Protein AF-A0A6C0I162-F1 (afdb_monomer)

Sequence (415 aa):
MPKVKINYAEMIFYKISCLSPNITKVFIGHTTNVNQRKHILKKQTQSETYYSDMIDFIKNSGGWENWILQILEKYECKTHIDIVLREIHHSDMFNKKTSVVVDNNEDCNTSDGGNVNGNNGSSVKNKNKSKSINNNNAADKIFICNHCNYRCFKSKHFKQHLITRKHLDEVQNSTASLSSSSLKISEDKKELEFYINECDDESSENKNELILQLLKDNESMKIFMKEQNDMLKEMIANHNNTTTTTNIRHKNIKQKFNINIFLNEQCKDAINLCDFIKSLKVTFHDLEITRDKSLEESVSTIMLRGLKELDVYKRPIHCTDQKRDVMYIKDEQKWEKDDGNVKLKESIDTLSKKQMYTLKELRDSDPEIKTNDDKRDKFLVTMNHVSTPITEINGKKMIKTIGKEIFIDKELDAF

Structure (mmCIF, N/CA/C/O backbone):
data_AF-A0A6C0I162-F1
#
_entry.id   AF-A0A6C0I162-F1
#
loop_
_atom_site.group_PDB
_atom_site.id
_atom_site.type_symbol
_atom_site.label_atom_id
_atom_site.label_alt_id
_atom_site.label_comp_id
_atom_site.label_asym_id
_atom_site.label_entity_id
_atom_site.label_seq_id
_atom_site.pdbx_PDB_ins_code
_atom_site.Cartn_x
_atom_site.Cartn_y
_atom_site.Cartn_z
_atom_site.occupancy
_atom_site.B_iso_or_equiv
_atom_site.auth_seq_id
_atom_site.auth_comp_id
_atom_site.auth_asym_id
_atom_site.auth_atom_id
_atom_site.pdbx_PDB_model_num
ATOM 1 N N . MET A 1 1 ? 15.591 22.616 -26.034 1.00 32.44 1 MET A N 1
ATOM 2 C CA . MET A 1 1 ? 16.892 22.023 -25.647 1.00 32.44 1 MET A CA 1
ATOM 3 C C . MET A 1 1 ? 16.852 20.535 -25.958 1.00 32.44 1 MET A C 1
ATOM 5 O O . MET A 1 1 ? 15.866 19.910 -25.577 1.00 32.44 1 MET A O 1
ATOM 9 N N . PRO A 1 2 ? 17.843 19.962 -26.658 1.00 29.47 2 PRO A N 1
ATOM 10 C CA . PRO A 1 2 ? 17.892 18.519 -26.868 1.00 29.47 2 PRO A CA 1
ATOM 11 C C . PRO A 1 2 ? 18.017 17.840 -25.502 1.00 29.47 2 PRO A C 1
ATOM 13 O O . PRO A 1 2 ? 18.889 18.209 -24.715 1.00 29.47 2 PRO A O 1
ATOM 16 N N . LYS A 1 3 ? 17.133 16.885 -25.190 1.00 39.69 3 LYS A N 1
ATOM 17 C CA . LYS A 1 3 ? 17.273 16.059 -23.986 1.00 39.69 3 LYS A CA 1
ATOM 18 C C . LYS A 1 3 ? 18.570 15.268 -24.145 1.00 39.69 3 LYS A C 1
ATOM 20 O O . LYS A 1 3 ? 18.643 14.388 -24.999 1.00 39.69 3 LYS A O 1
ATOM 25 N N . VAL A 1 4 ? 19.602 15.626 -23.379 1.00 50.41 4 VAL A N 1
ATOM 26 C CA . VAL A 1 4 ? 20.849 14.857 -23.307 1.00 50.41 4 VAL A CA 1
ATOM 27 C C . VAL A 1 4 ? 20.455 13.414 -23.008 1.00 50.41 4 VAL A C 1
ATOM 29 O O . VAL A 1 4 ? 19.752 13.161 -22.029 1.00 50.41 4 VAL A O 1
ATOM 32 N N . LYS A 1 5 ? 20.829 12.480 -23.888 1.00 51.66 5 LYS A N 1
ATOM 33 C CA . LYS A 1 5 ? 20.559 11.053 -23.698 1.00 51.66 5 LYS A CA 1
ATOM 34 C C . LYS A 1 5 ? 21.272 10.644 -22.409 1.00 51.66 5 LYS A C 1
ATOM 36 O O . LYS A 1 5 ? 22.500 10.638 -22.368 1.00 51.66 5 LYS A O 1
ATOM 41 N N . ILE A 1 6 ? 20.511 10.421 -21.338 1.00 58.09 6 ILE A N 1
ATOM 42 C CA . ILE A 1 6 ? 21.075 10.100 -20.025 1.00 58.09 6 ILE A CA 1
ATOM 43 C C . ILE A 1 6 ? 21.789 8.756 -20.161 1.00 58.09 6 ILE A C 1
ATOM 45 O O . ILE A 1 6 ? 21.182 7.765 -20.563 1.00 58.09 6 ILE A O 1
ATOM 49 N N . ASN A 1 7 ? 23.090 8.737 -19.874 1.00 66.75 7 ASN A N 1
ATOM 50 C CA . ASN A 1 7 ? 23.854 7.501 -19.836 1.00 66.75 7 ASN A CA 1
ATOM 51 C C . ASN A 1 7 ? 23.561 6.781 -18.513 1.00 66.75 7 ASN A C 1
ATOM 53 O O . ASN A 1 7 ? 24.032 7.200 -17.458 1.00 66.75 7 ASN A O 1
ATOM 57 N N . TYR A 1 8 ? 22.767 5.715 -18.584 1.00 71.50 8 TYR A N 1
ATOM 58 C CA . TYR A 1 8 ? 22.399 4.890 -17.434 1.00 71.50 8 TYR A CA 1
ATOM 59 C C . TYR A 1 8 ? 23.459 3.827 -17.077 1.00 71.50 8 TYR A C 1
ATOM 61 O O . TYR A 1 8 ? 23.302 3.111 -16.089 1.00 71.50 8 TYR A O 1
ATOM 69 N N . ALA A 1 9 ? 24.561 3.731 -17.831 1.00 70.38 9 ALA A N 1
ATOM 70 C CA . ALA A 1 9 ? 25.591 2.721 -17.591 1.00 70.38 9 ALA A CA 1
ATOM 71 C C . ALA A 1 9 ? 26.385 2.954 -16.290 1.00 70.38 9 ALA A C 1
ATOM 73 O O . ALA A 1 9 ? 26.936 2.016 -15.724 1.00 70.38 9 ALA A O 1
ATOM 74 N N . GLU A 1 10 ? 26.411 4.187 -15.776 1.00 78.75 10 GLU A N 1
ATOM 75 C CA . GLU A 1 10 ? 27.167 4.558 -14.572 1.00 78.75 10 GLU A CA 1
ATOM 76 C C . GLU A 1 10 ? 26.259 5.115 -13.465 1.00 78.75 10 GLU A C 1
ATOM 78 O O . GLU A 1 10 ? 26.532 6.160 -12.868 1.00 78.75 10 GLU A O 1
ATOM 83 N N . MET A 1 11 ? 25.142 4.437 -13.183 1.00 88.50 11 MET A N 1
ATOM 84 C CA . MET A 1 11 ? 24.242 4.869 -12.112 1.00 88.50 11 MET A CA 1
ATOM 85 C C . MET A 1 11 ? 24.837 4.578 -10.736 1.00 88.50 11 MET A C 1
ATOM 87 O O . MET A 1 11 ? 25.274 3.467 -10.436 1.00 88.50 11 MET A O 1
ATOM 91 N N . ILE A 1 12 ? 24.823 5.594 -9.876 1.00 90.50 12 ILE A N 1
ATOM 92 C CA . ILE A 1 12 ? 25.300 5.522 -8.498 1.00 90.50 12 ILE A CA 1
ATOM 93 C C . ILE A 1 12 ? 24.091 5.556 -7.572 1.00 90.50 12 ILE A C 1
ATOM 95 O O . ILE A 1 12 ? 23.363 6.548 -7.536 1.00 90.50 12 ILE A O 1
ATOM 99 N N . PHE A 1 13 ? 23.922 4.501 -6.785 1.00 91.69 13 PHE A N 1
ATOM 100 C CA . PHE A 1 13 ? 22.912 4.407 -5.739 1.00 91.69 13 PHE A CA 1
ATOM 101 C C . PHE A 1 13 ? 23.525 4.840 -4.420 1.00 91.69 13 PHE A C 1
ATOM 103 O O . PHE A 1 13 ? 24.663 4.495 -4.090 1.00 91.69 13 PHE A O 1
ATOM 110 N N . TYR A 1 14 ? 22.778 5.619 -3.656 1.00 91.19 14 TYR A N 1
ATOM 111 C CA . TYR A 1 14 ? 23.218 6.158 -2.385 1.00 91.19 14 TYR A CA 1
ATOM 112 C C . TYR A 1 14 ? 22.092 6.091 -1.361 1.00 91.19 14 TYR A C 1
ATOM 114 O O . TYR A 1 14 ? 20.911 6.020 -1.701 1.00 91.19 14 TYR A O 1
ATOM 122 N N . LYS A 1 15 ? 22.471 6.157 -0.088 1.00 92.00 15 LYS A N 1
ATOM 123 C CA . LYS A 1 15 ? 21.546 6.422 1.006 1.00 92.00 15 LYS A CA 1
ATOM 124 C C . LYS A 1 15 ? 21.853 7.751 1.670 1.00 92.00 15 LYS A C 1
ATOM 126 O O . LYS A 1 15 ? 23.009 8.174 1.715 1.00 92.00 15 LYS A O 1
ATOM 131 N N . ILE A 1 16 ? 20.820 8.363 2.224 1.00 90.00 16 ILE A N 1
ATOM 132 C CA . ILE A 1 16 ? 20.911 9.481 3.149 1.00 90.00 16 ILE A CA 1
ATOM 133 C C . ILE A 1 16 ? 20.379 8.999 4.492 1.00 90.00 16 ILE A C 1
ATOM 135 O O . ILE A 1 16 ? 19.258 8.499 4.577 1.00 90.00 16 ILE A O 1
ATOM 139 N N . SER A 1 17 ? 21.204 9.108 5.525 1.00 90.56 17 SER A N 1
ATOM 140 C CA . SER A 1 17 ? 20.867 8.686 6.884 1.00 90.56 17 SER A CA 1
ATOM 141 C C . SER A 1 17 ? 21.354 9.710 7.898 1.00 90.56 17 SER A C 1
ATOM 143 O O . SER A 1 17 ? 22.374 10.372 7.675 1.00 90.56 17 SER A O 1
ATOM 145 N N . CYS A 1 18 ? 20.635 9.818 9.011 1.00 89.81 18 CYS A N 1
ATOM 146 C CA . CYS A 1 18 ? 21.053 10.642 10.132 1.00 89.81 18 CYS A CA 1
ATOM 147 C C . CYS A 1 18 ? 22.223 9.980 10.879 1.00 89.81 18 CYS A C 1
ATOM 149 O O . CYS A 1 18 ? 22.316 8.756 10.949 1.00 89.81 18 CYS A O 1
ATOM 151 N N . LEU A 1 19 ? 23.121 10.794 11.428 1.00 86.56 19 LEU A N 1
ATOM 152 C CA . LEU A 1 19 ? 24.184 10.361 12.336 1.00 86.56 19 LEU A CA 1
ATOM 153 C C . LEU A 1 19 ? 23.652 10.073 13.748 1.00 86.56 19 LEU A C 1
ATOM 155 O O . LEU A 1 19 ? 24.293 9.347 14.503 1.00 86.56 19 LEU A O 1
ATOM 159 N N . SER A 1 20 ? 22.493 10.635 14.105 1.00 84.81 20 SER A N 1
ATOM 160 C CA . SER A 1 20 ? 21.845 10.375 15.389 1.00 84.81 20 SER A CA 1
ATOM 161 C C . SER A 1 20 ? 21.276 8.952 15.423 1.00 84.81 20 SER A C 1
ATOM 163 O O . SER A 1 20 ? 20.467 8.614 14.554 1.00 84.81 20 SER A O 1
ATOM 165 N N . PRO A 1 21 ? 21.614 8.132 16.436 1.00 78.62 21 PRO A N 1
ATOM 166 C CA . PRO A 1 21 ? 21.121 6.757 16.540 1.00 78.62 21 PRO A CA 1
ATOM 167 C C . PRO A 1 21 ? 19.603 6.678 16.774 1.00 78.62 21 PRO A C 1
ATOM 169 O O . PRO A 1 21 ? 19.003 5.638 16.519 1.00 78.62 21 PRO A O 1
ATOM 172 N N . ASN A 1 22 ? 18.970 7.774 17.206 1.00 81.69 22 ASN A N 1
ATOM 173 C CA . ASN A 1 22 ? 17.527 7.839 17.457 1.00 81.69 22 ASN A CA 1
ATOM 174 C C . ASN A 1 22 ? 16.695 8.022 16.174 1.00 81.69 22 ASN A C 1
ATOM 176 O O . ASN A 1 22 ? 15.477 7.865 16.209 1.00 81.69 22 ASN A O 1
ATOM 180 N N . ILE A 1 23 ? 17.323 8.365 15.042 1.00 83.38 23 ILE A N 1
ATOM 181 C CA . ILE A 1 23 ? 16.638 8.553 13.758 1.00 83.38 23 ILE A CA 1
ATOM 182 C C . ILE A 1 23 ? 17.016 7.396 12.835 1.00 83.38 23 ILE A C 1
ATOM 184 O O . ILE A 1 23 ? 18.075 7.381 12.213 1.00 83.38 23 ILE A O 1
ATOM 188 N N . THR A 1 24 ? 16.111 6.429 12.718 1.00 83.12 24 THR A N 1
ATOM 189 C CA . THR A 1 24 ? 16.306 5.218 11.904 1.00 83.12 24 THR A CA 1
ATOM 190 C C . THR A 1 24 ? 15.879 5.388 10.447 1.00 83.12 24 THR A C 1
ATOM 192 O O . THR A 1 24 ? 16.113 4.500 9.626 1.00 83.12 24 THR A O 1
ATOM 195 N N . LYS A 1 25 ? 15.258 6.523 10.095 1.00 83.56 25 LYS A N 1
ATOM 196 C CA . LYS A 1 25 ? 14.788 6.791 8.733 1.00 83.56 25 LYS A CA 1
ATOM 197 C C . LYS A 1 25 ? 15.975 6.886 7.771 1.00 83.56 25 LYS A C 1
ATOM 199 O O . LYS A 1 25 ? 16.899 7.676 7.967 1.00 83.56 25 LYS A O 1
ATOM 204 N N . VAL A 1 26 ? 15.910 6.102 6.699 1.00 88.31 26 VAL A N 1
ATOM 205 C CA . VAL A 1 26 ? 16.884 6.105 5.605 1.00 88.31 26 VAL A CA 1
ATOM 206 C C . VAL A 1 26 ? 16.169 6.480 4.316 1.00 88.31 26 VAL A C 1
ATOM 208 O O . VAL A 1 26 ? 15.096 5.956 4.022 1.00 88.31 26 VAL A O 1
ATOM 211 N N . PHE A 1 27 ? 16.782 7.360 3.532 1.00 87.12 27 PHE A N 1
ATOM 212 C CA . PHE A 1 27 ? 16.311 7.697 2.195 1.00 87.12 27 PHE A CA 1
ATOM 213 C C . PHE A 1 27 ? 17.247 7.120 1.147 1.00 87.12 27 PHE A C 1
ATOM 215 O O . PHE A 1 27 ? 18.460 7.303 1.238 1.00 87.12 27 PHE A O 1
ATOM 222 N N . ILE A 1 28 ? 16.692 6.445 0.149 1.00 88.12 28 ILE A N 1
ATOM 223 C CA . ILE A 1 28 ? 17.449 5.875 -0.964 1.00 88.12 28 ILE A CA 1
ATOM 224 C C . ILE A 1 28 ? 17.284 6.777 -2.179 1.00 88.12 28 ILE A C 1
ATOM 226 O O . ILE A 1 28 ? 16.206 7.316 -2.416 1.00 88.12 28 ILE A O 1
ATOM 230 N N . GLY A 1 29 ? 18.373 6.975 -2.913 1.00 84.75 29 GLY A N 1
ATOM 231 C CA . GLY A 1 29 ? 18.367 7.753 -4.138 1.00 84.75 29 GLY A CA 1
ATOM 232 C C . GLY A 1 29 ? 19.402 7.255 -5.137 1.00 84.75 29 GLY A C 1
ATOM 233 O O . GLY A 1 29 ? 20.321 6.507 -4.793 1.00 84.75 29 GLY A O 1
ATOM 234 N N . HIS A 1 30 ? 19.290 7.742 -6.365 1.00 89.12 30 HIS A N 1
ATOM 235 C CA . HIS A 1 30 ? 20.250 7.505 -7.433 1.00 89.12 30 HIS A CA 1
ATOM 236 C C . HIS A 1 30 ? 20.776 8.815 -8.037 1.00 89.12 30 HIS A C 1
ATOM 238 O O . HIS A 1 30 ? 20.139 9.869 -7.974 1.00 89.12 30 HIS A O 1
ATOM 244 N N . THR A 1 31 ? 21.963 8.773 -8.636 1.00 86.69 31 THR A N 1
ATOM 245 C CA . THR A 1 31 ? 22.549 9.891 -9.387 1.00 86.69 31 THR A CA 1
ATOM 246 C C . THR A 1 31 ? 23.614 9.387 -10.358 1.00 86.69 31 THR A C 1
ATOM 248 O O . THR A 1 31 ? 24.223 8.349 -10.128 1.00 86.69 31 THR A O 1
ATOM 251 N N . THR A 1 32 ? 23.893 10.140 -11.416 1.00 85.25 32 THR A N 1
ATOM 252 C CA . THR A 1 32 ? 25.096 9.958 -12.249 1.00 85.25 32 THR A CA 1
ATOM 253 C C . THR A 1 32 ? 26.275 10.794 -11.741 1.00 85.25 32 THR A C 1
ATOM 255 O O . THR A 1 32 ? 27.417 10.576 -12.127 1.00 85.25 32 THR A O 1
ATOM 258 N N . ASN A 1 33 ? 26.024 11.757 -10.843 1.00 84.75 33 ASN A N 1
ATOM 259 C CA . ASN A 1 33 ? 27.046 12.635 -10.280 1.00 84.75 33 ASN A CA 1
ATOM 260 C C . ASN A 1 33 ? 26.771 12.917 -8.794 1.00 84.75 33 ASN A C 1
ATOM 262 O O . ASN A 1 33 ? 25.851 13.655 -8.430 1.00 84.75 33 ASN A O 1
ATOM 266 N N . VAL A 1 34 ? 27.584 12.325 -7.915 1.00 84.75 34 VAL A N 1
ATOM 267 C CA . VAL A 1 34 ? 27.425 12.450 -6.455 1.00 84.75 34 VAL A CA 1
ATOM 268 C C . VAL A 1 34 ? 27.745 13.858 -5.962 1.00 84.75 34 VAL A C 1
ATOM 270 O O . VAL A 1 34 ? 27.057 14.363 -5.078 1.00 84.75 34 VAL A O 1
ATOM 273 N N . ASN A 1 35 ? 28.755 14.515 -6.532 1.00 82.62 35 ASN A N 1
ATOM 274 C CA . ASN A 1 35 ? 29.166 15.851 -6.098 1.00 82.62 35 ASN A CA 1
ATOM 275 C C . ASN A 1 35 ? 28.092 16.886 -6.437 1.00 82.62 35 ASN A C 1
ATOM 277 O O . ASN A 1 35 ? 27.689 17.667 -5.573 1.00 82.62 35 ASN A O 1
ATOM 281 N N . GLN A 1 36 ? 27.557 16.828 -7.659 1.00 80.62 36 GLN A N 1
ATOM 282 C CA . GLN A 1 36 ? 26.433 17.662 -8.071 1.00 80.62 36 GLN A CA 1
ATOM 283 C C . GLN A 1 36 ? 25.187 17.365 -7.228 1.00 80.62 36 GLN A C 1
ATOM 285 O O . GLN A 1 36 ? 24.545 18.294 -6.746 1.00 80.62 36 GLN A O 1
ATOM 290 N N . ARG A 1 37 ? 24.879 16.086 -6.967 1.00 85.00 37 ARG A N 1
ATOM 291 C CA . ARG A 1 37 ? 23.742 15.703 -6.117 1.00 85.00 37 ARG A CA 1
ATOM 292 C C . ARG A 1 37 ? 23.868 16.246 -4.693 1.00 85.00 37 ARG A C 1
ATOM 294 O O . ARG A 1 37 ? 22.910 16.821 -4.188 1.00 85.00 37 ARG A O 1
ATOM 301 N N . LYS A 1 38 ? 25.043 16.124 -4.063 1.00 82.38 38 LYS A N 1
ATOM 302 C CA . LYS A 1 38 ? 25.317 16.705 -2.735 1.00 82.38 38 LYS A CA 1
ATOM 303 C C . LYS A 1 38 ? 25.118 18.219 -2.736 1.00 82.38 38 LYS A C 1
ATOM 305 O O . LYS A 1 38 ? 24.573 18.759 -1.780 1.00 82.38 38 LYS A O 1
ATOM 310 N N . HIS A 1 39 ? 25.556 18.894 -3.796 1.00 80.19 39 HIS A N 1
ATOM 311 C CA . HIS A 1 39 ? 25.395 20.336 -3.934 1.00 80.19 39 HIS A CA 1
ATOM 312 C C . HIS A 1 39 ? 23.922 20.747 -4.055 1.00 80.19 39 HIS A C 1
ATOM 314 O O . HIS A 1 39 ? 23.497 21.670 -3.366 1.00 80.19 39 HIS A O 1
ATOM 320 N N . ILE A 1 40 ? 23.146 20.039 -4.882 1.00 77.25 40 ILE A N 1
ATOM 321 C CA . ILE A 1 40 ? 21.710 20.283 -5.084 1.00 77.25 40 ILE A CA 1
ATOM 322 C C . ILE A 1 40 ? 20.938 20.074 -3.776 1.00 77.25 40 ILE A C 1
ATOM 324 O O . ILE A 1 40 ? 20.262 20.992 -3.322 1.00 77.25 40 ILE A O 1
ATOM 328 N N . LEU A 1 41 ? 21.119 18.924 -3.119 1.00 77.94 41 LEU A N 1
ATOM 329 C CA . LEU A 1 41 ? 20.417 18.594 -1.872 1.00 77.94 41 LEU A CA 1
ATOM 330 C C . LEU A 1 41 ? 20.690 19.607 -0.748 1.00 77.94 41 LEU A C 1
ATOM 332 O O . LEU A 1 41 ? 19.787 19.940 0.013 1.00 77.94 41 LEU A O 1
ATOM 336 N N . LYS A 1 42 ? 21.919 20.136 -0.664 1.00 72.75 42 LYS A N 1
ATOM 337 C CA . LYS A 1 42 ? 22.297 21.149 0.338 1.00 72.75 42 LYS A CA 1
ATOM 338 C C . LYS A 1 42 ? 21.811 22.562 0.009 1.00 72.75 42 LYS A C 1
ATOM 340 O O . LYS A 1 42 ? 21.691 23.374 0.919 1.00 72.75 42 LYS A O 1
ATOM 345 N N . LYS A 1 43 ? 21.573 22.880 -1.268 1.00 72.69 43 LYS A N 1
ATOM 346 C CA . LYS A 1 43 ? 21.129 24.213 -1.712 1.00 72.69 43 LYS A CA 1
ATOM 347 C C . LYS A 1 43 ? 19.612 24.373 -1.789 1.00 72.69 43 LYS A C 1
ATOM 349 O O . LYS A 1 43 ? 19.147 25.506 -1.851 1.00 72.69 43 LYS A O 1
ATOM 354 N N . GLN A 1 44 ? 18.845 23.285 -1.846 1.00 63.56 44 GLN A N 1
ATOM 355 C CA . GLN A 1 44 ? 17.429 23.354 -2.201 1.00 63.56 44 GLN A CA 1
ATOM 356 C C . GLN A 1 44 ? 16.544 24.006 -1.125 1.00 63.56 44 GLN A C 1
ATOM 358 O O . GLN A 1 44 ? 16.158 23.417 -0.114 1.00 63.56 44 GLN A O 1
ATOM 363 N N . THR A 1 45 ? 16.141 25.234 -1.442 1.00 50.78 45 THR A N 1
ATOM 364 C CA . THR A 1 45 ? 14.906 25.892 -1.031 1.00 50.78 45 THR A CA 1
ATOM 365 C C . THR A 1 45 ? 13.753 25.417 -1.937 1.00 50.78 45 THR A C 1
ATOM 367 O O . THR A 1 45 ? 13.631 25.829 -3.082 1.00 50.78 45 THR A O 1
ATOM 370 N N . GLN A 1 46 ? 12.904 24.518 -1.426 1.00 47.78 46 GLN A N 1
ATOM 371 C CA . GLN A 1 46 ? 11.488 24.315 -1.809 1.00 47.78 46 GLN A CA 1
ATOM 372 C C . GLN A 1 46 ? 11.063 23.961 -3.259 1.00 47.78 46 GLN A C 1
ATOM 374 O O . GLN A 1 46 ? 9.872 23.731 -3.444 1.00 47.78 46 GLN A O 1
ATOM 379 N N . SER A 1 47 ? 11.928 23.862 -4.277 1.00 42.28 47 SER A N 1
ATOM 380 C CA . SER A 1 47 ? 11.439 23.815 -5.678 1.00 42.28 47 SER A CA 1
ATOM 381 C C . SER A 1 47 ? 11.406 22.463 -6.411 1.00 42.28 47 SER A C 1
ATOM 383 O O . SER A 1 47 ? 10.975 22.437 -7.562 1.00 42.28 47 SER A O 1
ATOM 385 N N . GLU A 1 48 ? 11.770 21.332 -5.798 1.00 49.62 48 GLU A N 1
ATOM 386 C CA . GLU A 1 48 ? 11.561 20.008 -6.414 1.00 49.62 48 GLU A CA 1
ATOM 387 C C . GLU A 1 48 ? 10.548 19.191 -5.607 1.00 49.62 48 GLU A C 1
ATOM 389 O O . GLU A 1 48 ? 10.859 18.639 -4.553 1.00 49.62 48 GLU A O 1
ATOM 394 N N . THR A 1 49 ? 9.324 19.093 -6.134 1.00 49.31 49 THR A N 1
ATOM 395 C CA . THR A 1 49 ? 8.196 18.334 -5.562 1.00 49.31 49 THR A CA 1
ATOM 396 C C . THR A 1 49 ? 8.503 16.854 -5.318 1.00 49.31 49 THR A C 1
ATOM 398 O O . THR A 1 49 ? 7.808 16.213 -4.543 1.00 49.31 49 THR A O 1
ATOM 401 N N . TYR A 1 50 ? 9.541 16.304 -5.955 1.00 53.38 50 TYR A N 1
ATOM 402 C CA . TYR A 1 50 ? 9.944 14.903 -5.812 1.00 53.38 50 TYR A CA 1
ATOM 403 C C . TYR A 1 50 ? 10.681 14.603 -4.492 1.00 53.38 50 TYR A C 1
ATOM 405 O O . TYR A 1 50 ? 10.662 13.469 -4.024 1.00 53.38 50 TYR A O 1
ATOM 413 N N . TYR A 1 51 ? 11.326 15.600 -3.872 1.00 64.88 51 TYR A N 1
ATOM 414 C CA . TYR A 1 51 ? 12.111 15.418 -2.640 1.00 64.88 51 TYR A CA 1
ATOM 415 C C . TYR A 1 51 ? 11.508 16.127 -1.419 1.00 64.88 51 TYR A C 1
ATOM 417 O O . TYR A 1 51 ? 12.164 16.169 -0.377 1.00 64.88 51 TYR A O 1
ATOM 425 N N . SER A 1 52 ? 10.289 16.675 -1.522 1.00 67.62 52 SER A N 1
ATOM 426 C CA . SER A 1 52 ? 9.659 17.471 -0.455 1.00 67.62 52 SER A CA 1
ATOM 427 C C . SER A 1 52 ? 9.653 16.735 0.879 1.00 67.62 52 SER A C 1
ATOM 429 O O . SER A 1 52 ? 10.173 17.254 1.859 1.00 67.62 52 SER A O 1
ATOM 431 N N . ASP A 1 53 ? 9.200 15.483 0.887 1.00 71.00 53 ASP A N 1
ATOM 432 C CA . ASP A 1 53 ? 9.023 14.710 2.117 1.00 71.00 53 ASP A CA 1
ATOM 433 C C . ASP A 1 53 ? 10.360 14.420 2.805 1.00 71.00 53 ASP A C 1
ATOM 435 O O . ASP A 1 53 ? 10.480 14.510 4.026 1.00 71.00 53 ASP A O 1
ATOM 439 N N . MET A 1 54 ? 11.397 14.110 2.018 1.00 82.50 54 MET A N 1
ATOM 440 C CA . MET A 1 54 ? 12.755 13.924 2.530 1.00 82.50 54 MET A CA 1
ATOM 441 C C . MET A 1 54 ? 13.293 15.226 3.119 1.00 82.50 54 MET A C 1
ATOM 443 O O . MET A 1 54 ? 13.826 15.233 4.227 1.00 82.50 54 MET A O 1
ATOM 447 N N . ILE A 1 55 ? 13.181 16.323 2.369 1.00 79.12 55 ILE A N 1
ATOM 448 C CA . ILE A 1 55 ? 13.711 17.627 2.767 1.00 79.12 55 ILE A CA 1
ATOM 449 C C . ILE A 1 55 ? 13.012 18.114 4.038 1.00 79.12 55 ILE A C 1
ATOM 451 O O . ILE A 1 55 ? 13.686 18.569 4.962 1.00 79.12 55 ILE A O 1
ATOM 455 N N . ASP A 1 56 ? 11.690 17.988 4.106 1.00 81.69 56 ASP A N 1
ATOM 456 C CA . ASP A 1 56 ? 10.889 18.393 5.256 1.00 81.69 56 ASP A CA 1
ATOM 457 C C . ASP A 1 56 ? 11.201 17.524 6.473 1.00 81.69 56 ASP A C 1
ATOM 459 O O . ASP A 1 56 ? 11.417 18.053 7.565 1.00 81.69 56 ASP A O 1
ATOM 463 N N . PHE A 1 57 ? 11.347 16.208 6.290 1.00 85.06 57 PHE A N 1
ATOM 464 C CA . PHE A 1 57 ? 11.777 15.315 7.363 1.00 85.06 57 PHE A CA 1
ATOM 465 C C . PHE A 1 57 ? 13.152 15.709 7.913 1.00 85.06 57 PHE A C 1
ATOM 467 O O . PHE A 1 57 ? 13.322 15.823 9.127 1.00 85.06 57 PHE A O 1
ATOM 474 N N . ILE A 1 58 ? 14.133 15.949 7.037 1.00 84.69 58 ILE A N 1
ATOM 475 C CA . ILE A 1 58 ? 15.495 16.333 7.432 1.00 84.69 58 ILE A CA 1
ATOM 476 C C . ILE A 1 58 ? 15.484 17.672 8.175 1.00 84.69 58 ILE A C 1
ATOM 478 O O . ILE A 1 58 ? 16.106 17.785 9.230 1.00 84.69 58 ILE A O 1
ATOM 482 N N . LYS A 1 59 ? 14.749 18.673 7.673 1.00 83.38 59 LYS A N 1
ATOM 483 C CA . LYS A 1 59 ? 14.596 19.980 8.334 1.00 83.38 59 LYS A CA 1
ATOM 484 C C . LYS A 1 59 ? 13.981 19.847 9.724 1.00 83.38 59 LYS A C 1
ATOM 486 O O . LYS A 1 59 ? 14.541 20.376 10.679 1.00 83.38 59 LYS A O 1
ATOM 491 N N . ASN A 1 60 ? 12.893 19.090 9.846 1.00 83.75 60 ASN A N 1
ATOM 492 C CA . ASN A 1 60 ? 12.215 18.853 11.122 1.00 83.75 60 ASN A CA 1
ATOM 493 C C . ASN A 1 60 ? 13.050 17.995 12.089 1.00 83.75 60 ASN A C 1
ATOM 495 O O . ASN A 1 60 ? 12.809 18.012 13.291 1.00 83.75 60 ASN A O 1
ATOM 499 N N . SER A 1 61 ? 14.062 17.289 11.578 1.00 83.88 61 SER A N 1
ATOM 500 C CA . SER A 1 61 ? 14.980 16.440 12.347 1.00 83.88 61 SER A CA 1
ATOM 501 C C . SER A 1 61 ? 16.329 17.112 12.650 1.00 83.88 61 SER A C 1
ATOM 503 O O . SER A 1 61 ? 17.337 16.425 12.816 1.00 83.88 61 SER A O 1
ATOM 505 N N . GLY A 1 62 ? 16.378 18.448 12.692 1.00 81.19 62 GLY A N 1
ATOM 506 C CA . GLY A 1 62 ? 17.587 19.207 13.046 1.00 81.19 62 GLY A CA 1
ATOM 507 C C . GLY A 1 62 ? 18.475 19.621 11.866 1.00 81.19 62 GLY A C 1
ATOM 508 O O . GLY A 1 62 ? 19.600 20.062 12.078 1.00 81.19 62 GLY A O 1
ATOM 509 N N . GLY A 1 63 ? 17.986 19.509 10.627 1.00 82.94 63 GLY A N 1
ATOM 510 C CA . GLY A 1 63 ? 18.663 20.017 9.433 1.00 82.94 63 GLY A CA 1
ATOM 511 C C . GLY A 1 63 ? 19.803 19.134 8.912 1.00 82.94 63 GLY A C 1
ATOM 512 O O . GLY A 1 63 ? 20.140 18.097 9.474 1.00 82.94 63 GLY A O 1
ATOM 513 N N . TRP A 1 64 ? 20.407 19.541 7.791 1.00 85.00 64 TRP A N 1
ATOM 514 C CA . TRP A 1 64 ? 21.380 18.735 7.034 1.00 85.00 64 TRP A CA 1
ATOM 515 C C . TRP A 1 64 ? 22.721 18.479 7.740 1.00 85.00 64 TRP A C 1
ATOM 517 O O . TRP A 1 64 ? 23.491 17.646 7.266 1.00 85.00 64 TRP A O 1
ATOM 527 N N . GLU A 1 65 ? 23.021 19.174 8.839 1.00 85.38 65 GLU A N 1
ATOM 528 C CA . GLU A 1 65 ? 24.302 19.057 9.554 1.00 85.38 65 GLU A CA 1
ATOM 529 C C . GLU A 1 65 ? 24.531 17.646 10.104 1.00 85.38 65 GLU A C 1
ATOM 531 O O . GLU A 1 65 ? 25.644 17.126 10.043 1.00 85.38 65 GLU A O 1
ATOM 536 N N . ASN A 1 66 ? 23.454 16.987 10.539 1.00 85.75 66 ASN A N 1
ATOM 537 C CA . ASN A 1 66 ? 23.489 15.637 11.098 1.00 85.75 66 ASN A CA 1
ATOM 538 C C . ASN A 1 66 ? 23.157 14.543 10.076 1.00 85.75 66 ASN A C 1
ATOM 540 O O . ASN A 1 66 ? 22.892 13.407 10.465 1.00 85.75 66 ASN A O 1
ATOM 544 N N . TRP A 1 67 ? 23.142 14.853 8.778 1.00 88.44 67 TRP A N 1
ATOM 545 C CA . TRP A 1 67 ? 22.762 13.907 7.730 1.00 88.44 67 TRP A CA 1
ATOM 546 C C . TRP A 1 67 ? 23.894 13.686 6.739 1.00 88.44 67 TRP A C 1
ATOM 548 O O . TRP A 1 67 ? 24.520 14.620 6.238 1.00 88.44 67 TRP A O 1
ATOM 558 N N . IL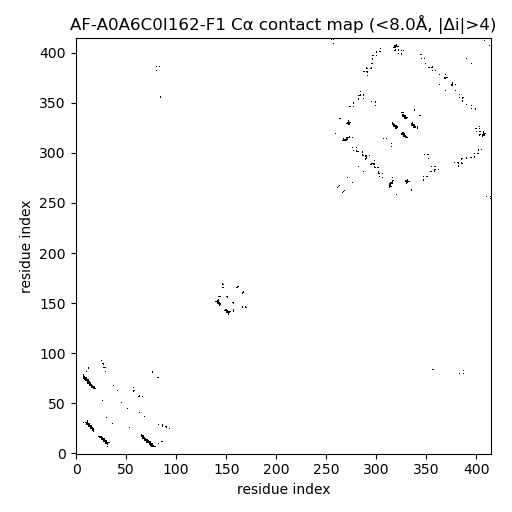E A 1 68 ? 24.134 12.418 6.413 1.00 89.88 68 ILE A N 1
ATOM 559 C CA . ILE A 1 68 ? 25.216 12.022 5.516 1.00 89.88 68 ILE A CA 1
ATOM 560 C C . ILE A 1 68 ? 24.684 11.286 4.295 1.00 89.88 68 ILE A C 1
ATOM 562 O O . ILE A 1 68 ? 23.783 10.459 4.398 1.00 89.88 68 ILE A O 1
ATOM 566 N N . LEU A 1 69 ? 25.292 11.561 3.139 1.00 91.31 69 LEU A N 1
ATOM 567 C CA . LEU A 1 69 ? 25.092 10.798 1.909 1.00 91.31 69 LEU A CA 1
ATOM 568 C C . LEU A 1 69 ? 26.215 9.768 1.775 1.00 91.31 69 LEU A C 1
ATOM 570 O O . LEU A 1 69 ? 27.381 10.141 1.608 1.00 91.31 69 LEU A O 1
ATOM 574 N N . GLN A 1 70 ? 25.855 8.488 1.810 1.00 91.06 70 GLN A N 1
ATOM 575 C CA . GLN A 1 70 ? 26.763 7.354 1.641 1.00 91.06 70 GLN A CA 1
ATOM 576 C C . GLN A 1 70 ? 26.450 6.622 0.335 1.00 91.06 70 GLN A C 1
ATOM 578 O O . GLN A 1 70 ? 25.300 6.269 0.082 1.00 91.06 70 GLN A O 1
ATOM 583 N N . ILE A 1 71 ? 27.470 6.384 -0.492 1.00 92.81 71 ILE A N 1
ATOM 584 C CA . ILE A 1 71 ? 27.327 5.577 -1.710 1.00 92.81 71 ILE A CA 1
ATOM 585 C C . ILE A 1 71 ? 27.089 4.124 -1.294 1.00 92.81 71 ILE A C 1
ATOM 587 O O . ILE A 1 71 ? 27.811 3.595 -0.452 1.00 92.81 71 ILE A O 1
ATOM 591 N N . LEU A 1 72 ? 26.073 3.505 -1.882 1.00 92.19 72 LEU A N 1
ATOM 592 C CA . LEU A 1 72 ? 25.746 2.097 -1.687 1.00 92.19 72 LEU A CA 1
ATOM 593 C C . LEU A 1 72 ? 26.402 1.239 -2.757 1.00 92.19 72 LEU A C 1
ATOM 595 O O . LEU A 1 72 ? 27.013 0.223 -2.446 1.00 92.19 72 LEU A O 1
ATOM 599 N N . GLU A 1 73 ? 26.256 1.647 -4.016 1.00 92.38 73 GLU A N 1
ATOM 600 C CA . GLU A 1 73 ? 26.628 0.826 -5.158 1.00 92.38 73 GLU A CA 1
ATOM 601 C C . GLU A 1 73 ? 26.771 1.673 -6.426 1.00 92.38 73 GLU A C 1
ATOM 603 O O . GLU A 1 73 ? 26.117 2.707 -6.579 1.00 92.38 73 GLU A O 1
ATOM 608 N N . LYS A 1 74 ? 27.610 1.207 -7.353 1.00 91.06 74 LYS A N 1
ATOM 609 C CA . LYS A 1 74 ? 27.557 1.599 -8.763 1.00 91.06 74 LYS A CA 1
ATOM 610 C C . LYS A 1 74 ? 26.976 0.433 -9.552 1.00 91.06 74 LYS A C 1
ATOM 612 O O . LYS A 1 74 ? 27.508 -0.669 -9.452 1.00 91.06 74 LYS A O 1
ATOM 617 N N . TYR A 1 75 ? 25.901 0.664 -10.294 1.00 86.44 75 TYR A N 1
ATOM 618 C CA . TYR A 1 75 ? 25.171 -0.393 -10.985 1.00 86.44 75 TYR A CA 1
ATOM 619 C C . TYR A 1 75 ? 24.833 0.032 -12.412 1.00 86.44 75 TYR A C 1
ATOM 621 O O . TYR A 1 75 ? 24.295 1.118 -12.639 1.00 86.44 75 TYR A O 1
ATOM 629 N N . GLU A 1 76 ? 25.144 -0.834 -13.373 1.00 87.25 76 GLU A N 1
ATOM 630 C CA . GLU A 1 76 ? 24.867 -0.586 -14.784 1.00 87.25 76 GLU A CA 1
ATOM 631 C C . GLU A 1 76 ? 23.372 -0.787 -15.060 1.00 87.25 76 GLU A C 1
ATOM 633 O O . GLU A 1 76 ? 22.858 -1.907 -15.056 1.00 87.25 76 GLU A O 1
ATOM 638 N N . CYS A 1 77 ? 22.658 0.315 -15.284 1.00 80.56 77 CYS A N 1
ATOM 639 C CA . CYS A 1 77 ? 21.238 0.297 -15.611 1.00 80.56 77 CYS A CA 1
ATOM 640 C C . CYS A 1 77 ? 21.066 0.428 -17.125 1.00 80.56 77 CYS A C 1
ATOM 642 O O . CYS A 1 77 ? 21.696 1.267 -17.765 1.00 80.56 77 CYS A O 1
ATOM 644 N N . LYS A 1 78 ? 20.176 -0.369 -17.721 1.00 77.88 78 LYS A N 1
ATOM 645 C CA . LYS A 1 78 ? 19.868 -0.263 -19.158 1.00 77.88 78 LYS A CA 1
ATOM 646 C C . LYS A 1 78 ? 18.684 0.664 -19.397 1.00 77.88 78 LYS A C 1
ATOM 648 O O . LYS A 1 78 ? 18.572 1.290 -20.448 1.00 77.88 78 LYS A O 1
ATOM 653 N N . THR A 1 79 ? 17.798 0.745 -18.413 1.00 70.81 79 THR A N 1
ATOM 654 C CA . THR A 1 79 ? 16.540 1.480 -18.470 1.00 70.81 79 THR A CA 1
ATOM 655 C C . THR A 1 79 ? 16.276 2.207 -17.154 1.00 70.81 79 THR A C 1
ATOM 657 O O . THR A 1 79 ? 16.837 1.866 -16.114 1.00 70.81 79 THR A O 1
ATOM 660 N N . HIS A 1 80 ? 15.359 3.177 -17.177 1.00 66.69 80 HIS A N 1
ATOM 661 C CA . HIS A 1 80 ? 14.874 3.829 -15.957 1.00 66.69 80 HIS A CA 1
ATOM 662 C C . HIS A 1 80 ? 14.246 2.827 -14.964 1.00 66.69 80 HIS A C 1
ATOM 664 O O . HIS A 1 80 ? 14.342 3.010 -13.757 1.00 66.69 80 HIS A O 1
ATOM 670 N N . ILE A 1 81 ? 13.675 1.722 -15.461 1.00 64.75 81 ILE A N 1
ATOM 671 C CA . ILE A 1 81 ? 13.143 0.615 -14.647 1.00 64.75 81 ILE A CA 1
ATOM 672 C C . ILE A 1 81 ? 14.226 0.030 -13.756 1.00 64.75 81 ILE A C 1
ATOM 674 O O . ILE A 1 81 ? 14.009 -0.167 -12.566 1.00 64.75 81 ILE A O 1
ATOM 678 N N . ASP A 1 82 ? 15.388 -0.255 -14.343 1.00 72.44 82 ASP A N 1
ATOM 679 C CA . ASP A 1 82 ? 16.485 -0.894 -13.625 1.00 72.44 82 ASP A CA 1
ATOM 680 C C . ASP A 1 82 ? 16.960 0.013 -12.485 1.00 72.44 82 ASP A C 1
ATOM 682 O O . ASP A 1 82 ? 17.305 -0.483 -11.417 1.00 72.44 82 ASP A O 1
ATOM 686 N N . ILE A 1 83 ? 16.866 1.335 -12.677 1.00 78.19 83 ILE A N 1
ATOM 687 C CA . ILE A 1 83 ? 17.146 2.322 -11.637 1.00 78.19 83 ILE A CA 1
ATOM 688 C C . ILE A 1 83 ? 16.140 2.211 -10.500 1.00 78.19 83 ILE A C 1
ATOM 690 O O . ILE A 1 83 ? 16.535 1.963 -9.363 1.00 78.19 83 ILE A O 1
ATOM 694 N N . VAL A 1 84 ? 14.847 2.350 -10.797 1.0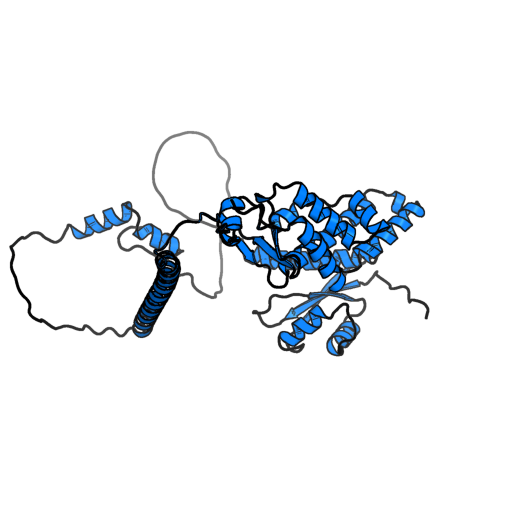0 74.00 84 VAL A N 1
ATOM 695 C CA . VAL A 1 84 ? 13.817 2.339 -9.750 1.00 74.00 84 VAL A CA 1
ATOM 696 C C . VAL A 1 84 ? 13.781 0.987 -9.029 1.00 74.00 84 VAL A C 1
ATOM 698 O O . VAL A 1 84 ? 13.741 0.940 -7.804 1.00 74.00 84 VAL A O 1
ATOM 701 N N . LEU A 1 85 ? 13.898 -0.133 -9.751 1.00 74.06 85 LEU A N 1
ATOM 702 C CA . LEU A 1 85 ? 13.986 -1.466 -9.146 1.00 74.06 85 LEU A CA 1
ATOM 703 C C . LEU A 1 85 ? 15.209 -1.610 -8.237 1.00 74.06 85 LEU A C 1
ATOM 705 O O . LEU A 1 85 ? 15.123 -2.277 -7.204 1.00 74.06 85 LEU A O 1
ATOM 709 N N . ARG A 1 86 ? 16.346 -0.998 -8.590 1.00 84.69 86 ARG A N 1
ATOM 710 C CA . ARG A 1 86 ? 17.539 -1.022 -7.739 1.00 84.69 86 ARG A CA 1
ATOM 711 C C . ARG A 1 86 ? 17.377 -0.133 -6.502 1.00 84.69 86 ARG A C 1
ATOM 713 O O . ARG A 1 86 ? 17.818 -0.534 -5.425 1.00 84.69 86 ARG A O 1
ATOM 720 N N . GLU A 1 87 ? 16.679 1.001 -6.602 1.00 81.06 87 GLU A N 1
ATOM 721 C CA . GLU A 1 87 ? 16.293 1.807 -5.431 1.00 81.06 87 GLU A CA 1
ATOM 722 C C . GLU A 1 87 ? 15.372 1.045 -4.478 1.00 81.06 87 GLU A C 1
ATOM 724 O O . GLU A 1 87 ? 15.592 1.072 -3.262 1.00 81.06 87 GLU A O 1
ATOM 729 N N . ILE A 1 88 ? 14.377 0.330 -5.013 1.00 73.94 88 ILE A N 1
ATOM 730 C CA . ILE A 1 88 ? 13.482 -0.495 -4.196 1.00 73.94 88 ILE A CA 1
ATOM 731 C C . ILE A 1 88 ? 14.273 -1.643 -3.558 1.00 73.94 88 ILE A C 1
ATOM 733 O O . ILE A 1 88 ? 14.187 -1.831 -2.350 1.00 73.94 88 ILE A O 1
ATOM 737 N N . HIS A 1 89 ? 15.139 -2.332 -4.310 1.00 82.12 89 HIS A N 1
ATOM 738 C CA . HIS A 1 89 ? 16.018 -3.375 -3.766 1.00 82.12 89 HIS A CA 1
ATOM 739 C C . HIS A 1 89 ? 16.857 -2.879 -2.576 1.00 82.12 89 HIS A C 1
ATOM 741 O O . HIS A 1 89 ? 16.958 -3.560 -1.554 1.00 82.12 89 HIS A O 1
ATOM 747 N N . HIS A 1 90 ? 17.458 -1.689 -2.676 1.00 84.44 90 HIS A N 1
ATOM 748 C CA . HIS A 1 90 ? 18.195 -1.111 -1.552 1.00 84.44 90 HIS A CA 1
ATOM 749 C C . HIS A 1 90 ? 17.273 -0.731 -0.390 1.00 84.44 90 HIS A C 1
ATOM 751 O O . HIS A 1 90 ? 17.621 -1.016 0.756 1.00 84.44 90 HIS A O 1
ATOM 757 N N . SER A 1 91 ? 16.106 -0.144 -0.666 1.00 79.50 91 SER A N 1
ATOM 758 C CA . SER A 1 91 ? 15.098 0.174 0.357 1.00 79.50 91 SER A CA 1
ATOM 759 C C . SER A 1 91 ? 14.692 -1.073 1.147 1.00 79.50 91 SER A C 1
ATOM 761 O O . SER A 1 91 ? 14.755 -1.074 2.376 1.00 79.50 91 SER A O 1
ATOM 763 N N . ASP A 1 92 ? 14.390 -2.169 0.451 1.00 75.19 92 ASP A N 1
ATOM 764 C CA . ASP A 1 92 ? 14.017 -3.450 1.051 1.00 75.19 92 ASP A CA 1
ATOM 765 C C . ASP A 1 92 ? 15.157 -4.056 1.870 1.00 75.19 92 ASP A C 1
ATOM 767 O O . ASP A 1 92 ? 14.930 -4.572 2.961 1.00 75.19 92 ASP A O 1
ATOM 771 N N . MET A 1 93 ? 16.401 -3.977 1.386 1.00 79.25 93 MET A N 1
ATOM 772 C CA . MET A 1 93 ? 17.572 -4.449 2.132 1.00 79.25 93 MET A CA 1
ATOM 773 C C . MET A 1 93 ? 17.752 -3.714 3.464 1.00 79.25 93 MET A C 1
ATOM 775 O O . MET A 1 93 ? 18.126 -4.342 4.457 1.00 79.25 93 MET A O 1
ATOM 779 N N . PHE A 1 94 ? 17.489 -2.405 3.512 1.00 74.00 94 PHE A N 1
ATOM 780 C CA . PHE A 1 94 ? 17.554 -1.644 4.761 1.00 74.00 94 PHE A CA 1
ATOM 781 C C . PHE A 1 94 ? 16.371 -1.937 5.678 1.00 74.00 94 PHE A C 1
ATOM 783 O O . PHE A 1 94 ? 16.606 -2.160 6.862 1.00 74.00 94 PHE A O 1
ATOM 790 N N . ASN A 1 95 ? 15.157 -2.051 5.134 1.00 66.88 95 ASN A N 1
ATOM 791 C CA . ASN A 1 95 ? 13.973 -2.454 5.897 1.00 66.88 95 ASN A CA 1
ATOM 792 C C . ASN A 1 95 ? 14.123 -3.870 6.478 1.00 66.88 95 ASN A C 1
ATOM 794 O O . ASN A 1 95 ? 13.752 -4.134 7.615 1.00 66.88 95 ASN A O 1
ATOM 798 N N . LYS A 1 96 ? 14.743 -4.787 5.729 1.00 61.12 96 LYS A N 1
ATOM 799 C CA . LYS A 1 96 ? 15.044 -6.137 6.207 1.00 61.12 96 LYS A CA 1
ATOM 800 C C . LYS A 1 96 ? 16.143 -6.128 7.265 1.00 61.12 96 LYS A C 1
ATOM 802 O O . LYS A 1 96 ? 16.051 -6.893 8.211 1.00 61.12 96 LYS A O 1
ATOM 807 N N . LYS A 1 97 ? 17.167 -5.273 7.154 1.00 56.81 97 LYS A N 1
ATOM 808 C CA . LYS A 1 97 ? 18.189 -5.123 8.207 1.00 56.81 97 LYS A CA 1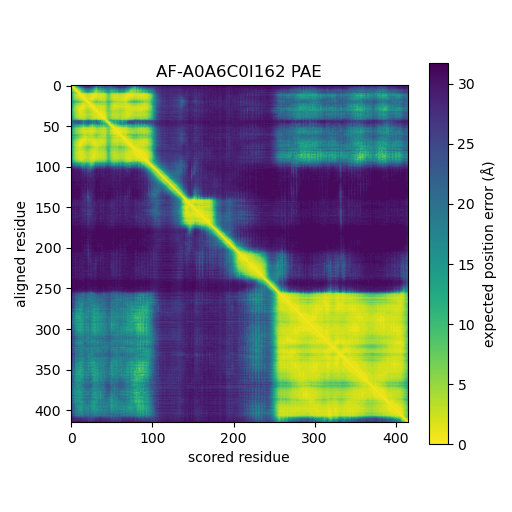
ATOM 809 C C . LYS A 1 97 ? 17.609 -4.544 9.495 1.00 56.81 97 LYS A C 1
ATOM 811 O O . LYS A 1 97 ? 17.990 -5.016 10.556 1.00 56.81 97 LYS A O 1
ATOM 816 N N . THR A 1 98 ? 16.676 -3.596 9.428 1.00 50.44 98 THR A N 1
ATOM 817 C CA . THR A 1 98 ? 15.954 -3.131 10.622 1.00 50.44 98 THR A CA 1
ATOM 818 C C . THR A 1 98 ? 15.054 -4.219 11.213 1.00 50.44 98 THR A C 1
ATOM 820 O O . THR A 1 98 ? 14.960 -4.297 12.432 1.00 50.44 98 THR A O 1
ATOM 823 N N . SER A 1 99 ? 14.475 -5.113 10.399 1.00 39.38 99 SER A N 1
ATOM 824 C CA . SER A 1 99 ? 13.717 -6.278 10.893 1.00 39.38 99 SER A CA 1
ATOM 825 C C . SER A 1 99 ? 14.591 -7.425 11.430 1.00 39.38 99 SER A C 1
ATOM 827 O O . SER A 1 99 ? 14.202 -8.085 12.382 1.00 39.38 99 SER A O 1
ATOM 829 N N . VAL A 1 100 ? 15.776 -7.677 10.860 1.00 38.06 100 VAL A N 1
ATOM 830 C CA . VAL A 1 100 ? 16.689 -8.768 11.274 1.00 38.06 100 VAL A CA 1
ATOM 831 C C . VAL A 1 100 ? 17.451 -8.429 12.560 1.00 38.06 100 VAL A C 1
ATOM 833 O O . VAL A 1 100 ? 17.870 -9.331 13.270 1.00 38.06 100 VAL A O 1
ATOM 836 N N . VAL A 1 101 ? 17.564 -7.150 12.934 1.00 37.50 101 VAL A N 1
ATOM 837 C CA . VAL A 1 101 ? 18.069 -6.753 14.267 1.00 37.50 101 VAL A CA 1
ATOM 838 C C . VAL A 1 101 ? 17.134 -7.223 15.403 1.00 37.50 101 VAL A C 1
ATOM 840 O O . VAL A 1 101 ? 17.542 -7.219 16.560 1.00 37.50 101 VAL A O 1
ATOM 843 N N . VAL A 1 102 ? 15.914 -7.683 15.089 1.00 35.56 102 VAL A N 1
ATOM 844 C CA . VAL A 1 102 ? 14.942 -8.196 16.071 1.00 35.56 102 VAL A CA 1
ATOM 845 C C . VAL A 1 102 ? 15.044 -9.712 16.283 1.00 35.56 102 VAL A C 1
ATOM 847 O O . VAL A 1 102 ? 14.671 -10.181 17.352 1.00 35.56 102 VAL A O 1
ATOM 850 N N . ASP A 1 103 ? 15.619 -10.476 15.348 1.00 32.62 103 ASP A N 1
ATOM 851 C CA . ASP A 1 103 ? 15.668 -11.936 15.453 1.00 32.62 103 ASP A CA 1
ATOM 852 C C . ASP A 1 103 ? 17.049 -12.503 15.106 1.00 32.62 103 ASP A C 1
ATOM 854 O O . ASP A 1 103 ? 17.540 -12.378 13.981 1.00 32.62 103 ASP A O 1
ATOM 858 N N . ASN A 1 104 ? 17.577 -13.250 16.081 1.00 27.66 104 ASN A N 1
ATOM 859 C CA . ASN A 1 104 ? 18.747 -14.135 16.078 1.00 27.66 104 ASN A CA 1
ATOM 860 C C . ASN A 1 104 ? 20.037 -13.540 16.659 1.00 27.66 104 ASN A C 1
ATOM 862 O O . ASN A 1 104 ? 20.814 -12.884 15.970 1.00 27.66 104 ASN A O 1
ATOM 866 N N . ASN A 1 105 ? 20.302 -13.895 17.922 1.00 25.94 105 ASN A N 1
ATOM 867 C CA . ASN A 1 105 ? 21.486 -14.687 18.270 1.00 25.94 105 ASN A CA 1
ATOM 868 C C . ASN A 1 105 ? 21.331 -15.322 19.666 1.00 25.94 105 ASN A C 1
ATOM 870 O O . ASN A 1 105 ? 21.629 -14.691 20.673 1.00 25.94 105 ASN A O 1
ATOM 874 N N . GLU A 1 106 ? 20.931 -16.594 19.714 1.00 28.22 106 GLU A N 1
ATOM 875 C CA . GLU A 1 106 ? 21.430 -17.544 20.716 1.00 28.22 106 GLU A CA 1
ATOM 876 C C . GLU A 1 106 ? 21.767 -18.867 20.010 1.00 28.22 106 GLU A C 1
ATOM 878 O O . GLU A 1 106 ? 20.905 -19.504 19.413 1.00 28.22 106 GLU A O 1
ATOM 883 N N . ASP A 1 107 ? 23.035 -19.256 20.111 1.00 28.05 107 ASP A N 1
ATOM 884 C CA . ASP A 1 107 ? 23.582 -20.615 20.033 1.00 28.05 107 ASP A CA 1
ATOM 885 C C . ASP A 1 107 ? 24.761 -20.599 21.035 1.00 28.05 107 ASP A C 1
ATOM 887 O O . ASP A 1 107 ? 25.506 -19.624 21.074 1.00 28.05 107 ASP A O 1
ATOM 891 N N . CYS A 1 108 ? 25.073 -21.584 21.877 1.00 27.25 108 CYS A N 1
ATOM 892 C CA . CYS A 1 108 ? 24.453 -22.851 22.242 1.00 27.25 108 CYS A CA 1
ATOM 893 C C . CYS A 1 108 ? 25.108 -23.344 23.563 1.00 27.25 108 CYS A C 1
ATOM 895 O O . CYS A 1 108 ? 26.269 -23.015 23.802 1.00 27.25 108 CYS A O 1
ATOM 897 N N . ASN A 1 109 ? 24.411 -24.231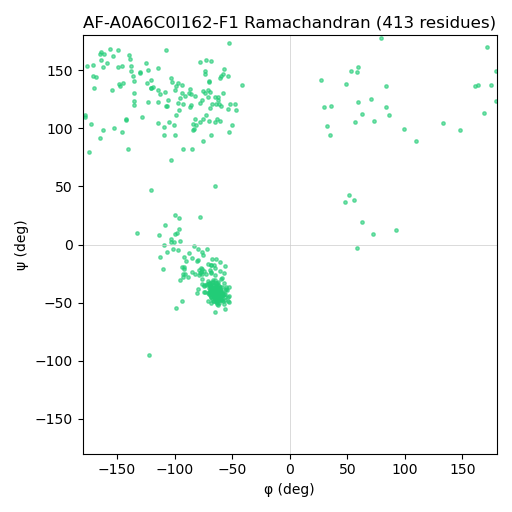 24.297 1.00 31.28 109 ASN A N 1
ATOM 898 C CA . ASN A 1 109 ? 24.892 -25.339 25.166 1.00 31.28 109 ASN A CA 1
ATOM 899 C C . ASN A 1 109 ? 25.845 -25.025 26.358 1.00 31.28 109 ASN A C 1
ATOM 901 O O . ASN A 1 109 ? 26.665 -24.126 26.312 1.00 31.28 109 ASN A O 1
ATOM 905 N N . THR A 1 110 ? 25.829 -25.745 27.490 1.00 27.73 110 THR A N 1
ATOM 906 C CA . THR A 1 110 ? 26.063 -27.199 27.652 1.00 27.73 110 THR A CA 1
ATOM 907 C C . THR A 1 110 ? 25.737 -27.718 29.073 1.00 27.73 110 THR A C 1
ATOM 909 O O . THR A 1 110 ? 25.930 -26.961 30.020 1.00 27.73 110 THR A O 1
ATOM 912 N N . SER A 1 111 ? 25.402 -29.027 29.162 1.00 32.09 111 SER A N 1
ATOM 913 C CA . SER A 1 111 ? 25.762 -30.077 30.176 1.00 32.09 111 SER A CA 1
ATOM 914 C C . SER A 1 111 ? 25.515 -29.821 31.679 1.00 32.09 111 SER A C 1
ATOM 916 O O . SER A 1 111 ? 25.580 -28.695 32.143 1.00 32.09 111 SER A O 1
ATOM 918 N N . ASP A 1 112 ? 25.225 -30.787 32.557 1.00 29.28 112 ASP A N 1
ATOM 919 C CA . ASP A 1 112 ? 25.572 -32.218 32.754 1.00 29.28 112 ASP A CA 1
ATOM 920 C C . ASP A 1 112 ? 24.525 -32.799 33.759 1.00 29.28 112 ASP A C 1
ATOM 922 O O . ASP A 1 112 ? 23.860 -32.002 34.420 1.00 29.28 112 ASP A O 1
ATOM 926 N N . GLY A 1 113 ? 24.281 -34.091 34.032 1.00 27.31 113 GLY A N 1
ATOM 927 C CA . GLY A 1 113 ? 24.837 -35.395 33.642 1.00 27.31 113 GLY A CA 1
ATOM 928 C C . GLY A 1 113 ? 24.216 -36.540 34.510 1.00 27.31 113 GLY A C 1
ATOM 929 O O . GLY A 1 113 ? 23.548 -36.249 35.502 1.00 27.31 113 GLY A O 1
ATOM 930 N N . GLY A 1 114 ? 24.471 -37.815 34.133 1.00 24.11 114 GLY A N 1
ATOM 931 C CA . GLY A 1 114 ? 24.277 -39.103 34.871 1.00 24.11 114 GLY A CA 1
ATOM 932 C C . GLY A 1 114 ? 22.874 -39.773 34.855 1.00 24.11 114 GLY A C 1
ATOM 933 O O . GLY A 1 114 ? 21.891 -39.085 35.074 1.00 24.11 114 GLY A O 1
ATOM 934 N N . ASN A 1 115 ? 22.644 -41.094 34.677 1.00 25.55 115 ASN A N 1
ATOM 935 C CA . ASN A 1 115 ? 23.486 -42.301 34.521 1.00 25.55 115 ASN A CA 1
ATOM 936 C C . ASN A 1 115 ? 22.633 -43.547 34.056 1.00 25.55 115 ASN A C 1
ATOM 938 O O . ASN A 1 115 ? 21.518 -43.709 34.539 1.00 25.55 115 ASN A O 1
ATOM 942 N N . VAL A 1 116 ? 23.211 -44.422 33.196 1.00 26.84 116 VAL A N 1
ATOM 943 C CA . VAL A 1 116 ? 23.121 -45.923 33.042 1.00 26.84 116 VAL A CA 1
ATOM 944 C C . VAL A 1 116 ? 21.802 -46.679 32.678 1.00 26.84 116 VAL A C 1
ATOM 946 O O . VAL A 1 116 ? 20.925 -46.820 33.521 1.00 26.84 116 VAL A O 1
ATOM 949 N N . ASN A 1 117 ? 21.692 -47.299 31.471 1.00 27.38 117 ASN A N 1
ATOM 950 C CA . ASN A 1 117 ? 22.051 -48.710 31.101 1.00 27.38 117 ASN A CA 1
ATOM 951 C C . ASN A 1 117 ? 21.433 -49.207 29.743 1.00 27.38 117 ASN A C 1
ATOM 953 O O . ASN A 1 117 ? 20.236 -49.046 29.537 1.00 27.38 117 ASN A O 1
ATOM 957 N N . GLY A 1 118 ? 22.205 -49.927 28.894 1.00 24.58 118 GLY A N 1
ATOM 958 C CA . GLY A 1 118 ? 21.713 -51.090 28.098 1.00 24.58 118 GLY A CA 1
ATOM 959 C C . GLY A 1 118 ? 21.520 -51.055 26.552 1.00 24.58 118 GLY A C 1
ATOM 960 O O . GLY A 1 118 ? 20.398 -50.924 26.090 1.00 24.58 118 GLY A O 1
ATOM 961 N N . ASN A 1 119 ? 22.586 -51.392 25.801 1.00 25.84 119 ASN A N 1
ATOM 962 C CA . ASN A 1 119 ? 22.694 -52.161 24.525 1.00 25.84 119 ASN A CA 1
ATOM 963 C C . ASN A 1 119 ? 22.237 -51.689 23.103 1.00 25.84 119 ASN A C 1
ATOM 965 O O . ASN A 1 119 ? 21.061 -51.542 22.797 1.00 25.84 119 ASN A O 1
ATOM 969 N N . ASN A 1 120 ? 23.249 -51.769 22.207 1.00 26.17 120 ASN A N 1
ATOM 970 C CA . ASN A 1 120 ? 23.326 -52.143 20.771 1.00 26.17 120 ASN A CA 1
ATOM 971 C C . ASN A 1 120 ? 23.081 -51.127 19.622 1.00 26.17 120 ASN A C 1
ATOM 973 O O . ASN A 1 120 ? 21.950 -50.778 19.307 1.00 26.17 120 ASN A O 1
ATOM 977 N N . GLY A 1 121 ? 24.168 -50.816 18.877 1.00 24.56 121 GLY A N 1
ATOM 978 C CA . GLY A 1 121 ? 24.160 -50.325 17.480 1.00 24.56 121 GLY A CA 1
ATOM 979 C C . GLY A 1 121 ? 25.299 -49.347 17.095 1.00 24.56 121 GLY A C 1
ATOM 980 O O . GLY A 1 121 ? 25.196 -48.156 17.362 1.00 24.56 121 GLY A O 1
ATOM 981 N N . SER A 1 122 ? 26.369 -49.834 16.449 1.00 26.48 122 SER A N 1
ATOM 982 C CA . SER A 1 122 ? 27.566 -49.114 15.930 1.00 26.48 122 SER A CA 1
ATOM 983 C C . SER A 1 122 ? 27.236 -47.927 14.987 1.00 26.48 122 SER A C 1
ATOM 985 O O . SER A 1 122 ? 26.508 -48.121 14.021 1.00 26.48 122 SER A O 1
ATOM 987 N N . SER A 1 123 ? 27.562 -46.656 15.304 1.00 24.41 123 SER A N 1
ATOM 988 C CA . SER A 1 123 ? 28.810 -45.853 15.108 1.00 24.41 123 SER A CA 1
ATOM 989 C C . SER A 1 123 ? 29.253 -45.703 13.633 1.00 24.41 123 SER A C 1
ATOM 991 O O . SER A 1 123 ? 29.433 -46.707 12.960 1.00 24.41 123 SER A O 1
ATOM 993 N N . VAL A 1 124 ? 29.426 -44.510 13.029 1.00 26.08 124 VAL A N 1
ATOM 994 C CA . VAL A 1 124 ? 30.342 -43.415 13.424 1.00 26.08 124 VAL A CA 1
ATOM 995 C C . VAL A 1 124 ? 29.855 -42.023 12.944 1.00 26.08 124 VAL A C 1
ATOM 997 O O . VAL A 1 124 ? 29.578 -41.813 11.765 1.00 26.08 124 VAL A O 1
ATOM 1000 N N . LYS A 1 125 ? 29.877 -41.030 13.845 1.00 27.97 125 LYS A N 1
ATOM 1001 C CA . LYS A 1 125 ? 30.124 -39.597 13.570 1.00 27.97 125 LYS A CA 1
ATOM 1002 C C . LYS A 1 125 ? 31.200 -39.131 14.549 1.00 27.97 125 LYS A C 1
ATOM 1004 O O . LYS A 1 125 ? 31.204 -39.590 15.687 1.00 27.97 125 LYS A O 1
ATOM 1009 N N . ASN A 1 126 ? 32.038 -38.169 14.161 1.00 25.62 126 ASN A N 1
ATOM 1010 C CA . ASN A 1 126 ? 32.752 -37.347 15.138 1.00 25.62 126 ASN A CA 1
ATOM 1011 C C . ASN A 1 126 ? 32.989 -35.916 14.624 1.00 25.62 126 ASN A C 1
ATOM 1013 O O . ASN A 1 126 ? 33.381 -35.711 13.478 1.00 25.62 126 ASN A O 1
ATOM 1017 N N . LYS A 1 127 ? 32.753 -34.940 15.508 1.00 32.88 127 LYS A N 1
ATOM 1018 C CA . LYS A 1 127 ? 33.204 -33.536 15.459 1.00 32.88 127 LYS A CA 1
ATOM 1019 C C . LYS A 1 127 ? 33.995 -33.288 16.748 1.00 32.88 127 LYS A C 1
ATOM 1021 O O . LYS A 1 127 ? 33.628 -33.849 17.774 1.00 32.88 127 LYS A O 1
ATOM 1026 N N . ASN A 1 128 ? 34.986 -32.391 16.732 1.00 26.02 128 ASN A N 1
ATOM 1027 C CA . ASN A 1 128 ? 35.526 -31.783 17.955 1.00 26.02 128 ASN A CA 1
ATOM 1028 C C . ASN A 1 128 ? 35.966 -30.310 17.775 1.00 26.02 128 ASN A C 1
ATOM 1030 O O . ASN A 1 128 ? 36.275 -29.878 16.668 1.00 26.02 128 ASN A O 1
ATOM 1034 N N . LYS A 1 129 ? 35.924 -29.605 18.923 1.00 29.22 129 LYS A N 1
ATOM 1035 C CA . LYS A 1 129 ? 36.229 -28.202 19.341 1.00 29.22 129 LYS A CA 1
ATOM 1036 C C . LYS A 1 129 ? 37.646 -27.677 18.942 1.00 29.22 129 LYS A C 1
ATOM 1038 O O . LYS A 1 129 ? 38.460 -28.484 18.520 1.00 29.22 129 LYS A O 1
ATOM 1043 N N . SER A 1 130 ? 38.085 -26.402 19.105 1.00 27.25 130 SER A N 1
ATOM 1044 C CA . SER A 1 130 ? 37.973 -25.462 20.265 1.00 27.25 130 SER A CA 1
ATOM 1045 C C . SER A 1 130 ? 38.535 -24.017 20.038 1.00 27.25 130 SER A C 1
ATOM 1047 O O . SER A 1 130 ? 39.532 -23.910 19.337 1.00 27.25 130 SER A O 1
ATOM 1049 N N . LYS A 1 131 ? 37.990 -23.017 20.797 1.00 31.17 131 LYS A N 1
ATOM 1050 C CA . LYS A 1 131 ? 38.561 -21.800 21.512 1.00 31.17 131 LYS A CA 1
ATOM 1051 C C . LYS A 1 131 ? 39.335 -20.687 20.739 1.00 31.17 131 LYS A C 1
ATOM 1053 O O . LYS A 1 131 ? 40.047 -21.027 19.816 1.00 31.17 131 LYS A O 1
ATOM 1058 N N . SER A 1 132 ? 39.432 -19.381 21.098 1.00 28.80 132 SER A N 1
ATOM 1059 C CA . SER A 1 132 ? 38.872 -18.332 22.025 1.00 28.80 132 SER A CA 1
ATOM 1060 C C . SER A 1 132 ? 39.663 -17.003 21.716 1.00 28.80 132 SER A C 1
ATOM 1062 O O . SER A 1 132 ? 40.793 -17.142 21.255 1.00 28.80 132 SER A O 1
ATOM 1064 N N . ILE A 1 133 ? 39.171 -15.740 21.828 1.00 28.62 133 ILE A N 1
ATOM 1065 C CA . ILE A 1 133 ? 39.343 -14.757 22.958 1.00 28.62 133 ILE A CA 1
ATOM 1066 C C . ILE A 1 133 ? 38.700 -13.351 22.624 1.00 28.62 133 ILE A C 1
ATOM 1068 O O . ILE A 1 133 ? 38.909 -12.862 21.519 1.00 28.62 133 ILE A O 1
ATOM 1072 N N . ASN A 1 134 ? 37.987 -12.746 23.615 1.00 28.92 134 ASN A N 1
ATOM 1073 C CA . ASN A 1 134 ? 37.612 -11.342 24.042 1.00 28.92 134 ASN A CA 1
ATOM 1074 C C . ASN A 1 134 ? 37.497 -10.120 23.071 1.00 28.92 134 ASN A C 1
ATOM 1076 O O . ASN A 1 134 ? 38.350 -9.942 22.213 1.00 28.92 134 ASN A O 1
ATOM 1080 N N . ASN A 1 135 ? 36.530 -9.169 23.199 1.00 29.42 135 ASN A N 1
ATOM 1081 C CA . ASN A 1 135 ? 36.304 -8.204 24.319 1.00 29.42 135 ASN A CA 1
ATOM 1082 C C . ASN A 1 135 ? 34.895 -7.494 24.341 1.00 29.42 135 ASN A C 1
ATOM 1084 O O . ASN A 1 135 ? 34.200 -7.464 23.331 1.00 29.42 135 ASN A O 1
ATOM 1088 N N . ASN A 1 136 ? 34.534 -6.896 25.497 1.00 33.31 136 ASN A N 1
ATOM 1089 C CA . ASN A 1 136 ? 33.205 -6.538 26.083 1.00 33.31 136 ASN A CA 1
ATOM 1090 C C . ASN A 1 136 ? 32.401 -5.293 25.592 1.00 33.31 136 ASN A C 1
ATOM 1092 O O . ASN A 1 136 ? 33.010 -4.292 25.220 1.00 33.31 136 ASN A O 1
ATOM 1096 N N . ASN A 1 137 ? 31.055 -5.295 25.798 1.00 29.98 137 ASN A N 1
ATOM 1097 C CA . ASN A 1 137 ? 30.326 -4.329 26.673 1.00 29.98 137 ASN A CA 1
ATOM 1098 C C . ASN A 1 137 ? 28.821 -4.646 26.966 1.00 29.98 137 ASN A C 1
ATOM 1100 O O . ASN A 1 137 ? 28.043 -4.863 26.043 1.00 29.98 137 ASN A O 1
ATOM 1104 N N . ALA A 1 138 ? 28.462 -4.514 28.263 1.00 31.47 138 ALA A N 1
ATOM 1105 C CA . ALA A 1 138 ? 27.167 -4.589 28.993 1.00 31.47 138 ALA A CA 1
ATOM 1106 C C . ALA A 1 138 ? 26.627 -5.988 29.410 1.00 31.47 138 ALA A C 1
ATOM 1108 O O . ALA A 1 138 ? 26.378 -6.851 28.582 1.00 31.47 138 ALA A O 1
ATOM 1109 N N . ALA A 1 139 ? 26.471 -6.203 30.728 1.00 39.41 139 ALA A N 1
ATOM 1110 C CA . ALA A 1 139 ? 26.309 -7.505 31.392 1.00 39.41 139 ALA A CA 1
ATOM 1111 C C . ALA A 1 139 ? 24.846 -7.953 31.611 1.00 39.41 139 ALA A C 1
ATOM 1113 O O . ALA A 1 139 ? 24.054 -7.227 32.215 1.00 39.41 139 ALA A O 1
ATOM 1114 N N . ASP A 1 140 ? 24.530 -9.192 31.222 1.00 47.03 140 ASP A N 1
ATOM 1115 C CA . ASP A 1 140 ? 23.248 -9.855 31.491 1.00 47.03 140 ASP A CA 1
ATOM 1116 C C . ASP A 1 140 ? 23.138 -10.334 32.954 1.00 47.03 140 ASP A C 1
ATOM 1118 O O . ASP A 1 140 ? 23.970 -11.099 33.448 1.00 47.03 140 ASP A O 1
ATOM 1122 N N . LYS A 1 141 ? 22.085 -9.907 33.668 1.00 66.56 141 LYS A N 1
ATOM 1123 C CA . LYS A 1 141 ? 21.782 -10.350 35.045 1.00 66.56 141 LYS A CA 1
ATOM 1124 C C . LYS A 1 141 ? 21.146 -11.751 35.045 1.00 66.56 141 LYS A C 1
ATOM 1126 O O . LYS A 1 141 ? 20.065 -11.943 34.492 1.00 66.56 141 LYS A O 1
ATOM 1131 N N . ILE A 1 142 ? 21.773 -12.712 35.729 1.00 75.25 142 ILE A N 1
ATOM 1132 C CA . ILE A 1 142 ? 21.241 -14.070 35.960 1.00 75.25 142 ILE A CA 1
ATOM 1133 C C . ILE A 1 142 ? 20.335 -14.063 37.202 1.00 75.25 142 ILE A C 1
ATOM 1135 O O . ILE A 1 142 ? 20.746 -13.600 38.263 1.00 75.25 142 ILE A O 1
ATOM 1139 N N . PHE A 1 143 ? 19.120 -14.608 37.096 1.00 72.50 143 PHE A N 1
ATOM 1140 C CA . PHE A 1 143 ? 18.191 -14.782 38.217 1.00 72.50 143 PHE A CA 1
ATOM 1141 C C . PHE A 1 143 ? 18.301 -16.203 38.776 1.00 72.50 143 PHE A C 1
ATOM 1143 O O . PHE A 1 143 ? 18.076 -17.173 38.047 1.00 72.50 143 PHE A O 1
ATOM 1150 N N . ILE A 1 144 ? 18.629 -16.329 40.063 1.00 74.00 144 ILE A N 1
ATOM 1151 C CA . ILE A 1 144 ? 18.813 -17.605 40.768 1.00 74.00 144 ILE A CA 1
ATOM 1152 C C . ILE A 1 144 ? 17.822 -17.660 41.930 1.00 74.00 144 ILE A C 1
ATOM 1154 O O . ILE A 1 144 ? 17.645 -16.676 42.645 1.00 74.00 144 ILE A O 1
ATOM 1158 N N . CYS A 1 145 ? 17.143 -18.793 42.092 1.00 80.38 145 CYS A N 1
ATOM 1159 C CA . CYS A 1 145 ? 16.246 -19.024 43.215 1.00 80.38 145 CYS A CA 1
ATOM 1160 C C . CYS A 1 145 ? 17.041 -19.565 44.406 1.00 80.38 145 CYS A C 1
ATOM 1162 O O . CYS A 1 145 ? 17.832 -20.486 44.247 1.00 80.38 145 CYS A O 1
ATOM 1164 N N . ASN A 1 146 ? 16.811 -19.029 45.604 1.00 78.62 146 ASN A N 1
ATOM 1165 C CA . ASN A 1 146 ? 17.541 -19.451 46.805 1.00 78.62 146 ASN A CA 1
ATOM 1166 C C . ASN A 1 146 ? 16.934 -20.691 47.484 1.00 78.62 146 ASN A C 1
ATOM 1168 O O . ASN A 1 146 ? 17.559 -21.271 48.364 1.00 78.62 146 ASN A O 1
ATOM 1172 N N . HIS A 1 147 ? 15.722 -21.094 47.087 1.00 77.62 147 HIS A N 1
ATOM 1173 C CA . HIS A 1 147 ? 14.983 -22.206 47.701 1.00 77.62 147 HIS A CA 1
ATOM 1174 C C . HIS A 1 147 ? 14.941 -23.466 46.829 1.00 77.62 147 HIS A C 1
ATOM 1176 O O . HIS A 1 147 ? 14.452 -24.501 47.265 1.00 77.62 147 HIS A O 1
ATOM 1182 N N . CYS A 1 148 ? 15.444 -23.390 45.595 1.00 82.81 148 CYS A N 1
ATOM 1183 C CA . CYS A 1 148 ? 15.548 -24.531 44.691 1.00 82.81 148 CYS A CA 1
ATOM 1184 C C . CYS A 1 148 ? 16.650 -24.278 43.653 1.00 82.81 148 CYS A C 1
ATOM 1186 O O . CYS A 1 148 ? 17.079 -23.146 43.455 1.00 82.81 148 CYS A O 1
ATOM 1188 N N . ASN A 1 149 ? 17.056 -25.300 42.901 1.00 76.88 149 ASN A N 1
ATOM 1189 C CA . ASN A 1 149 ? 18.144 -25.184 41.917 1.00 76.88 149 ASN A CA 1
ATOM 1190 C C . ASN A 1 149 ? 17.735 -24.502 40.590 1.00 76.88 149 ASN A C 1
ATOM 1192 O O . ASN A 1 149 ? 18.348 -24.738 39.546 1.00 76.88 149 ASN A O 1
ATOM 1196 N N . TYR A 1 150 ? 16.685 -23.675 40.600 1.00 72.44 150 TYR A N 1
ATOM 1197 C CA . TYR A 1 150 ? 16.191 -22.983 39.414 1.00 72.44 150 TYR A CA 1
ATOM 1198 C C . TYR A 1 150 ? 16.991 -21.705 39.130 1.00 72.44 150 TYR A C 1
ATOM 1200 O O . TYR A 1 150 ? 17.123 -20.826 39.983 1.00 72.44 150 TYR A O 1
ATOM 1208 N N . ARG A 1 151 ? 17.485 -2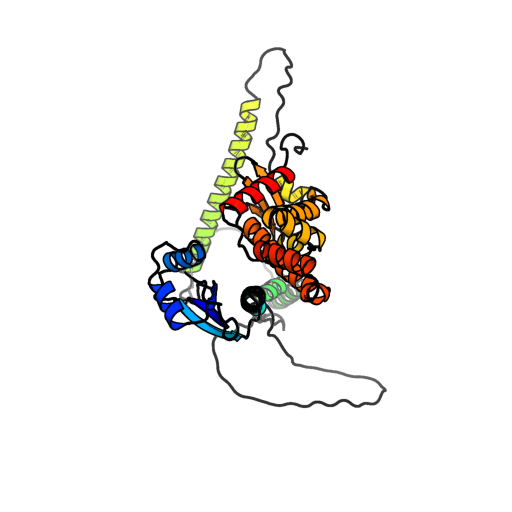1.577 37.893 1.00 81.56 151 ARG A N 1
ATOM 1209 C CA . ARG A 1 151 ? 18.198 -20.398 37.381 1.00 81.56 151 ARG A CA 1
ATOM 1210 C C . ARG A 1 151 ? 17.692 -20.038 35.990 1.00 81.56 151 ARG A C 1
ATOM 1212 O O . ARG A 1 151 ? 17.431 -20.927 35.182 1.00 81.56 151 ARG A O 1
ATOM 1219 N N . CYS A 1 152 ? 17.558 -18.752 35.695 1.00 75.25 152 CYS A N 1
ATOM 1220 C CA . CYS A 1 152 ? 17.154 -18.288 34.370 1.00 75.25 152 CYS A CA 1
ATOM 1221 C C . CYS A 1 152 ? 17.683 -16.882 34.077 1.00 75.25 152 CYS A C 1
ATOM 1223 O O . CYS A 1 152 ? 18.030 -16.130 34.982 1.00 75.25 152 CYS A O 1
ATOM 1225 N N . PHE A 1 153 ? 17.705 -16.507 32.803 1.00 76.69 153 PHE A N 1
ATOM 1226 C CA . PHE A 1 153 ? 18.247 -15.220 32.353 1.00 76.69 153 PHE A CA 1
ATOM 1227 C C . PHE A 1 153 ? 17.164 -14.145 32.159 1.00 76.69 153 PHE A C 1
ATOM 1229 O O . PHE A 1 153 ? 17.466 -12.989 31.893 1.00 76.69 153 PHE A O 1
ATOM 1236 N N . LYS A 1 154 ? 15.877 -14.501 32.307 1.00 74.56 154 LYS A N 1
ATOM 1237 C CA . LYS A 1 154 ? 14.745 -13.592 32.059 1.00 74.56 154 LYS A CA 1
ATOM 1238 C C . LYS A 1 154 ? 13.861 -13.458 33.294 1.00 74.56 154 LYS A C 1
ATOM 1240 O O . LYS A 1 154 ? 13.250 -14.429 33.741 1.00 74.56 154 LYS A O 1
ATOM 1245 N N . SER A 1 155 ? 13.688 -12.222 33.761 1.00 69.62 155 SER A N 1
ATOM 1246 C CA . SER A 1 155 ? 12.876 -11.894 34.943 1.00 69.62 155 SER A CA 1
ATOM 1247 C C . SER A 1 155 ? 11.447 -12.459 34.877 1.00 69.62 155 SER A C 1
ATOM 1249 O O . SER A 1 155 ? 10.930 -12.939 35.882 1.00 69.62 155 SER A O 1
ATOM 1251 N N . LYS A 1 156 ? 10.813 -12.484 33.693 1.00 77.25 156 LYS A N 1
ATOM 1252 C CA . LYS A 1 156 ? 9.464 -13.053 33.498 1.00 77.25 156 LYS A CA 1
ATOM 1253 C C . LYS A 1 156 ? 9.395 -14.538 33.872 1.00 77.25 156 LYS A C 1
ATOM 1255 O O . LYS A 1 156 ? 8.473 -14.942 34.574 1.00 77.25 156 LYS A O 1
ATOM 1260 N N . HIS A 1 157 ? 10.379 -15.333 33.448 1.00 73.44 157 HIS A N 1
ATOM 1261 C CA . HIS A 1 157 ? 10.444 -16.757 33.782 1.00 73.44 157 HIS A CA 1
ATOM 1262 C C . HIS A 1 157 ? 10.797 -16.980 35.250 1.00 73.44 157 HIS A C 1
ATOM 1264 O O . HIS A 1 157 ? 10.311 -17.937 35.845 1.00 73.44 157 HIS A O 1
ATOM 1270 N N . PHE A 1 158 ? 11.586 -16.086 35.851 1.00 81.81 158 PHE A N 1
ATOM 1271 C CA . PHE A 1 158 ? 11.857 -16.131 37.285 1.00 81.81 158 PHE A CA 1
ATOM 1272 C C . PHE A 1 158 ? 10.593 -15.862 38.108 1.00 81.81 158 PHE A C 1
ATOM 1274 O O . PHE A 1 158 ? 10.240 -16.654 38.972 1.00 81.81 158 PHE A O 1
ATOM 1281 N N . LYS A 1 159 ? 9.841 -14.805 37.781 1.00 73.94 159 LYS A N 1
ATOM 1282 C CA . LYS A 1 159 ? 8.562 -14.491 38.438 1.00 73.94 159 LYS A CA 1
ATOM 1283 C C . LYS A 1 159 ? 7.539 -15.613 38.271 1.00 73.94 159 LYS A C 1
ATOM 1285 O O . LYS A 1 159 ? 6.843 -15.948 39.220 1.00 73.94 159 LYS A O 1
ATOM 1290 N N . GLN A 1 160 ? 7.476 -16.219 37.085 1.00 76.69 160 GLN A N 1
ATOM 1291 C CA . GLN A 1 160 ? 6.599 -17.360 36.832 1.00 76.69 160 GLN A CA 1
ATOM 1292 C C . GLN A 1 160 ? 7.020 -18.593 37.640 1.00 76.69 160 GLN A C 1
ATOM 1294 O O . GLN A 1 160 ? 6.162 -19.303 38.147 1.00 76.69 160 GLN A O 1
ATOM 1299 N N . HIS A 1 161 ? 8.325 -18.816 37.807 1.00 84.56 161 HIS A N 1
ATOM 1300 C CA . HIS A 1 161 ? 8.858 -19.857 38.679 1.00 84.56 161 HIS A CA 1
ATOM 1301 C C . HIS A 1 161 ? 8.439 -19.665 40.150 1.00 84.56 161 HIS A C 1
ATOM 1303 O O . HIS A 1 161 ? 7.964 -20.627 40.755 1.00 84.56 161 HIS A O 1
ATOM 1309 N N . LEU A 1 162 ? 8.524 -18.440 40.688 1.00 74.75 162 LEU A N 1
ATOM 1310 C CA . LEU A 1 162 ? 8.161 -18.125 42.082 1.00 74.75 162 LEU A CA 1
ATOM 1311 C C . LEU A 1 162 ? 6.690 -18.424 42.425 1.00 74.75 162 LEU A C 1
ATOM 1313 O O . LEU A 1 162 ? 6.355 -18.618 43.587 1.00 74.75 162 LEU A O 1
ATOM 1317 N N . ILE A 1 163 ? 5.808 -18.479 41.425 1.00 80.44 163 ILE A N 1
ATOM 1318 C CA . ILE A 1 163 ? 4.383 -18.802 41.609 1.00 80.44 163 ILE A CA 1
ATOM 1319 C C . ILE A 1 163 ? 4.045 -20.254 41.246 1.00 80.44 163 ILE A C 1
ATOM 1321 O O . ILE A 1 163 ? 2.879 -20.646 41.288 1.00 80.44 163 ILE A O 1
ATOM 1325 N N . THR A 1 164 ? 5.034 -21.067 40.853 1.00 81.81 164 THR A N 1
ATOM 1326 C CA . THR A 1 164 ? 4.783 -22.486 40.580 1.00 81.81 164 THR A CA 1
ATOM 1327 C C . THR A 1 164 ? 4.494 -23.234 41.871 1.00 81.81 164 THR A C 1
ATOM 1329 O O . THR A 1 164 ? 5.163 -23.046 42.884 1.00 81.81 164 THR A O 1
ATOM 1332 N N . ARG A 1 165 ? 3.535 -24.161 41.806 1.00 79.62 165 ARG A N 1
ATOM 1333 C CA . ARG A 1 165 ? 3.162 -25.023 42.933 1.00 79.62 165 ARG A CA 1
ATOM 1334 C C . ARG A 1 165 ? 4.365 -25.785 43.504 1.00 79.62 165 ARG A C 1
ATOM 1336 O O . ARG A 1 165 ? 4.542 -25.811 44.708 1.00 79.62 165 ARG A O 1
ATOM 1343 N N . LYS A 1 166 ? 5.268 -26.256 42.636 1.00 77.19 166 LYS A N 1
ATOM 1344 C CA . LYS A 1 166 ? 6.520 -26.918 43.034 1.00 77.19 166 LYS A CA 1
ATOM 1345 C C . LYS A 1 166 ? 7.427 -26.029 43.903 1.00 77.19 166 LYS A C 1
ATOM 1347 O O . LYS A 1 166 ? 7.951 -26.509 44.898 1.00 77.19 166 LYS A O 1
ATOM 1352 N N . HIS A 1 167 ? 7.591 -24.752 43.544 1.00 84.25 167 HIS A N 1
ATOM 1353 C CA . HIS A 1 167 ? 8.389 -23.810 44.334 1.00 84.25 167 HIS A CA 1
ATOM 1354 C C . HIS A 1 167 ? 7.711 -23.472 45.668 1.00 84.25 167 HIS A C 1
ATOM 1356 O O . HIS A 1 167 ? 8.366 -23.459 46.705 1.00 84.25 167 HIS A O 1
ATOM 1362 N N . LEU A 1 168 ? 6.396 -23.238 45.650 1.00 80.94 168 LEU A N 1
ATOM 1363 C CA . LEU A 1 168 ? 5.622 -22.951 46.860 1.00 80.94 168 LEU A CA 1
ATOM 1364 C C . LEU A 1 168 ? 5.683 -24.117 47.862 1.00 80.94 168 LEU A C 1
ATOM 1366 O O . LEU A 1 168 ? 5.869 -23.878 49.054 1.00 80.94 168 LEU A O 1
ATOM 1370 N N . ASP A 1 169 ? 5.621 -25.359 47.375 1.00 80.44 169 ASP A N 1
ATOM 1371 C CA . ASP A 1 169 ? 5.743 -26.566 48.197 1.00 80.44 169 ASP A CA 1
ATOM 1372 C C . ASP A 1 169 ? 7.172 -26.724 48.782 1.00 80.44 169 ASP A C 1
ATOM 1374 O O . ASP A 1 169 ? 7.333 -27.108 49.940 1.00 80.44 169 ASP A O 1
ATOM 1378 N N . GLU A 1 170 ? 8.234 -26.383 48.036 1.00 74.38 170 GLU A N 1
ATOM 1379 C CA . GLU A 1 170 ? 9.632 -26.390 48.528 1.00 74.38 170 GLU A CA 1
ATOM 1380 C C . GLU A 1 170 ? 9.901 -25.301 49.588 1.00 74.38 170 GLU A C 1
ATOM 1382 O O . GLU A 1 170 ? 10.606 -25.544 50.574 1.00 74.38 170 GLU A O 1
ATOM 1387 N N . VAL A 1 171 ? 9.300 -24.115 49.440 1.00 74.94 171 VAL A N 1
ATOM 1388 C CA . VAL A 1 171 ? 9.411 -23.017 50.419 1.00 74.94 171 VAL A CA 1
ATOM 1389 C C . VAL A 1 171 ? 8.673 -23.353 51.719 1.00 74.94 171 VAL A C 1
ATOM 1391 O O . VAL A 1 171 ? 9.208 -23.108 52.800 1.00 74.94 171 VAL A O 1
ATOM 1394 N N . GLN A 1 172 ? 7.487 -23.964 51.638 1.00 69.75 172 GLN A N 1
ATOM 1395 C CA . GLN A 1 172 ? 6.700 -24.358 52.816 1.00 69.75 172 GLN A CA 1
ATOM 1396 C C . GLN A 1 172 ? 7.337 -25.508 53.610 1.00 69.75 172 GLN A C 1
ATOM 1398 O O . GLN A 1 172 ? 7.259 -25.531 54.836 1.00 69.75 172 GLN A O 1
ATOM 1403 N N . ASN A 1 173 ? 8.030 -26.432 52.942 1.00 60.91 173 ASN A N 1
ATOM 1404 C CA . ASN A 1 173 ? 8.765 -27.497 53.629 1.00 60.91 173 ASN A CA 1
ATOM 1405 C C . ASN A 1 173 ? 10.062 -26.998 54.292 1.00 60.91 173 ASN A C 1
ATOM 1407 O O . ASN A 1 173 ? 10.528 -27.598 55.258 1.00 60.91 173 ASN A O 1
ATOM 1411 N N . SER A 1 174 ? 10.619 -25.876 53.825 1.00 55.81 174 SER A N 1
ATOM 1412 C CA . SER A 1 174 ? 11.820 -25.260 54.409 1.00 55.81 174 SER A CA 1
ATOM 1413 C C . SER A 1 174 ? 11.532 -24.495 55.712 1.00 55.81 174 SER A C 1
ATOM 1415 O O . SER A 1 174 ? 12.427 -24.337 56.540 1.00 55.81 174 SER A O 1
ATOM 1417 N N . THR A 1 175 ? 10.292 -24.042 55.933 1.00 49.25 175 THR A N 1
ATOM 1418 C CA . THR A 1 175 ? 9.879 -23.302 57.143 1.00 49.25 175 THR A CA 1
ATOM 1419 C C . THR A 1 175 ? 9.323 -24.193 58.260 1.00 49.25 175 THR A C 1
ATOM 1421 O O . THR A 1 175 ? 9.196 -23.741 59.396 1.00 49.25 175 THR A O 1
ATOM 1424 N N . ALA A 1 176 ? 9.063 -25.476 57.990 1.00 41.22 176 ALA A N 1
ATOM 1425 C CA . ALA A 1 176 ? 8.527 -26.425 58.970 1.00 41.22 176 ALA A CA 1
ATOM 1426 C C . ALA A 1 176 ? 9.576 -27.009 59.947 1.00 41.22 176 ALA A C 1
ATOM 1428 O O . ALA A 1 176 ? 9.210 -27.741 60.864 1.00 41.22 176 ALA A O 1
ATOM 1429 N N . SER A 1 177 ? 10.870 -26.683 59.798 1.00 37.91 177 SER A N 1
ATOM 1430 C CA . SER A 1 177 ? 11.942 -27.232 60.652 1.00 37.91 177 SER A CA 1
ATOM 1431 C C . SER A 1 177 ? 12.342 -26.358 61.855 1.00 37.91 177 SER A C 1
ATOM 1433 O O . SER A 1 177 ? 13.244 -26.745 62.597 1.00 37.91 177 SER A O 1
ATOM 1435 N N . LEU A 1 178 ? 11.685 -25.219 62.106 1.00 37.78 178 LEU A N 1
ATOM 1436 C CA . LEU A 1 178 ? 11.847 -24.455 63.354 1.00 37.78 178 LEU A CA 1
ATOM 1437 C C . LEU A 1 178 ? 10.503 -23.901 63.845 1.00 37.78 178 LEU A C 1
ATOM 1439 O O . LEU A 1 178 ? 10.171 -22.745 63.616 1.00 37.78 178 LEU A O 1
ATOM 1443 N N . SER A 1 179 ? 9.725 -24.728 64.542 1.00 33.19 179 SER A N 1
ATOM 1444 C CA . SER A 1 179 ? 8.860 -24.278 65.649 1.00 33.19 179 SER A CA 1
ATOM 1445 C C . SER A 1 179 ? 8.204 -25.473 66.345 1.00 33.19 179 SER A C 1
ATOM 1447 O O . SER A 1 179 ? 7.034 -25.787 66.154 1.00 33.19 179 SER A O 1
ATOM 1449 N N . SER A 1 180 ? 8.960 -26.138 67.217 1.00 32.12 180 SER A N 1
ATOM 1450 C CA . SER A 1 180 ? 8.382 -26.948 68.289 1.00 32.12 180 SER A CA 1
ATOM 1451 C C . SER A 1 180 ? 8.417 -26.150 69.590 1.00 32.12 180 SER A C 1
ATOM 1453 O O . SER A 1 180 ? 9.433 -26.166 70.274 1.00 32.12 180 SER A O 1
ATOM 1455 N N . SER A 1 181 ? 7.323 -25.459 69.915 1.00 32.19 181 SER A N 1
ATOM 1456 C CA . SER A 1 181 ? 6.725 -25.438 71.263 1.00 32.19 181 SER A CA 1
ATOM 1457 C C . SER A 1 181 ? 5.657 -24.348 71.364 1.00 32.19 181 SER A C 1
ATOM 1459 O O . SER A 1 181 ? 5.938 -23.154 71.310 1.00 32.19 181 SER A O 1
ATOM 1461 N N . SER A 1 182 ? 4.425 -24.811 71.523 1.00 34.59 182 SER A N 1
ATOM 1462 C CA . SER A 1 182 ? 3.189 -24.084 71.805 1.00 34.59 182 SER A CA 1
ATOM 1463 C C . SER A 1 182 ? 3.257 -23.232 73.082 1.00 34.59 182 SER A C 1
ATOM 1465 O O . SER A 1 182 ? 3.891 -23.673 74.033 1.00 34.59 182 SER A O 1
ATOM 1467 N N . LEU A 1 183 ? 2.502 -22.116 73.148 1.00 26.77 183 LEU A N 1
ATOM 1468 C CA . LEU A 1 183 ? 1.597 -21.736 74.264 1.00 26.77 183 LEU A CA 1
ATOM 1469 C C . LEU A 1 183 ? 0.825 -20.406 74.002 1.00 26.77 183 LEU A C 1
ATOM 1471 O O . LEU A 1 183 ? 1.399 -19.330 73.957 1.00 26.77 183 LEU A O 1
ATOM 1475 N N . LYS A 1 184 ? -0.500 -20.558 73.828 1.00 29.95 184 LYS A N 1
ATOM 1476 C CA . LYS A 1 184 ? -1.693 -19.776 74.262 1.00 29.95 184 LYS A CA 1
ATOM 1477 C C . LYS A 1 184 ? -1.726 -18.219 74.360 1.00 29.95 184 LYS A C 1
ATOM 1479 O O . LYS A 1 184 ? -1.102 -17.634 75.228 1.00 29.95 184 LYS A O 1
ATOM 1484 N N . ILE A 1 185 ? -2.642 -17.644 73.553 1.00 30.14 185 ILE A N 1
ATOM 1485 C CA . ILE A 1 185 ? -3.734 -16.644 73.784 1.00 30.14 185 ILE A CA 1
ATOM 1486 C C . ILE A 1 185 ? -3.586 -15.577 74.906 1.00 30.14 185 ILE A C 1
ATOM 1488 O O . ILE A 1 185 ? -3.657 -15.953 76.068 1.00 30.14 185 ILE A O 1
ATOM 1492 N N . SER A 1 186 ? -3.582 -14.269 74.559 1.00 27.48 186 SER A N 1
ATOM 1493 C CA . SER A 1 186 ? -4.675 -13.265 74.780 1.00 27.48 186 SER A CA 1
ATOM 1494 C C . SER A 1 186 ? -4.206 -11.789 74.698 1.00 27.48 186 SER A C 1
ATOM 1496 O O . SER A 1 186 ? -3.195 -11.452 75.295 1.00 27.48 186 SER A O 1
ATOM 1498 N N . GLU A 1 187 ? -5.012 -10.962 74.013 1.00 31.91 187 GLU A N 1
ATOM 1499 C CA . GLU A 1 187 ? -5.354 -9.526 74.204 1.00 31.91 187 GLU A CA 1
ATOM 1500 C C . GLU A 1 187 ? -4.304 -8.399 74.419 1.00 31.91 187 GLU A C 1
ATOM 1502 O O . GLU A 1 187 ? -3.390 -8.468 75.229 1.00 31.91 187 GLU A O 1
ATOM 1507 N N . ASP A 1 188 ? -4.600 -7.292 73.719 1.00 28.95 188 ASP A N 1
ATOM 1508 C CA . ASP A 1 188 ? -4.263 -5.879 73.952 1.00 28.95 188 ASP A CA 1
ATOM 1509 C C . ASP A 1 188 ? -2.841 -5.311 73.732 1.00 28.95 188 ASP A C 1
ATOM 1511 O O . ASP A 1 188 ? -1.925 -5.404 74.541 1.00 28.95 188 ASP A O 1
ATOM 1515 N N . LYS A 1 189 ? -2.749 -4.547 72.631 1.00 42.91 189 LYS A N 1
ATOM 1516 C CA . LYS A 1 189 ? -2.298 -3.142 72.541 1.00 42.91 189 LYS A CA 1
ATOM 1517 C C . LYS A 1 189 ? -1.220 -2.691 73.551 1.00 42.91 189 LYS A C 1
ATOM 1519 O O . LYS A 1 189 ? -1.555 -2.249 74.647 1.00 42.91 189 LYS A O 1
ATOM 1524 N N . LYS A 1 190 ? 0.040 -2.603 73.101 1.00 31.48 190 LYS A N 1
ATOM 1525 C CA . LYS A 1 190 ? 0.970 -1.492 73.408 1.00 31.48 190 LYS A CA 1
ATOM 1526 C C . LYS A 1 190 ? 2.252 -1.562 72.575 1.00 31.48 190 LYS A C 1
ATOM 1528 O O . LYS A 1 190 ? 2.725 -2.640 72.239 1.00 31.48 190 LYS A O 1
ATOM 1533 N N . GLU A 1 191 ? 2.741 -0.371 72.239 1.00 40.84 191 GLU A N 1
ATOM 1534 C CA . GLU A 1 191 ? 4.017 -0.059 71.593 1.00 40.84 191 GLU A CA 1
ATOM 1535 C C . GLU A 1 191 ? 5.189 -0.890 72.120 1.00 40.84 191 GLU A C 1
ATOM 1537 O O . GLU A 1 191 ? 5.382 -1.004 73.331 1.00 40.84 191 GLU A O 1
ATOM 1542 N N . LEU A 1 192 ? 6.028 -1.367 71.199 1.00 26.89 192 LEU A N 1
ATOM 1543 C CA . LEU A 1 192 ? 7.437 -1.592 71.485 1.00 26.89 192 LEU A CA 1
ATOM 1544 C C . LEU A 1 192 ? 8.256 -1.293 70.226 1.00 26.89 192 LEU A C 1
ATOM 1546 O O . LEU A 1 192 ? 8.365 -2.103 69.306 1.00 26.89 192 LEU A O 1
ATOM 1550 N N . GLU A 1 193 ? 8.778 -0.071 70.186 1.00 33.34 193 GLU A N 1
ATOM 1551 C CA . GLU A 1 193 ? 9.917 0.292 69.357 1.00 33.34 193 GLU A CA 1
ATOM 1552 C C . GLU A 1 193 ? 11.127 -0.585 69.703 1.00 33.34 193 GLU A C 1
ATOM 1554 O O . GLU A 1 193 ? 11.355 -0.916 70.868 1.00 33.34 193 GLU A O 1
ATOM 1559 N N . PHE A 1 194 ? 11.922 -0.868 68.665 1.00 27.44 194 PHE A N 1
ATOM 1560 C CA . PHE A 1 194 ? 13.385 -0.720 68.607 1.00 27.44 194 PHE A CA 1
ATOM 1561 C C . PHE A 1 194 ? 14.097 -1.951 68.017 1.00 27.44 194 PHE A C 1
ATOM 1563 O O . PHE A 1 194 ? 14.241 -2.985 68.658 1.00 27.44 194 PHE A O 1
ATOM 1570 N N . TYR A 1 195 ? 14.546 -1.839 66.763 1.00 27.33 195 TYR A N 1
ATOM 1571 C CA . TYR A 1 195 ? 15.962 -1.619 66.438 1.00 27.33 195 TYR A CA 1
ATOM 1572 C C . TYR A 1 195 ? 16.108 -1.488 64.917 1.00 27.33 195 TYR A C 1
ATOM 1574 O O . TYR A 1 195 ? 15.945 -2.446 64.161 1.00 27.33 195 TYR A O 1
ATOM 1582 N N . ILE A 1 196 ? 16.415 -0.266 64.483 1.00 27.69 196 ILE A N 1
ATOM 1583 C CA . ILE A 1 196 ? 16.973 0.018 63.164 1.00 27.69 196 ILE A CA 1
ATOM 1584 C C . ILE A 1 196 ? 18.377 -0.590 63.164 1.00 27.69 196 ILE A C 1
ATOM 1586 O O . ILE A 1 196 ? 19.202 -0.222 63.997 1.00 27.69 196 ILE A O 1
ATOM 1590 N N . ASN A 1 197 ? 18.635 -1.521 62.249 1.00 30.64 197 ASN A N 1
ATOM 1591 C CA . ASN A 1 197 ? 19.994 -1.796 61.808 1.00 30.64 197 ASN A CA 1
ATOM 1592 C C . ASN A 1 197 ? 20.150 -1.067 60.476 1.00 30.64 197 ASN A C 1
ATOM 1594 O O . ASN A 1 197 ? 19.580 -1.477 59.462 1.00 30.64 197 ASN A O 1
ATOM 1598 N N . GLU A 1 198 ? 20.837 0.070 60.532 1.00 34.72 198 GLU A N 1
ATOM 1599 C CA . GLU A 1 198 ? 21.218 0.864 59.374 1.00 34.72 198 GLU A CA 1
ATOM 1600 C C . GLU A 1 198 ? 22.089 0.004 58.452 1.00 34.72 198 GLU A C 1
ATOM 1602 O O . GLU A 1 198 ? 23.160 -0.478 58.822 1.00 34.72 198 GLU A O 1
ATOM 1607 N N . CYS A 1 199 ? 21.607 -0.201 57.234 1.00 29.28 199 CYS A N 1
ATOM 1608 C CA . CYS A 1 199 ? 22.458 -0.399 56.077 1.00 29.28 199 CYS A CA 1
ATOM 1609 C C . CYS A 1 199 ? 21.960 0.587 55.031 1.00 29.28 199 CYS A C 1
ATOM 1611 O O . CYS A 1 199 ? 20.843 0.454 54.530 1.00 29.28 199 CYS A O 1
ATOM 1613 N N . ASP A 1 200 ? 22.789 1.596 54.787 1.00 41.59 200 ASP A N 1
ATOM 1614 C CA . ASP A 1 200 ? 22.668 2.544 53.692 1.00 41.59 200 ASP A CA 1
ATOM 1615 C C . ASP A 1 200 ? 22.395 1.801 52.381 1.00 41.59 200 ASP A C 1
ATOM 1617 O O . ASP A 1 200 ? 23.230 1.035 51.897 1.00 41.59 200 ASP A O 1
ATOM 1621 N N . ASP A 1 201 ? 21.219 2.034 51.804 1.00 36.12 201 ASP A N 1
ATOM 1622 C CA . ASP A 1 201 ? 20.948 1.705 50.410 1.00 36.12 201 ASP A CA 1
ATOM 1623 C C . ASP A 1 201 ? 20.068 2.817 49.821 1.00 36.12 201 ASP A C 1
ATOM 1625 O O . ASP A 1 201 ? 18.886 2.959 50.158 1.00 36.12 201 ASP A O 1
ATOM 1629 N N . GLU A 1 202 ? 20.676 3.644 48.965 1.00 38.84 202 GLU A N 1
ATOM 1630 C CA . GLU A 1 202 ? 20.115 4.800 48.246 1.00 38.84 202 GLU A CA 1
ATOM 1631 C C . GLU A 1 202 ? 19.013 4.401 47.229 1.00 38.84 202 GLU A C 1
ATOM 1633 O O . GLU A 1 202 ? 19.044 4.772 46.057 1.00 38.84 202 GLU A O 1
ATOM 1638 N N . SER A 1 203 ? 18.005 3.618 47.633 1.00 45.94 203 SER A N 1
ATOM 1639 C CA . SER A 1 203 ? 16.868 3.259 46.763 1.00 45.94 203 SER A CA 1
ATOM 1640 C C . SER A 1 203 ? 15.482 3.416 47.399 1.00 45.94 203 SER A C 1
ATOM 1642 O O . SER A 1 203 ? 14.477 3.006 46.807 1.00 45.94 203 SER A O 1
ATOM 1644 N N . SER A 1 204 ? 15.389 4.033 48.583 1.00 47.09 204 SER A N 1
ATOM 1645 C CA . SER A 1 204 ? 14.108 4.193 49.292 1.00 47.09 204 SER A CA 1
ATOM 1646 C C . SER A 1 204 ? 13.205 5.291 48.696 1.00 47.09 204 SER A C 1
ATOM 1648 O O . SER A 1 204 ? 11.982 5.129 48.693 1.00 47.09 204 SER A O 1
ATOM 1650 N N . GLU A 1 205 ? 13.772 6.339 48.083 1.00 49.72 205 GLU A N 1
ATOM 1651 C CA . GLU A 1 205 ? 12.995 7.439 47.479 1.00 49.72 205 GLU A CA 1
ATOM 1652 C C . GLU A 1 205 ? 12.166 6.977 46.268 1.00 49.72 205 GLU A C 1
ATOM 1654 O O . GLU A 1 205 ? 10.972 7.265 46.186 1.00 49.72 205 GLU A O 1
ATOM 1659 N N . ASN A 1 206 ? 12.733 6.130 45.401 1.00 52.75 206 ASN A N 1
ATOM 1660 C CA . ASN A 1 206 ? 12.045 5.616 44.208 1.00 52.75 206 ASN A CA 1
ATOM 1661 C C . ASN A 1 206 ? 10.852 4.695 44.526 1.00 52.75 206 ASN A C 1
ATOM 1663 O O . ASN A 1 206 ? 9.888 4.634 43.760 1.00 52.75 206 ASN A O 1
ATOM 1667 N N . LYS A 1 207 ? 10.888 3.954 45.644 1.00 52.72 207 LYS A N 1
ATOM 1668 C CA . LYS A 1 207 ? 9.759 3.097 46.055 1.00 52.72 207 LYS A CA 1
ATOM 1669 C C . LYS A 1 207 ? 8.601 3.930 46.587 1.00 52.72 207 LYS A C 1
ATOM 1671 O O . LYS A 1 207 ? 7.455 3.641 46.256 1.00 52.72 207 LYS A O 1
ATOM 1676 N N . ASN A 1 208 ? 8.899 4.964 47.369 1.00 69.56 208 ASN A N 1
ATOM 1677 C CA . ASN A 1 208 ? 7.881 5.862 47.901 1.00 69.56 208 ASN A CA 1
ATOM 1678 C C . ASN A 1 208 ? 7.236 6.695 46.787 1.00 69.56 208 ASN A C 1
ATOM 1680 O O . ASN A 1 208 ? 6.020 6.871 46.796 1.00 69.56 208 ASN A O 1
ATOM 1684 N N . GLU A 1 209 ? 8.007 7.115 45.782 1.00 68.88 209 GLU A N 1
ATOM 1685 C CA . GLU A 1 209 ? 7.483 7.812 44.604 1.00 68.88 209 GLU A CA 1
ATOM 1686 C C . GLU A 1 209 ? 6.602 6.909 43.729 1.00 68.88 209 GLU A C 1
ATOM 1688 O O . GLU A 1 209 ? 5.499 7.306 43.356 1.00 68.88 209 GLU A O 1
ATOM 1693 N N . LEU A 1 210 ? 7.006 5.655 43.494 1.00 66.81 210 LEU A N 1
ATOM 1694 C CA . LEU A 1 210 ? 6.180 4.680 42.776 1.00 66.81 210 LEU A CA 1
ATOM 1695 C C . LEU A 1 210 ? 4.879 4.354 43.528 1.00 66.81 210 LEU A C 1
ATOM 1697 O O . LEU A 1 210 ? 3.825 4.212 42.911 1.00 66.81 210 LEU A O 1
ATOM 1701 N N . ILE A 1 211 ? 4.930 4.259 44.860 1.00 77.69 211 ILE A N 1
ATOM 1702 C CA . ILE A 1 211 ? 3.741 4.059 45.702 1.00 77.69 211 ILE A CA 1
ATOM 1703 C C . ILE A 1 211 ? 2.830 5.292 45.641 1.00 77.69 211 ILE A C 1
ATOM 1705 O O . ILE A 1 211 ? 1.621 5.142 45.474 1.00 77.69 211 ILE A O 1
ATOM 1709 N N . LEU A 1 212 ? 3.385 6.506 45.706 1.00 73.75 212 LEU A N 1
ATOM 1710 C CA . LEU A 1 212 ? 2.632 7.754 45.540 1.00 73.75 212 LEU A CA 1
ATOM 1711 C C . LEU A 1 212 ? 1.997 7.862 44.147 1.00 73.75 212 LEU A C 1
ATOM 1713 O O . LEU A 1 212 ? 0.866 8.329 44.027 1.00 73.75 212 LEU A O 1
ATOM 1717 N N . GLN A 1 213 ? 2.688 7.404 43.104 1.00 72.50 213 GLN A N 1
ATOM 1718 C CA . GLN A 1 213 ? 2.180 7.390 41.736 1.00 72.50 213 GLN A CA 1
ATOM 1719 C C . GLN A 1 213 ? 1.059 6.356 41.558 1.00 72.50 213 GLN A C 1
ATOM 1721 O O . GLN A 1 213 ? 0.012 6.692 41.020 1.00 72.50 213 GLN A O 1
ATOM 1726 N N . LEU A 1 214 ? 1.204 5.149 42.115 1.00 68.88 214 LEU A N 1
ATOM 1727 C CA . LEU A 1 214 ? 0.143 4.132 42.132 1.00 68.88 214 LEU A CA 1
ATOM 1728 C C . LEU A 1 214 ? -1.085 4.572 42.938 1.00 68.88 214 LEU A C 1
ATOM 1730 O O . LEU A 1 214 ? -2.212 4.237 42.580 1.00 68.88 214 LEU A O 1
ATOM 1734 N N . LEU A 1 215 ? -0.892 5.323 44.025 1.00 74.44 215 LEU A N 1
ATOM 1735 C CA . LEU A 1 215 ? -1.994 5.900 44.793 1.00 74.44 215 LEU A CA 1
ATOM 1736 C C . LEU A 1 215 ? -2.717 6.995 44.000 1.00 74.44 215 LEU A C 1
ATOM 1738 O O . LEU A 1 215 ? -3.947 7.001 43.988 1.00 74.44 215 LEU A O 1
ATOM 1742 N N . LYS A 1 216 ? -1.982 7.851 43.277 1.00 73.12 216 LYS A N 1
ATOM 1743 C CA . LYS A 1 216 ? -2.561 8.841 42.353 1.00 73.12 216 LYS A CA 1
ATOM 1744 C C . LYS A 1 216 ? -3.299 8.184 41.185 1.00 73.12 216 LYS A C 1
ATOM 1746 O O . LYS A 1 216 ? -4.386 8.636 40.834 1.00 73.12 216 LYS A O 1
ATOM 1751 N N . ASP A 1 217 ? -2.759 7.108 40.620 1.00 69.88 217 ASP A N 1
ATOM 1752 C CA . ASP A 1 217 ? -3.401 6.350 39.540 1.00 69.88 217 ASP A CA 1
ATOM 1753 C C . ASP A 1 217 ? -4.651 5.606 40.033 1.00 69.88 217 ASP A C 1
ATOM 1755 O O . ASP A 1 217 ? -5.669 5.556 39.347 1.00 69.88 217 ASP A O 1
ATOM 1759 N N . ASN A 1 218 ? -4.636 5.092 41.265 1.00 72.56 218 ASN A N 1
ATOM 1760 C CA . ASN A 1 218 ? -5.828 4.520 41.892 1.00 72.56 218 ASN A CA 1
ATOM 1761 C C . ASN A 1 218 ? -6.890 5.583 42.194 1.00 72.56 218 ASN A C 1
ATOM 1763 O O . ASN A 1 218 ? -8.087 5.322 42.050 1.00 72.56 218 ASN A O 1
ATOM 1767 N N . GLU A 1 219 ? -6.480 6.779 42.610 1.00 72.50 219 GLU A N 1
ATOM 1768 C CA . GLU A 1 219 ? -7.394 7.895 42.832 1.00 72.50 219 GLU A CA 1
ATOM 1769 C C . GLU A 1 219 ? -7.999 8.385 41.510 1.00 72.50 219 GLU A C 1
ATOM 1771 O O . GLU A 1 219 ? -9.215 8.569 41.430 1.00 72.50 219 GLU A O 1
ATOM 1776 N N . SER A 1 220 ? -7.202 8.475 40.440 1.00 63.72 220 SER A N 1
ATOM 1777 C CA . SER A 1 220 ? -7.681 8.827 39.100 1.00 63.72 220 SER A CA 1
ATOM 1778 C C . SER A 1 220 ? -8.602 7.753 38.510 1.00 63.72 220 SER A C 1
ATOM 1780 O O . SER A 1 220 ? -9.656 8.090 37.970 1.00 63.72 220 SER A O 1
ATOM 1782 N N . MET A 1 221 ? -8.307 6.463 38.708 1.00 66.75 221 MET A N 1
ATOM 1783 C CA . MET A 1 221 ? -9.211 5.361 38.355 1.00 66.75 221 MET A CA 1
ATOM 1784 C C . MET A 1 221 ? -10.525 5.426 39.133 1.00 66.75 221 MET A C 1
ATOM 1786 O O . MET A 1 221 ? -11.591 5.188 38.566 1.00 66.75 221 MET A O 1
ATOM 1790 N N . LYS A 1 222 ? -10.481 5.771 40.424 1.00 64.31 222 LYS A N 1
ATOM 1791 C CA . LYS A 1 222 ? -11.681 5.927 41.252 1.00 64.31 222 LYS A CA 1
ATOM 1792 C C . LYS A 1 222 ? -12.524 7.120 40.801 1.00 64.31 222 LYS A C 1
ATOM 1794 O O . LYS A 1 222 ? -13.747 7.001 40.780 1.00 64.31 222 LYS A O 1
ATOM 1799 N N . ILE A 1 223 ? -11.894 8.231 40.412 1.00 70.31 223 ILE A N 1
ATOM 1800 C CA . ILE A 1 223 ? -12.568 9.394 39.817 1.00 70.31 223 ILE A CA 1
ATOM 1801 C C . ILE A 1 223 ? -13.200 9.001 38.481 1.00 70.31 223 ILE A C 1
ATOM 1803 O O . ILE A 1 223 ? -14.393 9.211 38.311 1.00 70.31 223 ILE A O 1
ATOM 1807 N N . PHE A 1 224 ? -12.471 8.318 37.599 1.00 67.25 224 PHE A N 1
ATOM 1808 C CA . PHE A 1 224 ? -12.987 7.843 36.314 1.00 67.25 224 PHE A CA 1
ATOM 1809 C C . PHE A 1 224 ? -14.162 6.859 36.464 1.00 67.25 224 PHE A C 1
ATOM 1811 O O . PHE A 1 224 ? -15.178 6.981 35.782 1.00 67.25 224 PHE A O 1
ATOM 1818 N N . MET A 1 225 ? -14.076 5.901 37.395 1.00 65.69 225 MET A N 1
ATOM 1819 C CA . MET A 1 225 ? -15.187 4.989 37.705 1.00 65.69 225 MET A CA 1
ATOM 1820 C C . MET A 1 225 ? -16.382 5.729 38.309 1.00 65.69 225 MET A C 1
ATOM 1822 O O . MET A 1 225 ? -17.529 5.356 38.058 1.00 65.69 225 MET A O 1
ATOM 1826 N N . LYS A 1 226 ? -16.133 6.770 39.110 1.00 66.81 226 LYS A N 1
ATOM 1827 C CA . LYS A 1 226 ? -17.184 7.605 39.688 1.00 66.81 226 LYS A CA 1
ATOM 1828 C C . LYS A 1 226 ? -17.845 8.477 38.623 1.00 66.81 226 LYS A C 1
ATOM 1830 O O . LYS A 1 226 ? -19.062 8.521 38.605 1.00 66.81 226 LYS A O 1
ATOM 1835 N N . GLU A 1 227 ? -17.091 9.061 37.698 1.00 69.56 227 GLU A N 1
ATOM 1836 C CA . GLU A 1 227 ? -17.614 9.809 36.550 1.00 69.56 227 GLU A CA 1
ATOM 1837 C C . GLU A 1 227 ? -18.445 8.914 35.628 1.00 69.56 227 GLU A C 1
ATOM 1839 O O . GLU A 1 227 ? -19.541 9.302 35.236 1.00 69.56 227 GLU A O 1
ATOM 1844 N N . GLN A 1 228 ? -17.999 7.683 35.346 1.00 64.12 228 GLN A N 1
ATOM 1845 C CA . GLN A 1 228 ? -18.817 6.717 34.605 1.00 64.12 228 GLN A CA 1
ATOM 1846 C C . GLN A 1 228 ? -20.097 6.329 35.358 1.00 64.12 228 GLN A C 1
ATOM 1848 O O . GLN A 1 228 ? -21.161 6.234 34.748 1.00 64.12 228 GLN A O 1
ATOM 1853 N N . ASN A 1 229 ? -20.030 6.145 36.680 1.00 69.19 229 ASN A N 1
ATOM 1854 C CA . ASN A 1 229 ? -21.206 5.847 37.501 1.00 69.19 229 ASN A CA 1
ATOM 1855 C C . ASN A 1 229 ? -22.145 7.046 37.677 1.00 69.19 229 ASN A C 1
ATOM 1857 O O . ASN A 1 229 ? -23.353 6.852 37.764 1.00 69.19 229 ASN A O 1
ATOM 1861 N N . ASP A 1 230 ? -21.628 8.267 37.745 1.00 67.94 230 ASP A N 1
ATOM 1862 C CA . ASP A 1 230 ? -22.427 9.485 37.857 1.00 67.94 230 ASP A CA 1
ATOM 1863 C C . ASP A 1 230 ? -23.087 9.795 36.507 1.00 67.94 230 ASP A C 1
ATOM 1865 O O . ASP A 1 230 ? -24.269 10.115 36.483 1.00 67.94 230 ASP A O 1
ATOM 1869 N N . MET A 1 231 ? -22.410 9.528 35.384 1.00 62.81 231 MET A N 1
ATOM 1870 C CA . MET A 1 231 ? -22.998 9.549 34.038 1.00 62.81 231 MET A CA 1
ATOM 1871 C C . MET A 1 231 ? -24.091 8.474 33.873 1.00 62.81 231 MET A C 1
ATOM 1873 O O . MET A 1 231 ? -25.145 8.736 33.291 1.00 62.81 231 MET A O 1
ATOM 1877 N N . LEU A 1 232 ? -23.895 7.281 34.453 1.00 62.62 232 LEU A N 1
ATOM 1878 C CA . LEU A 1 232 ? -24.906 6.218 34.521 1.00 62.62 232 LEU A CA 1
ATOM 1879 C C . LEU A 1 232 ? -26.097 6.614 35.413 1.00 62.62 232 LEU A C 1
ATOM 1881 O O . LEU A 1 232 ? -27.249 6.363 35.065 1.00 62.62 232 LEU A O 1
ATOM 1885 N N . LYS A 1 233 ? -25.847 7.268 36.551 1.00 61.44 233 LYS A N 1
ATOM 1886 C CA . LYS A 1 233 ? -26.898 7.786 37.438 1.00 61.44 233 LYS A CA 1
ATOM 1887 C C . LYS A 1 233 ? -27.650 8.951 36.821 1.00 61.44 233 LYS A C 1
ATOM 1889 O O . LYS A 1 233 ? -28.852 9.030 37.020 1.00 61.44 233 LYS A O 1
ATOM 1894 N N . GLU A 1 234 ? -26.994 9.821 36.065 1.00 60.41 234 GLU A N 1
ATOM 1895 C CA . GLU A 1 234 ? -27.629 10.922 35.342 1.00 60.41 234 GLU A CA 1
ATOM 1896 C C . GLU A 1 234 ? -28.500 10.383 34.192 1.00 60.41 234 GLU A C 1
ATOM 1898 O O . GLU A 1 234 ? -29.615 10.863 33.977 1.00 60.41 234 GLU A O 1
ATOM 1903 N N . MET A 1 235 ? -28.072 9.294 33.536 1.00 52.09 235 MET A N 1
ATOM 1904 C CA . MET A 1 235 ? -28.908 8.517 32.608 1.00 52.09 235 MET A CA 1
ATOM 1905 C C . MET A 1 235 ? -30.147 7.899 33.283 1.00 52.09 235 MET A C 1
ATOM 1907 O O . MET A 1 235 ? -31.217 7.883 32.676 1.00 52.09 235 MET A O 1
ATOM 1911 N N . ILE A 1 236 ? -30.032 7.417 34.527 1.00 55.38 236 ILE A N 1
ATOM 1912 C CA . ILE A 1 236 ? -31.143 6.814 35.290 1.00 55.38 236 ILE A CA 1
ATOM 1913 C C . ILE A 1 236 ? -32.059 7.884 35.917 1.00 55.38 236 ILE A C 1
ATOM 1915 O O . ILE A 1 236 ? -33.279 7.735 35.926 1.00 55.38 236 ILE A O 1
ATOM 1919 N N . ALA A 1 237 ? -31.510 8.991 36.416 1.00 48.62 237 ALA A N 1
ATOM 1920 C CA . ALA A 1 237 ? -32.258 10.074 37.057 1.00 48.62 237 ALA A CA 1
ATOM 1921 C C . ALA A 1 237 ? -33.109 10.861 36.047 1.00 48.62 237 ALA A C 1
ATOM 1923 O O . ALA A 1 237 ? -34.242 11.232 36.354 1.00 48.62 237 ALA A O 1
ATOM 1924 N N . ASN A 1 238 ? -32.627 11.013 34.810 1.00 48.25 238 ASN A N 1
ATOM 1925 C CA . ASN A 1 238 ? -33.401 11.592 33.709 1.00 48.25 238 ASN A CA 1
ATOM 1926 C C . ASN A 1 238 ? -34.526 10.666 33.188 1.00 48.25 238 ASN A C 1
ATOM 1928 O O . ASN A 1 238 ? -35.302 11.084 32.329 1.00 48.25 238 ASN A O 1
ATOM 1932 N N . HIS A 1 239 ? -34.650 9.436 33.712 1.00 45.66 239 HIS A N 1
ATOM 1933 C CA . HIS A 1 239 ? -35.726 8.489 33.390 1.00 45.66 239 HIS A CA 1
ATOM 1934 C C . HIS A 1 239 ? -36.926 8.561 34.356 1.00 45.66 239 HIS A C 1
ATOM 1936 O O . HIS A 1 239 ? -38.020 8.144 33.988 1.00 45.66 239 HIS A O 1
ATOM 1942 N N . ASN A 1 240 ? -36.769 9.126 35.563 1.00 43.22 240 ASN A N 1
ATOM 1943 C CA . ASN A 1 240 ? -37.761 8.957 36.640 1.00 43.22 240 ASN A CA 1
ATOM 1944 C C . ASN A 1 240 ? -38.586 10.206 36.993 1.00 43.22 240 ASN A C 1
ATOM 1946 O O . ASN A 1 240 ? -39.474 10.125 37.838 1.00 43.22 240 ASN A O 1
ATOM 1950 N N . ASN A 1 241 ? -38.368 11.344 36.330 1.00 46.09 241 ASN A N 1
ATOM 1951 C CA . ASN A 1 241 ? -39.166 12.550 36.562 1.00 46.09 241 ASN A CA 1
ATOM 1952 C C . ASN A 1 241 ? -40.185 12.775 35.441 1.00 46.09 241 ASN A C 1
ATOM 1954 O O . ASN A 1 241 ? -40.031 13.678 34.623 1.00 46.09 241 ASN A O 1
ATOM 1958 N N . THR A 1 242 ? -41.239 11.958 35.391 1.00 37.06 242 THR A N 1
ATOM 1959 C CA . THR A 1 242 ? -42.552 12.391 34.870 1.00 37.06 242 THR A CA 1
ATOM 1960 C C . THR A 1 242 ? -43.653 11.407 35.267 1.00 37.06 242 THR A C 1
ATOM 1962 O O . THR A 1 242 ? -43.978 10.458 34.560 1.00 37.06 242 THR A O 1
ATOM 1965 N N . THR A 1 243 ? -44.290 11.678 36.402 1.00 42.97 243 THR A N 1
ATOM 1966 C CA . THR A 1 243 ? -45.633 11.175 36.691 1.00 42.97 243 THR A CA 1
ATOM 1967 C C . THR A 1 243 ? -46.631 12.124 36.030 1.00 42.97 243 THR A C 1
ATOM 1969 O O . THR A 1 243 ? -46.867 13.192 36.582 1.00 42.97 243 THR A O 1
ATOM 1972 N N . THR A 1 244 ? -47.181 11.790 34.852 1.00 34.12 244 THR A N 1
ATOM 1973 C CA . THR A 1 244 ? -48.591 12.062 34.460 1.00 34.12 244 THR A CA 1
ATOM 1974 C C . THR A 1 244 ? -48.937 11.586 33.035 1.00 34.12 244 THR A C 1
ATOM 1976 O O . THR A 1 244 ? -48.341 12.001 32.049 1.00 34.12 244 THR A O 1
ATOM 1979 N N . THR A 1 245 ? -49.975 10.741 32.974 1.00 32.56 245 THR A N 1
ATOM 1980 C CA . THR A 1 245 ? -50.995 10.584 31.911 1.00 32.56 245 THR A CA 1
ATOM 1981 C C . THR A 1 245 ? -50.573 10.278 30.463 1.00 32.56 245 THR A C 1
ATOM 1983 O O . THR A 1 245 ? -50.193 11.150 29.691 1.00 32.56 245 THR A O 1
ATOM 1986 N N . THR A 1 246 ? -50.804 9.012 30.086 1.00 40.91 246 THR A N 1
ATOM 1987 C CA . THR A 1 246 ? -51.348 8.535 28.795 1.00 40.91 246 THR A CA 1
ATOM 1988 C C . THR A 1 246 ? -50.958 9.302 27.524 1.00 40.91 246 THR A C 1
ATOM 1990 O O . THR A 1 246 ? -51.661 10.217 27.107 1.00 40.91 246 THR A O 1
ATOM 1993 N N . ASN A 1 247 ? -49.905 8.839 26.844 1.00 33.16 247 ASN A N 1
ATOM 1994 C CA . ASN A 1 247 ? -49.862 8.663 25.386 1.00 33.16 247 ASN A CA 1
ATOM 1995 C C . ASN A 1 247 ? -48.556 7.941 25.027 1.00 33.16 247 ASN A C 1
ATOM 1997 O O . ASN A 1 247 ? -47.478 8.532 25.043 1.00 33.16 247 ASN A O 1
ATOM 2001 N N . ILE A 1 248 ? -48.650 6.647 24.715 1.00 43.03 248 ILE A N 1
ATOM 2002 C CA . ILE A 1 248 ? -47.518 5.850 24.236 1.00 43.03 248 ILE A CA 1
ATOM 2003 C C . ILE A 1 248 ? -47.156 6.363 22.836 1.00 43.03 248 ILE A C 1
ATOM 2005 O O . ILE A 1 248 ? -47.737 5.957 21.834 1.00 43.03 248 ILE A O 1
ATOM 2009 N N . ARG A 1 249 ? -46.192 7.284 22.757 1.00 35.16 249 ARG A N 1
ATOM 2010 C CA . ARG A 1 249 ? -45.384 7.485 21.552 1.00 35.16 249 ARG A CA 1
ATOM 2011 C C . ARG A 1 249 ? -44.078 6.740 21.778 1.00 35.16 249 ARG A C 1
ATOM 2013 O O . ARG A 1 249 ? -43.288 7.140 22.629 1.00 35.16 249 ARG A O 1
ATOM 2020 N N . HIS A 1 250 ? -43.867 5.661 21.027 1.00 38.53 250 HIS A N 1
ATOM 2021 C CA . HIS A 1 250 ? -42.585 4.966 20.927 1.00 38.53 250 HIS A CA 1
ATOM 2022 C C . HIS A 1 250 ? -41.486 5.977 20.564 1.00 38.53 250 HIS A C 1
ATOM 2024 O O . HIS A 1 250 ? -41.310 6.343 19.403 1.00 38.53 250 HIS A O 1
ATOM 2030 N N . LYS A 1 251 ? -40.756 6.472 21.564 1.00 41.38 251 LYS A N 1
ATOM 2031 C CA . LYS A 1 251 ? -39.559 7.282 21.353 1.00 41.38 251 LYS A CA 1
ATOM 2032 C C . LYS A 1 251 ? -38.418 6.290 21.153 1.00 41.38 251 LYS A C 1
ATOM 2034 O O . LYS A 1 251 ? -37.935 5.712 22.118 1.00 41.38 251 LYS A O 1
ATOM 2039 N N . ASN A 1 252 ? -38.059 6.042 19.893 1.00 40.28 252 ASN A N 1
ATOM 2040 C CA . ASN A 1 252 ? -36.917 5.213 19.504 1.00 40.28 252 ASN A CA 1
ATOM 2041 C C . ASN A 1 252 ? -35.660 5.660 20.265 1.00 40.28 252 ASN A C 1
ATOM 2043 O O . ASN A 1 252 ? -35.055 6.680 19.929 1.00 40.28 252 ASN A O 1
ATOM 2047 N N . ILE A 1 253 ? -35.263 4.908 21.291 1.00 46.34 253 ILE A N 1
ATOM 2048 C CA . ILE A 1 253 ? -33.953 5.050 21.921 1.00 46.34 253 ILE A CA 1
ATOM 2049 C C . ILE A 1 253 ? -32.960 4.404 20.949 1.00 46.34 253 ILE A C 1
ATOM 2051 O O . ILE A 1 253 ? -32.728 3.201 20.997 1.00 46.34 253 ILE A O 1
ATOM 2055 N N . LYS A 1 254 ? -32.419 5.189 20.006 1.00 49.50 254 LYS A N 1
ATOM 2056 C CA . LYS A 1 254 ? -31.281 4.754 19.183 1.00 49.50 254 LYS A CA 1
ATOM 2057 C C . LYS A 1 254 ? -30.084 4.574 20.121 1.00 49.50 254 LYS A C 1
ATOM 2059 O O . LYS A 1 254 ? -29.527 5.568 20.591 1.00 49.50 254 LYS A O 1
ATOM 2064 N N . GLN A 1 255 ? -29.706 3.331 20.422 1.00 58.69 255 GLN A N 1
ATOM 2065 C CA . GLN A 1 255 ? -28.425 3.064 21.074 1.00 58.69 255 GLN A CA 1
ATOM 2066 C C . GLN A 1 255 ? -27.307 3.636 20.190 1.00 58.69 255 GLN A C 1
ATOM 2068 O O . GLN A 1 255 ? -27.294 3.447 18.974 1.00 58.69 255 GLN A O 1
ATOM 2073 N N . LYS A 1 256 ? -26.400 4.417 20.780 1.00 67.62 256 LYS A N 1
ATOM 2074 C CA . LYS A 1 256 ? -25.317 5.072 20.041 1.00 67.62 256 LYS A CA 1
ATOM 2075 C C . LYS A 1 256 ? -24.290 4.011 19.642 1.00 67.62 256 LYS A C 1
ATOM 2077 O O . LYS A 1 256 ? -23.605 3.485 20.513 1.00 67.62 256 LYS A O 1
ATOM 2082 N N . PHE A 1 257 ? -24.177 3.727 18.344 1.00 79.69 257 PHE A N 1
ATOM 2083 C CA . PHE A 1 257 ? -23.195 2.792 17.786 1.00 79.69 257 PHE A CA 1
ATOM 2084 C C . PHE A 1 257 ? -21.788 3.056 18.348 1.00 79.69 257 PHE A C 1
ATOM 2086 O O . PHE A 1 257 ? -21.245 4.158 18.197 1.00 79.69 257 PHE A O 1
ATOM 2093 N N . ASN A 1 258 ? -21.202 2.049 19.000 1.00 85.81 258 ASN A N 1
ATOM 2094 C CA . ASN A 1 258 ? -19.853 2.110 19.551 1.00 85.81 258 ASN A CA 1
ATOM 2095 C C . ASN A 1 258 ? -18.897 1.307 18.666 1.00 85.81 258 ASN A C 1
ATOM 2097 O O . ASN A 1 258 ? -18.870 0.077 18.711 1.00 85.81 258 ASN A O 1
ATOM 2101 N N . ILE A 1 259 ? -18.075 2.025 17.900 1.00 89.69 259 ILE A N 1
ATOM 2102 C CA . ILE A 1 259 ? -17.107 1.431 16.974 1.00 89.69 259 ILE A CA 1
ATOM 2103 C C . ILE A 1 259 ? -16.153 0.451 17.663 1.00 89.69 259 ILE A C 1
ATOM 2105 O O . ILE A 1 259 ? -15.850 -0.595 17.104 1.00 89.69 259 ILE A O 1
ATOM 2109 N N . ASN A 1 260 ? -15.710 0.738 18.888 1.00 87.94 260 ASN A N 1
ATOM 2110 C CA . ASN A 1 260 ? -14.747 -0.129 19.563 1.00 87.94 260 ASN A CA 1
ATOM 2111 C C . ASN A 1 260 ? -15.360 -1.491 19.908 1.00 87.94 260 ASN A C 1
ATOM 2113 O O . ASN A 1 260 ? -14.648 -2.488 19.876 1.00 87.94 260 ASN A O 1
ATOM 2117 N N . ILE A 1 261 ? -16.664 -1.549 20.198 1.00 88.81 261 ILE A N 1
ATOM 2118 C CA . ILE A 1 261 ? -17.364 -2.818 20.440 1.00 88.81 261 ILE A CA 1
ATOM 2119 C C . ILE A 1 261 ? -17.492 -3.589 19.125 1.00 88.81 261 ILE A C 1
ATOM 2121 O O . ILE A 1 261 ? -17.105 -4.749 19.060 1.00 88.81 261 ILE A O 1
ATOM 2125 N N . PHE A 1 262 ? -17.944 -2.930 18.053 1.00 91.00 262 PHE A N 1
ATOM 2126 C CA . PHE A 1 262 ? -18.038 -3.543 16.724 1.00 91.00 262 PHE A CA 1
ATOM 2127 C C . PHE A 1 262 ? -16.703 -4.162 16.274 1.00 91.00 262 PHE A C 1
ATOM 2129 O O . PHE A 1 262 ? -16.647 -5.323 15.870 1.00 91.00 262 PHE A O 1
ATOM 2136 N N . LEU A 1 263 ? -15.606 -3.411 16.399 1.00 93.69 263 LEU A N 1
ATOM 2137 C CA . LEU A 1 263 ? -14.288 -3.864 15.964 1.00 93.69 263 LEU A CA 1
ATOM 2138 C C . LEU A 1 263 ? -13.746 -5.018 16.820 1.00 93.69 263 LEU A C 1
ATOM 2140 O O . LEU A 1 263 ? -13.237 -5.997 16.274 1.00 93.69 263 LEU A O 1
ATOM 2144 N N . ASN A 1 264 ? -13.848 -4.918 18.149 1.00 90.56 264 ASN A N 1
ATOM 2145 C CA . ASN A 1 264 ? -13.249 -5.907 19.050 1.00 90.56 264 ASN A CA 1
ATOM 2146 C C . ASN A 1 264 ? -14.102 -7.167 19.240 1.00 90.56 264 ASN A C 1
ATOM 2148 O O . ASN A 1 264 ? -13.534 -8.215 19.527 1.00 90.56 264 ASN A O 1
ATOM 2152 N N . GLU A 1 265 ? -15.421 -7.092 19.052 1.00 89.25 265 GLU A N 1
ATOM 2153 C CA . GLU A 1 265 ? -16.316 -8.246 19.202 1.00 89.25 265 GLU A CA 1
ATOM 2154 C C . GLU A 1 265 ? -16.660 -8.876 17.850 1.00 89.25 265 GLU A C 1
ATOM 2156 O O . GLU A 1 265 ? -16.422 -10.067 17.640 1.00 89.25 265 GLU A O 1
ATOM 2161 N N . GLN A 1 266 ? -17.181 -8.084 16.905 1.00 90.12 266 GLN A N 1
ATOM 2162 C CA . GLN A 1 266 ? -17.641 -8.607 15.613 1.00 90.12 266 GLN A CA 1
ATOM 2163 C C . GLN A 1 266 ? -16.464 -8.826 14.659 1.00 90.12 266 GLN A C 1
ATOM 2165 O O . GLN A 1 266 ? -16.371 -9.874 14.026 1.00 90.12 266 GLN A O 1
ATOM 2170 N N . CYS A 1 267 ? -15.507 -7.893 14.622 1.00 94.56 267 CYS A N 1
ATOM 2171 C CA . CYS A 1 267 ? -14.335 -7.976 13.738 1.00 94.56 267 CYS A CA 1
ATOM 2172 C C . CYS A 1 267 ? -13.086 -8.572 14.417 1.00 94.56 267 CYS A C 1
ATOM 2174 O O . CYS A 1 267 ? -11.941 -8.353 13.993 1.00 94.56 267 CYS A O 1
ATOM 2176 N N . LYS A 1 268 ? -13.283 -9.344 15.491 1.00 92.50 268 LYS A N 1
ATOM 2177 C CA . LYS A 1 268 ? -12.197 -9.945 16.281 1.00 92.50 268 LYS A CA 1
ATOM 2178 C C . LYS A 1 268 ? -11.297 -10.874 15.464 1.00 92.50 268 LYS A C 1
ATOM 2180 O O . LYS A 1 268 ? -10.104 -10.954 15.739 1.00 92.50 268 LYS A O 1
ATOM 2185 N N . ASP A 1 269 ? -11.847 -11.504 14.426 1.00 94.19 269 ASP A N 1
ATOM 2186 C CA . ASP A 1 269 ? -11.158 -12.473 13.564 1.00 94.19 269 ASP A CA 1
ATOM 2187 C C . ASP A 1 269 ? -10.679 -11.854 12.238 1.00 94.19 269 ASP A C 1
ATOM 2189 O O . ASP A 1 269 ? -10.224 -12.566 11.342 1.00 94.19 269 ASP A O 1
ATOM 2193 N N . ALA A 1 270 ? -10.760 -10.525 12.093 1.00 97.50 270 ALA A N 1
ATOM 2194 C CA . ALA A 1 270 ? -10.182 -9.829 10.949 1.00 97.50 270 ALA A CA 1
ATOM 2195 C C . ALA A 1 270 ? -8.672 -10.054 10.844 1.00 97.50 270 ALA A C 1
ATOM 2197 O O . ALA A 1 270 ? -7.963 -10.143 11.851 1.00 97.50 270 ALA A O 1
ATOM 2198 N N . ILE A 1 271 ? -8.182 -10.130 9.611 1.00 96.69 271 ILE A N 1
ATOM 2199 C CA . ILE A 1 271 ? -6.749 -10.241 9.329 1.00 96.69 271 ILE A CA 1
ATOM 2200 C C . ILE A 1 271 ? -6.044 -8.903 9.591 1.00 96.69 271 ILE A C 1
ATOM 2202 O O . ILE A 1 271 ? -6.687 -7.854 9.583 1.00 96.69 271 ILE A O 1
ATOM 2206 N N . ASN A 1 272 ? -4.725 -8.918 9.801 1.00 97.75 272 ASN A N 1
ATOM 2207 C CA . ASN A 1 272 ? -3.958 -7.673 9.880 1.00 97.75 272 ASN A CA 1
ATOM 2208 C C . ASN A 1 272 ? -3.794 -7.055 8.489 1.00 97.75 272 ASN A C 1
ATOM 2210 O O . ASN A 1 272 ? -3.665 -7.768 7.487 1.00 97.75 272 ASN A O 1
ATOM 2214 N N . LEU A 1 273 ? -3.717 -5.727 8.425 1.00 97.88 273 LEU A N 1
ATOM 2215 C CA . LEU A 1 273 ? -3.534 -4.999 7.173 1.00 97.88 273 LEU A CA 1
ATOM 2216 C C . LEU A 1 273 ? -2.242 -5.394 6.456 1.00 97.88 273 LEU A C 1
ATOM 2218 O O . LEU A 1 273 ? -2.255 -5.600 5.245 1.00 97.88 273 LEU A O 1
ATOM 2222 N N . CYS A 1 274 ? -1.140 -5.565 7.188 1.00 94.50 274 CYS A N 1
ATOM 2223 C CA . CYS A 1 274 ? 0.131 -5.981 6.598 1.00 94.50 274 CYS A CA 1
ATOM 2224 C C . CYS A 1 274 ? 0.021 -7.351 5.901 1.00 94.50 274 CYS A C 1
ATOM 2226 O O . CYS A 1 274 ? 0.501 -7.529 4.776 1.00 94.50 274 CYS A O 1
ATOM 2228 N N . ASP A 1 275 ? -0.669 -8.305 6.530 1.00 96.50 275 ASP A N 1
ATOM 2229 C CA . ASP A 1 275 ? -0.883 -9.649 5.983 1.00 96.50 275 ASP A CA 1
ATOM 2230 C C . ASP A 1 275 ? -1.826 -9.614 4.776 1.00 96.50 275 ASP A C 1
ATOM 2232 O O . ASP A 1 275 ? -1.548 -10.234 3.744 1.00 96.50 275 ASP A O 1
ATOM 2236 N N . PHE A 1 276 ? -2.885 -8.806 4.859 1.00 98.00 276 PHE A N 1
ATOM 2237 C CA . PHE A 1 276 ? -3.782 -8.540 3.742 1.00 98.00 276 PHE A CA 1
ATOM 2238 C C . PHE A 1 276 ? -3.020 -8.008 2.526 1.00 98.00 276 PHE A C 1
ATOM 2240 O O . PHE A 1 276 ? -3.056 -8.629 1.464 1.00 98.00 276 PHE A O 1
ATOM 2247 N N . ILE A 1 277 ? -2.264 -6.916 2.676 1.00 97.56 277 ILE A N 1
ATOM 2248 C CA . ILE A 1 277 ? -1.522 -6.298 1.570 1.00 97.56 277 ILE A CA 1
ATOM 2249 C C . ILE A 1 277 ? -0.504 -7.271 0.976 1.00 97.56 277 ILE A C 1
ATOM 2251 O O . ILE A 1 277 ? -0.363 -7.333 -0.248 1.00 97.56 277 ILE A O 1
ATOM 2255 N N . LYS A 1 278 ? 0.177 -8.082 1.798 1.00 94.94 278 LYS A N 1
ATOM 2256 C CA . LYS A 1 278 ? 1.084 -9.138 1.318 1.00 94.94 278 LYS A CA 1
ATOM 2257 C C . LYS A 1 278 ? 0.355 -10.188 0.481 1.00 94.94 278 LYS A C 1
ATOM 2259 O O . LYS A 1 278 ? 0.892 -10.563 -0.561 1.00 94.94 278 LYS A O 1
ATOM 2264 N N . SER A 1 279 ? -0.852 -10.590 0.881 1.00 96.19 279 SER A N 1
ATOM 2265 C CA . SER A 1 279 ? -1.660 -11.596 0.177 1.00 96.19 279 SER A CA 1
ATOM 2266 C C . SER A 1 279 ? -2.186 -11.137 -1.190 1.00 96.19 279 SER A C 1
ATOM 2268 O O . SER A 1 279 ? -2.412 -11.973 -2.067 1.00 96.19 279 SER A O 1
ATOM 2270 N N . LEU A 1 280 ? -2.327 -9.821 -1.410 1.00 97.25 280 LEU A N 1
ATOM 2271 C CA . LEU A 1 280 ? -2.811 -9.276 -2.679 1.00 97.25 280 LEU A CA 1
ATOM 2272 C C . LEU A 1 280 ? -1.867 -9.620 -3.837 1.00 97.25 280 LEU A C 1
ATOM 2274 O O . LEU A 1 280 ? -0.677 -9.274 -3.821 1.00 97.25 280 LEU A O 1
ATOM 2278 N N . LYS A 1 281 ? -2.439 -10.258 -4.863 1.00 94.12 281 LYS A N 1
ATOM 2279 C CA . LYS A 1 281 ? -1.780 -10.571 -6.133 1.00 94.12 281 LYS A CA 1
ATOM 2280 C C . LYS A 1 281 ? -2.094 -9.496 -7.167 1.00 94.12 281 LYS A C 1
ATOM 2282 O O . LYS A 1 281 ? -3.268 -9.238 -7.442 1.00 94.12 281 LYS A O 1
ATOM 2287 N N . VAL A 1 282 ? -1.043 -8.929 -7.751 1.00 96.56 282 VAL A N 1
ATOM 2288 C CA . VAL A 1 282 ? -1.126 -8.062 -8.930 1.00 96.56 282 VAL A CA 1
ATOM 2289 C C . VAL A 1 282 ? -1.078 -8.951 -10.169 1.00 96.56 282 VAL A C 1
ATOM 2291 O O . VAL A 1 282 ? -0.234 -9.838 -10.268 1.00 96.56 282 VAL A O 1
ATOM 2294 N N . THR A 1 283 ? -2.012 -8.749 -11.086 1.00 95.44 283 THR A N 1
ATOM 2295 C CA . THR A 1 283 ? -2.165 -9.539 -12.312 1.00 95.44 283 THR A CA 1
ATOM 2296 C C . THR A 1 283 ? -1.734 -8.736 -13.539 1.00 95.44 283 THR A C 1
ATOM 2298 O O . THR A 1 283 ? -1.591 -7.515 -13.480 1.00 95.44 283 THR A O 1
ATOM 2301 N N . PHE A 1 284 ? -1.570 -9.395 -14.690 1.00 93.50 284 PHE A N 1
ATOM 2302 C CA . PHE A 1 284 ? -1.329 -8.682 -15.950 1.00 93.50 284 PHE A CA 1
ATOM 2303 C C . PHE A 1 284 ? -2.514 -7.812 -16.371 1.00 93.50 284 PHE A C 1
ATOM 2305 O O . PHE A 1 284 ? -2.298 -6.744 -16.930 1.00 93.50 284 PHE A O 1
ATOM 2312 N N . HIS A 1 285 ? -3.743 -8.199 -16.021 1.00 96.38 285 HIS A N 1
ATOM 2313 C CA . HIS A 1 285 ? -4.904 -7.342 -16.245 1.00 96.38 285 HIS A CA 1
ATOM 2314 C C . HIS A 1 285 ? -4.815 -6.042 -15.433 1.00 96.38 285 HIS A C 1
ATOM 2316 O O . HIS A 1 285 ? -5.125 -4.967 -15.937 1.00 96.38 285 HIS A O 1
ATOM 2322 N N . ASP A 1 286 ? -4.299 -6.102 -14.203 1.00 97.75 286 ASP A N 1
ATOM 2323 C CA . ASP A 1 286 ? -4.070 -4.892 -13.412 1.00 97.75 286 ASP A CA 1
ATOM 2324 C C . ASP A 1 286 ? -3.024 -3.969 -14.079 1.00 97.75 286 ASP A C 1
ATOM 2326 O O . ASP A 1 286 ? -3.152 -2.745 -14.015 1.00 97.75 286 ASP A O 1
ATOM 2330 N N . LEU A 1 287 ? -2.027 -4.528 -14.782 1.00 96.56 287 LEU A N 1
ATOM 2331 C CA . LEU A 1 287 ? -1.080 -3.746 -15.592 1.00 96.56 287 LEU A CA 1
ATOM 2332 C C . LEU A 1 287 ? -1.741 -3.124 -16.832 1.00 96.56 287 LEU A C 1
ATOM 2334 O O . LEU A 1 287 ? -1.405 -1.998 -17.194 1.00 96.56 287 LEU A O 1
ATOM 2338 N N . GLU A 1 288 ? -2.697 -3.810 -17.463 1.00 96.50 288 GLU A N 1
ATOM 2339 C CA . GLU A 1 288 ? -3.505 -3.241 -18.552 1.00 96.50 288 GLU A CA 1
ATOM 2340 C C . GLU A 1 288 ? -4.346 -2.061 -18.059 1.00 96.50 288 GLU A C 1
ATOM 2342 O O . GLU A 1 288 ? -4.369 -1.019 -18.709 1.00 96.50 288 GLU A O 1
ATOM 2347 N N . ILE A 1 289 ? -4.958 -2.171 -16.874 1.00 97.50 289 ILE A N 1
ATOM 2348 C CA . ILE A 1 289 ? -5.667 -1.050 -16.240 1.00 97.50 289 ILE A CA 1
ATOM 2349 C C . ILE A 1 289 ? -4.701 0.113 -16.000 1.00 97.50 289 ILE A C 1
ATOM 2351 O O . ILE A 1 289 ? -5.040 1.259 -16.292 1.00 97.50 289 ILE A O 1
ATOM 2355 N N . THR A 1 290 ? -3.490 -0.164 -15.510 1.00 96.88 290 THR A N 1
ATOM 2356 C CA . THR A 1 290 ? -2.473 0.875 -15.318 1.00 96.88 290 THR A CA 1
ATOM 2357 C C . THR A 1 290 ? -2.102 1.550 -16.633 1.00 96.88 290 THR A C 1
ATOM 2359 O O . THR A 1 290 ? -1.983 2.771 -16.663 1.00 96.88 290 THR A O 1
ATOM 2362 N N . ARG A 1 291 ? -1.952 0.794 -17.725 1.00 96.31 291 ARG A N 1
ATOM 2363 C CA . ARG A 1 291 ? -1.670 1.318 -19.070 1.00 96.31 291 ARG A CA 1
ATOM 2364 C C . ARG A 1 291 ? -2.797 2.204 -19.599 1.00 96.31 291 ARG A C 1
ATOM 2366 O O . ARG A 1 291 ? -2.526 3.310 -20.056 1.00 96.31 291 ARG A O 1
ATOM 2373 N N . ASP A 1 292 ? -4.027 1.698 -19.555 1.00 96.31 292 ASP A N 1
ATOM 2374 C CA . ASP A 1 292 ? -5.182 2.286 -20.243 1.00 96.31 292 ASP A CA 1
ATOM 2375 C C . ASP A 1 292 ? -5.852 3.395 -19.427 1.00 96.31 292 ASP A C 1
ATOM 2377 O O . ASP A 1 292 ? -6.530 4.259 -19.984 1.00 96.31 292 ASP A O 1
ATOM 2381 N N . LYS A 1 293 ? -5.670 3.370 -18.103 1.00 95.44 293 LYS A N 1
ATOM 2382 C CA . LYS A 1 293 ? -6.205 4.361 -17.171 1.00 95.44 293 LYS A CA 1
ATOM 2383 C C . LYS A 1 293 ? -5.078 5.012 -16.373 1.00 95.44 293 LYS A C 1
ATOM 2385 O O . LYS A 1 293 ? -4.501 5.997 -16.824 1.00 95.44 293 LYS A O 1
ATOM 2390 N N . SER A 1 294 ? -4.788 4.510 -15.174 1.00 94.69 294 SER A N 1
ATOM 2391 C CA . SER A 1 294 ? -3.743 5.058 -14.310 1.00 94.69 294 SER A CA 1
ATOM 2392 C C . SER A 1 294 ? -3.314 4.065 -13.231 1.00 94.69 294 SER A C 1
ATOM 2394 O O . SER A 1 294 ? -4.023 3.098 -12.930 1.00 94.69 294 SER A O 1
ATOM 2396 N N . LEU A 1 295 ? -2.157 4.334 -12.618 1.00 95.75 295 LEU A N 1
ATOM 2397 C CA . LEU A 1 295 ? -1.647 3.558 -11.488 1.00 95.75 295 LEU A CA 1
ATOM 2398 C C . LEU A 1 295 ? -2.636 3.574 -10.312 1.00 95.75 295 LEU A C 1
ATOM 2400 O O . LEU A 1 295 ? -2.896 2.542 -9.702 1.00 95.75 295 LEU A O 1
ATOM 2404 N N . GLU A 1 296 ? -3.233 4.728 -10.022 1.00 96.56 296 GLU A N 1
ATOM 2405 C CA . GLU A 1 296 ? -4.177 4.904 -8.918 1.00 96.56 296 GLU A CA 1
ATOM 2406 C C . GLU A 1 296 ? -5.447 4.075 -9.077 1.00 96.56 296 GLU A C 1
ATOM 2408 O O . GLU A 1 296 ? -5.917 3.469 -8.112 1.00 96.56 296 GLU A O 1
ATOM 2413 N N . GLU A 1 297 ? -6.004 4.045 -10.288 1.00 96.25 297 GLU A N 1
ATOM 2414 C CA . GLU A 1 297 ? -7.192 3.251 -10.590 1.00 96.25 297 GLU A CA 1
ATOM 2415 C C . GLU A 1 297 ? -6.889 1.761 -10.414 1.00 96.25 297 GLU A C 1
ATOM 2417 O O . GLU A 1 297 ? -7.652 1.034 -9.774 1.00 96.25 297 GLU A O 1
ATOM 2422 N N . SER A 1 298 ? -5.752 1.309 -10.946 1.00 97.69 298 SER A N 1
ATOM 2423 C CA . SER A 1 298 ? -5.331 -0.086 -10.850 1.00 97.69 298 SER A CA 1
ATOM 2424 C C . SER A 1 298 ? -5.095 -0.504 -9.396 1.00 97.69 298 SER A C 1
ATOM 2426 O O . SER A 1 298 ? -5.676 -1.480 -8.924 1.00 97.69 298 SER A O 1
ATOM 2428 N N . VAL A 1 299 ? -4.336 0.283 -8.628 1.00 97.81 299 VAL A N 1
ATOM 2429 C CA . VAL A 1 299 ? -4.070 0.015 -7.204 1.00 97.81 299 VAL A CA 1
ATOM 2430 C C . VAL A 1 299 ? -5.359 0.028 -6.377 1.00 97.81 299 VAL A C 1
ATOM 2432 O O . VAL A 1 299 ? -5.560 -0.867 -5.552 1.00 97.81 299 VAL A O 1
ATOM 2435 N N . SER A 1 300 ? -6.268 0.977 -6.627 1.00 97.69 300 SER A N 1
ATOM 2436 C CA . SER A 1 300 ? -7.584 1.008 -5.969 1.00 97.69 300 SER A CA 1
ATOM 2437 C C . SER A 1 300 ? -8.403 -0.238 -6.306 1.00 97.69 300 SER A C 1
ATOM 2439 O O . SER A 1 300 ? -8.998 -0.842 -5.417 1.00 97.69 300 SER A O 1
ATOM 2441 N N . THR A 1 301 ? -8.390 -0.664 -7.572 1.00 97.56 301 THR A N 1
ATOM 2442 C CA . THR A 1 301 ? -9.104 -1.859 -8.042 1.00 97.56 301 THR A CA 1
ATOM 2443 C C . THR A 1 301 ? -8.571 -3.125 -7.378 1.00 97.56 301 THR A C 1
ATOM 2445 O O . THR A 1 301 ? -9.363 -3.922 -6.878 1.00 97.56 301 THR A O 1
ATOM 2448 N N . ILE A 1 302 ? -7.247 -3.293 -7.292 1.00 98.19 302 ILE A N 1
ATOM 2449 C CA . ILE A 1 302 ? -6.623 -4.440 -6.616 1.00 98.19 302 ILE A CA 1
ATOM 2450 C C . ILE A 1 302 ? -7.010 -4.470 -5.132 1.00 98.19 302 ILE A C 1
ATOM 2452 O O . ILE A 1 302 ? -7.402 -5.519 -4.615 1.00 98.19 302 ILE A O 1
ATOM 2456 N N . MET A 1 303 ? -6.924 -3.326 -4.446 1.00 98.19 303 MET A N 1
ATOM 2457 C CA . MET A 1 303 ? -7.245 -3.237 -3.022 1.00 98.19 303 MET A CA 1
ATOM 2458 C C . MET A 1 303 ? -8.724 -3.541 -2.755 1.00 98.19 303 MET A C 1
ATOM 2460 O O . MET A 1 303 ? -9.040 -4.339 -1.874 1.00 98.19 303 MET A O 1
ATOM 2464 N N . LEU A 1 304 ? -9.633 -2.966 -3.549 1.00 97.69 304 LEU A N 1
ATOM 2465 C CA . LEU A 1 304 ? -11.071 -3.213 -3.444 1.00 97.69 304 LEU A CA 1
ATOM 2466 C C . LEU A 1 304 ? -11.445 -4.653 -3.790 1.00 97.69 304 LEU A C 1
ATOM 2468 O O . LEU A 1 304 ? -12.289 -5.231 -3.109 1.00 97.69 304 LEU A O 1
ATOM 2472 N N . ARG A 1 305 ? -10.813 -5.249 -4.808 1.00 97.31 305 ARG A N 1
ATOM 2473 C CA . ARG A 1 305 ? -11.000 -6.662 -5.159 1.00 97.31 305 ARG A CA 1
ATOM 2474 C C . ARG A 1 305 ? -10.670 -7.559 -3.969 1.00 97.31 305 ARG A C 1
ATOM 2476 O O . ARG A 1 305 ? -11.521 -8.336 -3.554 1.00 97.31 305 ARG A O 1
ATOM 2483 N N . GLY A 1 306 ? -9.500 -7.377 -3.356 1.00 97.31 306 GLY A N 1
ATOM 2484 C CA . GLY A 1 306 ? -9.118 -8.156 -2.177 1.00 97.31 306 GLY A CA 1
ATOM 2485 C C . GLY A 1 306 ? -10.032 -7.933 -0.968 1.00 97.31 306 GLY A C 1
ATOM 2486 O O . GLY A 1 306 ? -10.358 -8.881 -0.265 1.00 97.31 306 GLY A O 1
ATOM 2487 N N . LEU A 1 307 ? -10.493 -6.700 -0.729 1.00 97.12 307 LEU A N 1
ATOM 2488 C CA . LEU A 1 307 ? -11.438 -6.414 0.359 1.00 97.12 307 LEU A CA 1
ATOM 2489 C C . LEU A 1 307 ? -12.813 -7.057 0.123 1.00 97.12 307 LEU A C 1
ATOM 2491 O O . LEU A 1 307 ? -13.458 -7.479 1.081 1.00 97.12 307 LEU A O 1
ATOM 2495 N N . LYS A 1 308 ? -13.263 -7.137 -1.135 1.00 95.75 308 LYS A N 1
ATOM 2496 C CA . LYS A 1 308 ? -14.538 -7.763 -1.525 1.00 95.75 308 LYS A CA 1
ATOM 2497 C C . LYS A 1 308 ? -14.511 -9.287 -1.429 1.00 95.75 308 LYS A C 1
ATOM 2499 O O . LYS A 1 308 ? -15.562 -9.883 -1.226 1.00 95.75 308 LYS A O 1
ATOM 2504 N N . GLU A 1 309 ? -13.336 -9.903 -1.533 1.00 95.94 309 GLU A N 1
ATOM 2505 C CA . GLU A 1 309 ? -13.148 -11.341 -1.291 1.00 95.94 309 GLU A CA 1
ATOM 2506 C C . GLU A 1 309 ? -13.271 -11.709 0.201 1.00 95.94 309 GLU A C 1
ATOM 2508 O O . GLU A 1 309 ? -13.470 -12.877 0.536 1.00 95.94 309 GLU A O 1
ATOM 2513 N N . LEU A 1 310 ? -13.182 -10.724 1.102 1.00 95.38 310 LEU A N 1
ATOM 2514 C CA . LEU A 1 310 ? -13.347 -10.910 2.539 1.00 95.38 310 LEU A CA 1
ATOM 2515 C C . LEU A 1 310 ? -14.770 -10.571 2.984 1.00 95.38 310 LEU A C 1
ATOM 2517 O O . LEU A 1 310 ? -15.348 -9.546 2.599 1.00 95.38 310 LEU A O 1
ATOM 2521 N N . ASP A 1 311 ? -15.282 -11.405 3.889 1.00 94.25 311 ASP A N 1
ATOM 2522 C CA . ASP A 1 311 ? -16.446 -11.066 4.703 1.00 94.25 311 ASP A CA 1
ATOM 2523 C C . ASP A 1 311 ? -16.214 -9.734 5.432 1.00 94.25 311 ASP A C 1
ATOM 2525 O O . ASP A 1 311 ? -15.084 -9.434 5.829 1.00 94.25 311 ASP A O 1
ATOM 2529 N N . VAL A 1 312 ? -17.273 -8.938 5.603 1.00 92.75 312 VAL A N 1
ATOM 2530 C CA . VAL A 1 312 ? -17.186 -7.585 6.174 1.00 92.75 312 VAL A CA 1
ATOM 2531 C C . VAL A 1 312 ? -16.459 -7.600 7.516 1.00 92.75 312 VAL A C 1
ATOM 2533 O O . VAL A 1 312 ? -15.546 -6.801 7.698 1.00 92.75 312 VAL A O 1
ATOM 2536 N N . TYR A 1 313 ? -16.761 -8.558 8.393 1.00 94.44 313 TYR A N 1
ATOM 2537 C CA . TYR A 1 313 ? -16.160 -8.661 9.726 1.00 94.44 313 TYR A CA 1
ATOM 2538 C C . TYR A 1 313 ? -14.722 -9.196 9.715 1.00 94.44 313 TYR A C 1
ATOM 2540 O O . TYR A 1 313 ? -14.035 -9.200 10.736 1.00 94.44 313 TYR A O 1
ATOM 2548 N N . LYS A 1 314 ? -14.246 -9.668 8.559 1.00 96.31 314 LYS A N 1
ATOM 2549 C CA . LYS A 1 314 ? -12.881 -10.169 8.375 1.00 96.31 314 LYS A CA 1
ATOM 2550 C C . LYS A 1 314 ? -11.954 -9.163 7.696 1.00 96.31 314 LYS A C 1
ATOM 2552 O O . LYS A 1 314 ? -10.761 -9.444 7.549 1.00 96.31 314 LYS A O 1
ATOM 2557 N N . ARG A 1 315 ? -12.474 -8.007 7.273 1.00 97.56 315 ARG A N 1
ATOM 2558 C CA . ARG A 1 315 ? -11.687 -6.963 6.609 1.00 97.56 315 ARG A CA 1
ATOM 2559 C C . ARG A 1 315 ? -10.726 -6.298 7.601 1.00 97.56 315 ARG A C 1
ATOM 2561 O O . ARG A 1 315 ? -11.117 -6.010 8.726 1.00 97.56 315 ARG A O 1
ATOM 2568 N N . PRO A 1 316 ? -9.486 -5.989 7.188 1.00 98.06 316 PRO A N 1
ATOM 2569 C CA . PRO A 1 316 ? -8.492 -5.351 8.055 1.00 98.06 316 PRO A CA 1
ATOM 2570 C C . PRO A 1 316 ? -8.729 -3.848 8.263 1.00 98.06 316 PRO A C 1
ATOM 2572 O O . PRO A 1 316 ? -7.971 -3.208 8.986 1.00 98.06 316 PRO A O 1
ATOM 2575 N N .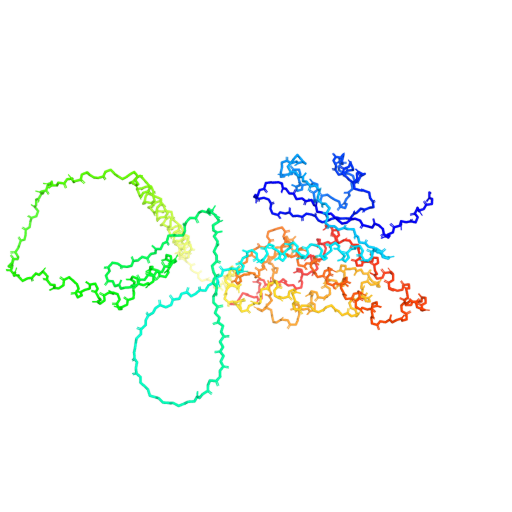 ILE A 1 317 ? -9.700 -3.246 7.569 1.00 98.12 317 ILE A N 1
ATOM 2576 C CA . ILE A 1 317 ? -9.909 -1.799 7.548 1.00 98.12 317 ILE A CA 1
ATOM 2577 C C . ILE A 1 317 ? -11.392 -1.459 7.394 1.00 98.12 317 ILE A C 1
ATOM 2579 O O . ILE A 1 317 ? -12.089 -2.050 6.569 1.00 98.12 317 ILE A O 1
ATOM 2583 N N . HIS A 1 318 ? -11.845 -0.462 8.152 1.00 97.00 318 HIS A N 1
ATOM 2584 C CA . HIS A 1 318 ? -13.202 0.073 8.085 1.00 97.00 318 HIS A CA 1
ATOM 2585 C C . HIS A 1 318 ? -13.220 1.600 8.114 1.00 97.00 318 HIS A C 1
ATOM 2587 O O . HIS A 1 318 ? -12.440 2.230 8.829 1.00 97.00 318 HIS A O 1
ATOM 2593 N N . CYS A 1 319 ? -14.167 2.199 7.390 1.00 96.50 319 CYS A N 1
ATOM 2594 C CA . CYS A 1 319 ? -14.433 3.633 7.433 1.00 96.50 319 CYS A CA 1
ATOM 2595 C C . CYS A 1 319 ? -15.644 3.926 8.328 1.00 96.50 319 CYS A C 1
ATOM 2597 O O . CYS A 1 319 ? -16.695 3.306 8.191 1.00 96.50 319 CYS A O 1
ATOM 2599 N N . THR A 1 320 ? -15.528 4.903 9.230 1.00 92.31 320 THR A N 1
ATOM 2600 C CA . THR A 1 320 ? -16.622 5.293 10.151 1.00 92.31 320 THR A CA 1
ATOM 2601 C C . THR A 1 320 ? -17.183 6.687 9.892 1.00 92.31 320 THR A C 1
ATOM 2603 O O . THR A 1 320 ? -18.212 7.071 10.461 1.00 92.31 320 THR A O 1
ATOM 2606 N N . ASP A 1 321 ? -16.502 7.464 9.052 1.00 90.44 321 ASP A N 1
ATOM 2607 C CA . ASP A 1 321 ? -16.913 8.791 8.615 1.00 90.44 321 ASP A CA 1
ATOM 2608 C C . ASP A 1 321 ? -16.316 9.074 7.232 1.00 90.44 321 ASP A C 1
ATOM 2610 O O . ASP A 1 321 ? -15.145 9.438 7.114 1.00 90.44 321 ASP A O 1
ATOM 2614 N N . GLN A 1 322 ? -17.135 8.920 6.190 1.00 91.19 322 GLN A N 1
ATOM 2615 C CA . GLN A 1 322 ? -16.734 9.176 4.802 1.00 91.19 322 GLN A CA 1
ATOM 2616 C C . GLN A 1 322 ? -16.401 10.649 4.530 1.00 91.19 322 GLN A C 1
ATOM 2618 O O . GLN A 1 322 ? -15.654 10.942 3.604 1.00 91.19 322 GLN A O 1
ATOM 2623 N N . LYS A 1 323 ? -16.965 11.604 5.286 1.00 89.94 323 LYS A N 1
ATOM 2624 C CA . LYS A 1 323 ? -16.705 13.035 5.045 1.00 89.94 323 LYS A CA 1
ATOM 2625 C C . LYS A 1 323 ? -15.316 13.429 5.527 1.00 89.94 323 LYS A C 1
ATOM 2627 O O . LYS A 1 323 ? -14.689 14.302 4.932 1.00 89.94 323 LYS A O 1
ATOM 2632 N N . ARG A 1 324 ? -14.873 12.812 6.624 1.00 91.06 324 ARG A N 1
ATOM 2633 C CA . ARG A 1 324 ? -13.578 13.073 7.265 1.00 91.06 324 ARG A CA 1
ATOM 2634 C C . ARG A 1 324 ? -12.531 11.997 6.982 1.00 91.06 324 ARG A C 1
ATOM 2636 O O . ARG A 1 324 ? -11.447 12.078 7.549 1.00 91.06 324 ARG A O 1
ATOM 2643 N N . ASP A 1 325 ? -12.851 11.019 6.136 1.00 93.50 325 ASP A N 1
ATOM 2644 C CA . ASP A 1 325 ? -11.981 9.896 5.777 1.00 93.50 325 ASP A CA 1
ATOM 2645 C C . ASP A 1 325 ? -11.413 9.175 7.017 1.00 93.50 325 ASP A C 1
ATOM 2647 O O . ASP A 1 325 ? -10.223 8.871 7.077 1.00 93.50 325 ASP A O 1
ATOM 2651 N N . VAL A 1 326 ? -12.252 8.949 8.041 1.00 94.81 326 VAL A N 1
ATOM 2652 C CA . VAL A 1 326 ? -11.826 8.338 9.315 1.00 94.81 326 VAL A CA 1
ATOM 2653 C C . VAL A 1 326 ? -11.784 6.820 9.172 1.00 94.81 326 VAL A C 1
ATOM 2655 O O . VAL A 1 326 ? -12.839 6.173 9.131 1.00 94.81 326 VAL A O 1
ATOM 2658 N N . MET A 1 327 ? -10.569 6.273 9.143 1.00 97.00 327 MET A N 1
ATOM 2659 C CA . MET A 1 327 ? -10.303 4.840 9.029 1.00 97.00 327 MET A CA 1
ATOM 2660 C C . MET A 1 327 ? -9.895 4.225 10.370 1.00 97.00 327 MET A C 1
ATOM 2662 O O . MET A 1 327 ? -9.162 4.830 11.154 1.00 97.00 327 MET A O 1
ATOM 2666 N N . TYR A 1 328 ? -10.349 2.997 10.602 1.00 97.44 328 TYR A N 1
ATOM 2667 C CA . TYR A 1 328 ? -9.843 2.103 11.637 1.00 97.44 328 TYR A CA 1
ATOM 2668 C C . TYR A 1 328 ? -9.188 0.908 10.964 1.00 97.44 328 TYR A C 1
ATOM 2670 O O . TYR A 1 328 ? -9.762 0.343 10.033 1.00 97.44 328 TYR A O 1
ATOM 2678 N N . ILE A 1 329 ? -7.995 0.547 11.421 1.00 98.12 329 ILE A N 1
ATOM 2679 C CA . ILE A 1 329 ? -7.160 -0.503 10.847 1.00 98.12 329 ILE A CA 1
ATOM 2680 C C . ILE A 1 329 ? -6.830 -1.515 11.932 1.00 98.12 329 ILE A C 1
ATOM 2682 O O . ILE A 1 329 ? -6.517 -1.142 13.064 1.00 98.12 329 ILE A O 1
ATOM 2686 N N . LYS A 1 330 ? -6.871 -2.791 11.561 1.00 97.62 330 LYS A N 1
ATOM 2687 C CA . LYS A 1 330 ? -6.325 -3.864 12.369 1.00 97.62 330 LYS A CA 1
ATOM 2688 C C . LYS A 1 330 ? -4.892 -4.138 11.960 1.00 97.62 330 LYS A C 1
ATOM 2690 O O . LYS A 1 330 ? -4.623 -4.480 10.808 1.00 97.62 330 LYS A O 1
ATOM 2695 N N . ASP A 1 331 ? -3.978 -4.001 12.903 1.00 93.25 331 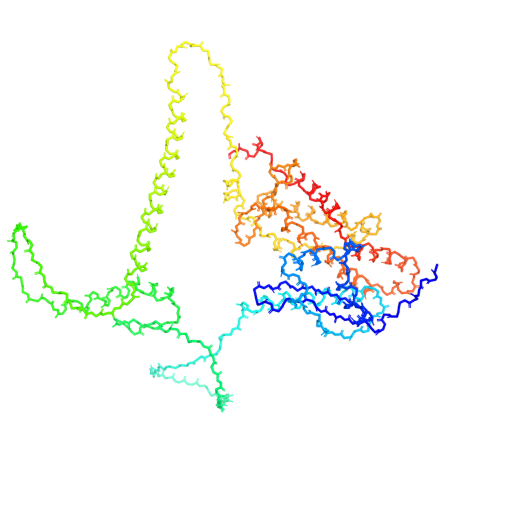ASP A N 1
ATOM 2696 C CA . ASP A 1 331 ? -2.579 -4.358 12.722 1.00 93.25 331 ASP A CA 1
ATOM 2697 C C . ASP A 1 331 ? -1.992 -4.818 14.055 1.00 93.25 331 ASP A C 1
ATOM 2699 O O . ASP A 1 331 ? -2.500 -4.453 15.112 1.00 93.25 331 ASP A O 1
ATOM 2703 N N . GLU A 1 332 ? -0.971 -5.672 14.023 1.00 91.88 332 GLU A N 1
ATOM 2704 C CA . GLU A 1 332 ? -0.396 -6.272 15.241 1.00 91.88 332 GLU A CA 1
ATOM 2705 C C . GLU A 1 332 ? -1.457 -6.857 16.208 1.00 91.88 332 GLU A C 1
ATOM 2707 O O . GLU A 1 332 ? -1.329 -6.780 17.432 1.00 91.88 332 GLU A O 1
ATOM 2712 N N . GLN A 1 333 ? -2.525 -7.455 15.657 1.00 90.69 333 GLN A N 1
ATOM 2713 C CA . GLN A 1 333 ? -3.670 -8.010 16.398 1.00 90.69 333 GLN A CA 1
ATOM 2714 C C . GLN A 1 333 ? -4.490 -6.987 17.203 1.00 90.69 333 GLN A C 1
ATOM 2716 O O . GLN A 1 333 ? -5.240 -7.368 18.104 1.00 90.69 333 GLN A O 1
ATOM 2721 N N . LYS A 1 334 ? -4.389 -5.696 16.883 1.00 93.94 334 LYS A N 1
ATOM 2722 C CA . LYS A 1 334 ? -5.118 -4.620 17.561 1.00 93.94 334 LYS A CA 1
ATOM 2723 C C . LYS A 1 334 ? -5.811 -3.709 16.566 1.00 93.94 334 LYS A C 1
ATOM 2725 O O . LYS A 1 334 ? -5.316 -3.472 15.470 1.00 93.94 334 LYS A O 1
ATOM 2730 N N . TRP A 1 335 ? -6.958 -3.184 16.978 1.00 97.06 335 TRP A N 1
ATOM 2731 C CA . TRP A 1 335 ? -7.677 -2.158 16.238 1.00 97.06 335 TRP A CA 1
ATOM 2732 C C . TRP A 1 335 ? -7.249 -0.769 16.687 1.00 97.06 335 TRP A C 1
ATOM 2734 O O . TRP A 1 335 ? -7.310 -0.446 17.873 1.00 97.06 335 TRP A O 1
ATOM 2744 N N . GLU A 1 336 ? -6.872 0.066 15.728 1.00 95.81 336 GLU A N 1
ATOM 2745 C CA . GLU A 1 336 ? -6.449 1.442 15.967 1.00 95.81 336 GLU A CA 1
ATOM 2746 C C . GLU A 1 336 ? -7.049 2.374 14.917 1.00 95.81 336 GLU A C 1
ATOM 2748 O O . GLU A 1 336 ? -7.345 1.976 13.789 1.00 95.81 336 GLU A O 1
ATOM 2753 N N . LYS A 1 337 ? -7.222 3.642 15.286 1.00 96.12 337 LYS A N 1
ATOM 2754 C CA . LYS A 1 337 ? -7.570 4.693 14.332 1.00 96.12 337 LYS A CA 1
ATOM 2755 C C . LYS A 1 337 ? -6.323 5.058 13.520 1.00 96.12 337 LYS A C 1
ATOM 2757 O O . LYS A 1 337 ? -5.270 5.297 14.100 1.00 96.12 337 LYS A O 1
ATOM 2762 N N . ASP A 1 338 ? -6.444 5.136 12.197 1.00 97.00 338 ASP A N 1
ATOM 2763 C CA . ASP A 1 338 ? -5.331 5.513 11.316 1.00 97.00 338 ASP A CA 1
ATOM 2764 C C . ASP A 1 338 ? -5.220 7.038 11.210 1.00 97.00 338 ASP A C 1
ATOM 2766 O O . ASP A 1 338 ? -5.762 7.675 10.301 1.00 97.00 338 ASP A O 1
ATOM 2770 N N . ASP A 1 339 ? -4.570 7.659 12.193 1.00 93.75 339 ASP A N 1
ATOM 2771 C CA . ASP A 1 339 ? -4.438 9.113 12.239 1.00 93.75 339 ASP A CA 1
ATOM 2772 C C . ASP A 1 339 ? -3.676 9.647 11.018 1.00 93.75 339 ASP A C 1
ATOM 2774 O O . ASP A 1 339 ? -2.541 9.277 10.731 1.00 93.75 339 ASP A O 1
ATOM 2778 N N . GLY A 1 340 ? -4.331 10.527 10.254 1.00 92.75 340 GLY A N 1
ATOM 2779 C CA . GLY A 1 340 ? -3.787 11.055 8.998 1.00 92.75 340 GLY A CA 1
ATOM 2780 C C . GLY A 1 340 ? -3.762 10.050 7.837 1.00 92.75 340 GLY A C 1
ATOM 2781 O O . GLY A 1 340 ? -3.208 10.373 6.775 1.00 92.75 340 GLY A O 1
ATOM 2782 N N . ASN A 1 341 ? -4.385 8.878 8.012 1.00 95.94 341 ASN A N 1
ATOM 2783 C CA . ASN A 1 341 ? -4.411 7.763 7.066 1.00 95.94 341 ASN A CA 1
ATOM 2784 C C . ASN A 1 341 ? -3.000 7.287 6.667 1.00 95.94 341 ASN A C 1
ATOM 2786 O O . ASN A 1 341 ? -2.734 7.040 5.489 1.00 95.94 341 ASN A O 1
ATOM 2790 N N . VAL A 1 342 ? -2.063 7.271 7.621 1.00 94.94 342 VAL A N 1
ATOM 2791 C CA . VAL A 1 342 ? -0.643 6.978 7.372 1.00 94.94 342 VAL A CA 1
ATOM 2792 C C . VAL A 1 342 ? -0.459 5.517 6.969 1.00 94.94 342 VAL A C 1
ATOM 2794 O O . VAL A 1 342 ? 0.113 5.263 5.907 1.00 94.94 342 VAL A O 1
ATOM 2797 N N . LYS A 1 343 ? -1.010 4.564 7.732 1.00 95.62 343 LYS A N 1
ATOM 2798 C CA . LYS A 1 343 ? -0.877 3.123 7.442 1.00 95.62 343 LYS A CA 1
ATOM 2799 C C . LYS A 1 343 ? -1.555 2.757 6.116 1.00 95.62 343 LYS A C 1
ATOM 2801 O O . LYS A 1 343 ? -1.034 1.950 5.339 1.00 95.62 343 LYS A O 1
ATOM 2806 N N . LEU A 1 344 ? -2.692 3.384 5.801 1.00 97.12 344 LEU A N 1
ATOM 2807 C CA . LEU A 1 344 ? -3.361 3.201 4.511 1.00 97.12 344 LEU A CA 1
ATOM 2808 C C . LEU A 1 344 ? -2.533 3.761 3.340 1.00 97.12 344 LEU A C 1
ATOM 2810 O O . LEU A 1 344 ? -2.426 3.103 2.304 1.00 97.12 344 LEU A O 1
ATOM 2814 N N . LYS A 1 345 ? -1.908 4.937 3.486 1.00 96.25 345 LYS A N 1
ATOM 2815 C CA . LYS A 1 345 ? -1.008 5.494 2.456 1.00 96.25 345 LYS A CA 1
ATOM 2816 C C . LYS A 1 345 ? 0.200 4.593 2.210 1.00 96.25 345 LYS A C 1
ATOM 2818 O O . LYS A 1 345 ? 0.531 4.331 1.057 1.00 96.25 345 LYS A O 1
ATOM 2823 N N . GLU A 1 346 ? 0.817 4.080 3.270 1.00 94.56 346 GLU A N 1
ATOM 2824 C CA . GLU A 1 346 ? 1.939 3.137 3.169 1.00 94.56 346 GLU A CA 1
ATOM 2825 C C . GLU A 1 346 ? 1.529 1.827 2.482 1.00 94.56 346 GLU A C 1
ATOM 2827 O O . GLU A 1 346 ? 2.275 1.277 1.668 1.00 94.56 346 GLU A O 1
ATOM 2832 N N . SER A 1 347 ? 0.310 1.353 2.746 1.00 96.69 347 SER A N 1
ATOM 2833 C CA . SER A 1 347 ? -0.264 0.179 2.082 1.00 96.69 347 SER A CA 1
ATOM 2834 C C . SER A 1 347 ? -0.474 0.402 0.580 1.00 96.69 347 SER A C 1
ATOM 2836 O O . SER A 1 347 ? -0.133 -0.465 -0.226 1.00 96.69 347 SER A O 1
ATOM 2838 N N . ILE A 1 348 ? -0.981 1.579 0.193 1.00 96.62 348 ILE A N 1
ATOM 2839 C CA . ILE A 1 348 ? -1.143 1.994 -1.209 1.00 96.62 348 ILE A CA 1
ATOM 2840 C C . ILE A 1 348 ? 0.218 2.062 -1.917 1.00 96.62 348 ILE A C 1
ATOM 2842 O O . ILE A 1 348 ? 0.365 1.531 -3.020 1.00 96.62 348 ILE A O 1
ATOM 2846 N N . ASP A 1 349 ? 1.226 2.668 -1.288 1.00 93.12 349 ASP A N 1
ATOM 2847 C CA . ASP A 1 349 ? 2.585 2.758 -1.837 1.00 93.12 349 ASP A CA 1
ATOM 2848 C C . ASP A 1 349 ? 3.224 1.369 -2.004 1.00 93.12 349 ASP A C 1
ATOM 2850 O O . ASP A 1 349 ? 3.769 1.036 -3.059 1.00 93.12 349 ASP A O 1
ATOM 2854 N N . THR A 1 350 ? 3.064 0.499 -1.005 1.00 93.69 350 THR A N 1
ATOM 2855 C CA . THR A 1 350 ? 3.535 -0.893 -1.061 1.00 93.69 350 THR A CA 1
ATOM 2856 C C . THR A 1 350 ? 2.899 -1.655 -2.226 1.00 93.69 350 THR A C 1
ATOM 2858 O O . THR A 1 350 ? 3.587 -2.365 -2.965 1.00 93.69 350 THR A O 1
ATOM 2861 N N . LEU A 1 351 ? 1.590 -1.495 -2.432 1.00 95.62 351 LEU A N 1
ATOM 2862 C CA . LEU A 1 351 ? 0.876 -2.141 -3.531 1.00 95.62 351 LEU A CA 1
ATOM 2863 C C . LEU A 1 351 ? 1.260 -1.557 -4.901 1.00 95.62 351 LEU A C 1
ATOM 2865 O O . LEU A 1 351 ? 1.357 -2.295 -5.880 1.00 95.62 351 LEU A O 1
ATOM 2869 N N . SER A 1 352 ? 1.564 -0.261 -4.962 1.00 94.50 352 SER A N 1
ATOM 2870 C CA . SER A 1 352 ? 2.083 0.401 -6.166 1.00 94.50 352 SER A CA 1
ATOM 2871 C C . SER A 1 352 ? 3.443 -0.174 -6.569 1.00 94.50 352 SER A C 1
ATOM 2873 O O . SER A 1 352 ? 3.647 -0.559 -7.720 1.00 94.50 352 SER A O 1
ATOM 2875 N N . LYS A 1 353 ? 4.351 -0.355 -5.601 1.00 90.62 353 LYS A N 1
ATOM 2876 C CA . LYS A 1 353 ? 5.661 -0.992 -5.819 1.00 90.62 353 LYS A CA 1
ATOM 2877 C C . LYS A 1 353 ? 5.535 -2.436 -6.306 1.00 90.62 353 LYS A C 1
ATOM 2879 O O . LYS A 1 353 ? 6.300 -2.849 -7.175 1.00 90.62 353 LYS A O 1
ATOM 2884 N N . LYS A 1 354 ? 4.538 -3.197 -5.831 1.00 93.62 354 LYS A N 1
ATOM 2885 C CA . LYS A 1 354 ? 4.246 -4.553 -6.344 1.00 93.62 354 LYS A CA 1
ATOM 2886 C C . LYS A 1 354 ? 3.970 -4.580 -7.853 1.00 93.62 354 LYS A C 1
ATOM 2888 O O . LYS A 1 354 ? 4.363 -5.543 -8.519 1.00 93.62 354 LYS A O 1
ATOM 2893 N N . GLN A 1 355 ? 3.368 -3.530 -8.418 1.00 94.31 355 GLN A N 1
ATOM 2894 C CA . GLN A 1 355 ? 3.166 -3.456 -9.869 1.00 94.31 355 GLN A CA 1
ATOM 2895 C C . GLN A 1 355 ? 4.482 -3.404 -10.644 1.00 94.31 355 GLN A C 1
ATOM 2897 O O . GLN A 1 355 ? 4.577 -3.986 -11.720 1.00 94.31 355 GLN A O 1
ATOM 2902 N N . MET A 1 356 ? 5.523 -2.783 -10.084 1.00 90.44 356 MET A N 1
ATOM 2903 C CA . MET A 1 356 ? 6.834 -2.703 -10.734 1.00 90.44 356 MET A CA 1
ATOM 2904 C C . MET A 1 356 ? 7.483 -4.080 -10.885 1.00 90.44 356 MET A C 1
ATOM 2906 O O . MET A 1 356 ? 8.045 -4.388 -11.937 1.00 90.44 356 MET A O 1
ATOM 2910 N N . TYR A 1 357 ? 7.369 -4.933 -9.864 1.00 90.69 357 TYR A N 1
ATOM 2911 C CA . TYR A 1 357 ? 7.843 -6.317 -9.944 1.00 90.69 357 TYR A CA 1
ATOM 2912 C C . TYR A 1 357 ? 7.042 -7.128 -10.963 1.00 90.69 357 TYR A C 1
ATOM 2914 O O . TYR A 1 357 ? 7.633 -7.825 -11.779 1.00 90.69 357 TYR A O 1
ATOM 2922 N N . THR A 1 358 ? 5.720 -6.961 -10.985 1.00 93.25 358 THR A N 1
ATOM 2923 C CA . THR A 1 358 ? 4.844 -7.658 -11.945 1.00 93.25 358 THR A CA 1
ATOM 2924 C C . THR A 1 358 ? 5.143 -7.229 -13.385 1.00 93.25 358 THR A C 1
ATOM 2926 O O . THR A 1 358 ? 5.181 -8.051 -14.297 1.00 93.25 358 THR A O 1
ATOM 2929 N N . LEU A 1 359 ? 5.427 -5.943 -13.609 1.00 93.06 359 LEU A N 1
ATOM 2930 C CA . LEU A 1 359 ? 5.823 -5.437 -14.921 1.00 93.06 359 LEU A CA 1
ATOM 2931 C C . LEU A 1 359 ? 7.193 -5.981 -15.352 1.00 93.06 359 LEU A C 1
ATOM 2933 O O . LEU A 1 359 ? 7.397 -6.297 -16.524 1.00 93.06 359 LEU A O 1
ATOM 2937 N N . LYS A 1 360 ? 8.132 -6.133 -14.412 1.00 89.12 360 LYS A N 1
ATOM 2938 C CA . LYS A 1 360 ? 9.411 -6.801 -14.676 1.00 89.12 360 LYS A CA 1
ATOM 2939 C C . LYS A 1 360 ? 9.197 -8.261 -15.088 1.00 89.12 360 LYS A C 1
ATOM 2941 O O . LYS A 1 360 ? 9.796 -8.701 -16.064 1.00 89.12 360 LYS A O 1
ATOM 2946 N N . GLU A 1 361 ? 8.330 -8.989 -14.389 1.00 92.25 361 GLU A N 1
ATOM 2947 C CA . GLU A 1 361 ? 7.968 -10.366 -14.745 1.00 92.25 361 GLU A CA 1
ATOM 2948 C C . GLU A 1 361 ? 7.332 -10.444 -16.139 1.00 92.25 361 GLU A C 1
ATOM 2950 O O . GLU A 1 361 ? 7.694 -11.322 -16.922 1.00 92.25 361 GLU A O 1
ATOM 2955 N N . LEU A 1 362 ? 6.462 -9.493 -16.502 1.00 91.62 362 LEU A N 1
ATOM 2956 C CA . LEU A 1 362 ? 5.895 -9.395 -17.851 1.00 91.62 362 LEU A CA 1
ATOM 2957 C C . LEU A 1 362 ? 6.991 -9.214 -18.916 1.00 91.62 362 LEU A C 1
ATOM 2959 O O . LEU A 1 362 ? 7.014 -9.935 -19.908 1.00 91.62 362 LEU A O 1
ATOM 2963 N N . ARG A 1 363 ? 7.943 -8.298 -18.686 1.00 89.19 363 ARG A N 1
ATOM 2964 C CA . ARG A 1 363 ? 9.099 -8.077 -19.576 1.00 89.19 363 ARG A CA 1
ATOM 2965 C C . ARG A 1 363 ? 9.935 -9.339 -19.773 1.00 89.19 363 ARG A C 1
ATOM 2967 O O . ARG A 1 363 ? 10.430 -9.588 -20.870 1.00 89.19 363 ARG A O 1
ATOM 2974 N N . ASP A 1 364 ? 10.177 -10.059 -18.683 1.00 89.19 364 ASP A N 1
ATOM 2975 C CA . ASP A 1 364 ? 11.076 -11.208 -18.670 1.00 89.19 364 ASP A CA 1
ATOM 2976 C C . ASP A 1 364 ? 10.390 -12.461 -19.258 1.00 89.19 364 ASP A C 1
ATOM 2978 O O . ASP A 1 364 ? 11.075 -13.320 -19.812 1.00 89.19 364 ASP A O 1
ATOM 2982 N N . SER A 1 365 ? 9.054 -12.544 -19.192 1.00 92.88 365 SER A N 1
ATOM 2983 C CA . SER A 1 365 ? 8.254 -13.665 -19.713 1.00 92.88 365 SER A CA 1
ATOM 2984 C C . SER A 1 365 ? 7.773 -13.501 -21.160 1.00 92.88 365 SER A C 1
ATOM 2986 O O . SER A 1 365 ? 7.579 -14.515 -21.828 1.00 92.88 365 SER A O 1
ATOM 2988 N N . ASP A 1 366 ? 7.623 -12.273 -21.673 1.00 90.56 366 ASP A N 1
ATOM 2989 C CA . ASP A 1 366 ? 7.231 -12.013 -23.066 1.00 90.56 366 ASP A CA 1
ATOM 2990 C C . ASP A 1 366 ? 8.410 -11.445 -23.890 1.00 90.56 366 ASP A C 1
ATOM 2992 O O . ASP A 1 366 ? 8.646 -10.229 -23.906 1.00 90.56 366 ASP A O 1
ATOM 2996 N N . PRO A 1 367 ? 9.172 -12.298 -24.609 1.00 87.69 367 PRO A N 1
ATOM 2997 C CA . PRO A 1 367 ? 10.308 -11.853 -25.411 1.00 87.69 367 PRO A CA 1
ATOM 2998 C C . PRO A 1 367 ? 9.897 -10.939 -26.574 1.00 87.69 367 PRO A C 1
ATOM 3000 O O . PRO A 1 367 ? 10.735 -10.167 -27.053 1.00 87.69 367 PRO A O 1
ATOM 3003 N N . GLU A 1 368 ? 8.625 -10.961 -26.996 1.00 91.06 368 GLU A N 1
ATOM 3004 C CA . GLU A 1 368 ? 8.136 -10.101 -28.073 1.00 91.06 368 GLU A CA 1
ATOM 3005 C C . GLU A 1 368 ? 8.113 -8.625 -27.678 1.00 91.06 368 GLU A C 1
ATOM 3007 O O . GLU A 1 368 ? 8.150 -7.771 -28.556 1.00 91.06 368 GLU A O 1
ATOM 3012 N N . ILE A 1 369 ? 8.162 -8.283 -26.387 1.00 88.12 369 ILE A N 1
ATOM 3013 C CA . ILE A 1 369 ? 8.302 -6.887 -25.934 1.00 88.12 369 ILE A CA 1
ATOM 3014 C C . ILE A 1 369 ? 9.562 -6.223 -26.523 1.00 88.12 369 ILE A C 1
ATOM 3016 O O . ILE A 1 369 ? 9.619 -5.002 -26.655 1.00 88.12 369 ILE A O 1
ATOM 3020 N N . LYS A 1 370 ? 10.587 -7.000 -26.903 1.00 79.31 370 LYS A N 1
ATOM 3021 C CA . LYS A 1 370 ? 11.802 -6.470 -27.548 1.00 79.31 370 LYS A CA 1
ATOM 3022 C C . LYS A 1 370 ? 11.700 -6.385 -29.069 1.00 79.31 370 LYS A C 1
ATOM 3024 O O . LYS A 1 370 ? 12.400 -5.565 -29.659 1.00 79.31 370 LYS A O 1
ATOM 3029 N N . THR A 1 371 ? 10.893 -7.240 -29.692 1.00 81.50 371 THR A N 1
ATOM 3030 C CA . THR A 1 371 ? 10.878 -7.439 -31.152 1.00 81.50 371 THR A CA 1
ATOM 3031 C C . THR A 1 371 ? 9.615 -6.913 -31.831 1.00 81.50 371 THR A C 1
ATOM 3033 O O . THR A 1 371 ? 9.646 -6.666 -33.030 1.00 81.50 371 THR A O 1
ATOM 3036 N N . ASN A 1 372 ? 8.518 -6.743 -31.093 1.00 92.06 372 ASN A N 1
ATOM 3037 C CA . ASN A 1 372 ? 7.236 -6.236 -31.567 1.00 92.06 372 ASN A CA 1
ATOM 3038 C C . ASN A 1 372 ? 7.026 -4.807 -31.049 1.00 92.06 372 ASN A C 1
ATOM 3040 O O . ASN A 1 372 ? 6.979 -4.578 -29.838 1.00 92.06 372 ASN A O 1
ATOM 3044 N N . ASP A 1 373 ? 6.886 -3.855 -31.972 1.00 83.00 373 ASP A N 1
ATOM 3045 C CA . ASP A 1 373 ? 6.774 -2.432 -31.645 1.00 83.00 373 ASP A CA 1
ATOM 3046 C C . ASP A 1 373 ? 5.515 -2.105 -30.821 1.00 83.00 373 ASP A C 1
ATOM 3048 O O . ASP A 1 373 ? 5.625 -1.390 -29.832 1.00 83.00 373 ASP A O 1
ATOM 3052 N N . ASP A 1 374 ? 4.350 -2.687 -31.132 1.00 90.06 374 ASP A N 1
ATOM 3053 C CA . ASP A 1 374 ? 3.103 -2.446 -30.382 1.00 90.06 374 ASP A CA 1
ATOM 3054 C C . ASP A 1 374 ? 3.206 -2.947 -28.934 1.00 90.06 374 ASP A C 1
ATOM 3056 O O . ASP A 1 374 ? 2.854 -2.241 -27.985 1.00 90.06 374 ASP A O 1
ATOM 3060 N N . LYS A 1 375 ? 3.761 -4.149 -28.737 1.00 89.88 375 LYS A N 1
ATOM 3061 C CA . LYS A 1 375 ? 4.003 -4.685 -27.390 1.00 89.88 375 LYS A CA 1
ATOM 3062 C C . LYS A 1 375 ? 5.027 -3.852 -26.627 1.00 89.88 375 LYS A C 1
ATOM 3064 O O . LYS A 1 375 ? 4.826 -3.579 -25.442 1.00 89.88 375 LYS A O 1
ATOM 3069 N N . ARG A 1 376 ? 6.100 -3.420 -27.296 1.00 87.38 376 ARG A N 1
ATOM 3070 C CA . ARG A 1 376 ? 7.112 -2.541 -26.703 1.00 87.38 376 ARG A CA 1
ATOM 3071 C C . ARG A 1 376 ? 6.505 -1.212 -26.272 1.00 87.38 376 ARG A C 1
ATOM 3073 O O . ARG A 1 376 ? 6.751 -0.773 -25.153 1.00 87.38 376 ARG A O 1
ATOM 3080 N N . ASP A 1 377 ? 5.694 -0.592 -27.118 1.00 83.88 377 ASP A N 1
ATOM 3081 C CA . ASP A 1 377 ? 5.090 0.709 -26.843 1.00 83.88 377 ASP A CA 1
ATOM 3082 C C . ASP A 1 377 ? 4.086 0.615 -25.689 1.00 83.88 377 ASP A C 1
ATOM 3084 O O . ASP A 1 377 ? 4.155 1.404 -24.743 1.00 83.88 377 ASP A O 1
ATOM 3088 N N . LYS A 1 378 ? 3.233 -0.418 -25.676 1.00 91.50 378 LYS A N 1
ATOM 3089 C CA . LYS A 1 378 ? 2.332 -0.708 -24.547 1.00 91.50 378 LYS A CA 1
ATOM 3090 C C . LYS A 1 378 ? 3.100 -0.932 -23.248 1.00 91.50 378 LYS A C 1
ATOM 3092 O O . LYS A 1 378 ? 2.709 -0.405 -22.203 1.00 91.50 378 LYS A O 1
ATOM 3097 N N . PHE A 1 379 ? 4.202 -1.677 -23.302 1.00 92.44 379 PHE A N 1
ATOM 3098 C CA . PHE A 1 379 ? 5.075 -1.891 -22.154 1.00 92.44 379 PHE A CA 1
ATOM 3099 C C . PHE A 1 379 ? 5.681 -0.573 -21.649 1.00 92.44 379 PHE A C 1
ATOM 3101 O O . PHE A 1 379 ? 5.657 -0.313 -20.449 1.00 92.44 379 PHE A O 1
ATOM 3108 N N . LEU A 1 380 ? 6.172 0.290 -22.545 1.00 85.12 380 LEU A N 1
ATOM 3109 C CA . LEU A 1 380 ? 6.756 1.585 -22.186 1.00 85.12 380 LEU A CA 1
ATOM 3110 C C . LEU A 1 380 ? 5.729 2.549 -21.578 1.00 85.12 380 LEU A C 1
ATOM 3112 O O . LEU A 1 380 ? 6.045 3.231 -20.604 1.00 85.12 380 LEU A O 1
ATOM 3116 N N . VAL A 1 381 ? 4.500 2.589 -22.101 1.00 91.00 381 VAL A N 1
ATOM 3117 C CA . VAL A 1 381 ? 3.404 3.379 -21.510 1.00 91.00 381 VAL A CA 1
ATOM 3118 C C . VAL A 1 381 ? 3.098 2.887 -20.098 1.00 91.00 381 VAL A C 1
ATOM 3120 O O . VAL A 1 381 ? 3.117 3.677 -19.154 1.00 91.00 381 VAL A O 1
ATOM 3123 N N . THR A 1 382 ? 2.913 1.574 -19.939 1.00 94.00 382 THR A N 1
ATOM 3124 C CA . THR A 1 382 ? 2.693 0.950 -18.625 1.00 94.00 382 THR A CA 1
ATOM 3125 C C . THR A 1 382 ? 3.836 1.286 -17.670 1.00 94.00 382 THR A C 1
ATOM 3127 O O . THR A 1 382 ? 3.600 1.655 -16.521 1.00 94.00 382 THR A O 1
ATOM 3130 N N . MET A 1 383 ? 5.077 1.232 -18.165 1.00 89.94 383 MET A N 1
ATOM 3131 C CA . MET A 1 383 ? 6.269 1.546 -17.388 1.00 89.94 383 MET A CA 1
ATOM 3132 C C . MET A 1 383 ? 6.280 2.982 -16.875 1.00 89.94 383 MET A C 1
ATOM 3134 O O . MET A 1 383 ? 6.616 3.221 -15.714 1.00 89.94 383 MET A O 1
ATOM 3138 N N . ASN A 1 384 ? 5.924 3.941 -17.727 1.00 85.88 384 ASN A N 1
ATOM 3139 C CA . ASN A 1 384 ?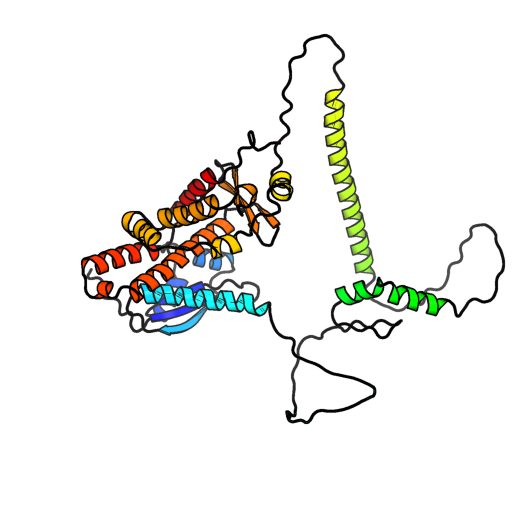 5.859 5.341 -17.327 1.00 85.88 384 ASN A CA 1
ATOM 3140 C C . ASN A 1 384 ? 4.827 5.544 -16.215 1.00 85.88 384 ASN A C 1
ATOM 3142 O O . ASN A 1 384 ? 5.113 6.240 -15.243 1.00 85.88 384 ASN A O 1
ATOM 3146 N N . HIS A 1 385 ? 3.669 4.888 -16.307 1.00 91.81 385 HIS A N 1
ATOM 3147 C CA . HIS A 1 385 ? 2.642 4.973 -15.272 1.00 91.81 385 HIS A CA 1
ATOM 3148 C C . HIS A 1 385 ? 3.090 4.340 -13.948 1.00 91.81 385 HIS A C 1
ATOM 3150 O O . HIS A 1 385 ? 3.014 5.012 -12.924 1.00 91.81 385 HIS A O 1
ATOM 3156 N N . VAL A 1 386 ? 3.639 3.117 -13.942 1.00 91.69 386 VAL A N 1
ATOM 3157 C CA . VAL A 1 386 ? 4.100 2.482 -12.683 1.00 91.69 386 VAL A CA 1
ATOM 3158 C C . VAL A 1 386 ? 5.322 3.171 -12.064 1.00 91.69 386 VAL A C 1
ATOM 3160 O O . VAL A 1 386 ? 5.545 3.046 -10.865 1.00 91.69 386 VAL A O 1
ATOM 3163 N N . SER A 1 387 ? 6.125 3.886 -12.863 1.00 83.75 387 SER A N 1
ATOM 3164 C CA . SER A 1 387 ? 7.276 4.662 -12.366 1.00 83.75 387 SER A CA 1
ATOM 3165 C C . SER A 1 387 ? 6.884 6.011 -11.779 1.00 83.75 387 SER A C 1
ATOM 3167 O O . SER A 1 387 ? 7.729 6.675 -11.181 1.00 83.75 387 SER A O 1
ATOM 3169 N N . THR A 1 388 ? 5.655 6.468 -12.020 1.00 84.19 388 THR A N 1
ATOM 3170 C CA . THR A 1 388 ? 5.203 7.782 -11.571 1.00 84.19 388 THR A CA 1
ATOM 3171 C C . THR A 1 388 ? 4.676 7.655 -10.142 1.00 84.19 388 THR A C 1
ATOM 3173 O O . THR A 1 388 ? 3.713 6.920 -9.924 1.00 84.19 388 THR A O 1
ATOM 3176 N N . PRO A 1 389 ? 5.273 8.347 -9.153 1.00 82.62 389 PRO A N 1
ATOM 3177 C CA . PRO A 1 389 ? 4.791 8.291 -7.780 1.00 82.62 389 PRO A CA 1
ATOM 3178 C C . PRO A 1 389 ? 3.355 8.800 -7.664 1.00 82.62 389 PRO A C 1
ATOM 3180 O O . PRO A 1 389 ? 2.974 9.787 -8.301 1.00 82.62 389 PRO A O 1
ATOM 3183 N N . ILE A 1 390 ? 2.573 8.171 -6.789 1.00 89.69 390 ILE A N 1
ATOM 3184 C CA . ILE A 1 390 ? 1.234 8.654 -6.454 1.00 89.69 390 ILE A CA 1
ATOM 3185 C C . ILE A 1 390 ? 1.381 9.957 -5.667 1.00 89.69 390 ILE A C 1
ATOM 3187 O O . ILE A 1 390 ? 1.937 9.986 -4.571 1.00 89.69 390 ILE A O 1
ATOM 3191 N N . THR A 1 391 ? 0.870 11.050 -6.230 1.00 90.44 391 THR A N 1
ATOM 3192 C CA . THR A 1 391 ? 0.890 12.360 -5.565 1.00 90.44 391 THR A CA 1
ATOM 3193 C C . THR A 1 391 ? -0.027 12.379 -4.343 1.00 90.44 391 THR A C 1
ATOM 3195 O O . THR A 1 391 ? -1.005 11.634 -4.274 1.00 90.44 391 THR A O 1
ATOM 3198 N N . GLU A 1 392 ? 0.205 13.297 -3.402 1.00 89.19 392 GLU A N 1
ATOM 3199 C CA . GLU A 1 392 ? -0.638 13.426 -2.205 1.00 89.19 392 GLU A CA 1
ATOM 3200 C C . GLU A 1 392 ? -2.127 13.648 -2.548 1.00 89.19 392 GLU A C 1
ATOM 3202 O O . GLU A 1 392 ? -3.020 13.082 -1.911 1.00 89.19 392 GLU A O 1
ATOM 3207 N N . ILE A 1 393 ? -2.411 14.440 -3.590 1.00 92.88 393 ILE A N 1
ATOM 3208 C CA . ILE A 1 393 ? -3.777 14.714 -4.066 1.00 92.88 393 ILE A CA 1
ATOM 3209 C C . ILE A 1 393 ? -4.437 13.429 -4.574 1.00 92.88 393 ILE A C 1
ATOM 3211 O O . ILE A 1 393 ? -5.595 13.152 -4.251 1.00 92.88 393 ILE A O 1
ATOM 3215 N N . ASN A 1 394 ? -3.706 12.645 -5.361 1.00 92.62 394 ASN A N 1
ATOM 3216 C CA . ASN A 1 394 ? -4.205 11.400 -5.924 1.00 92.62 394 ASN A CA 1
ATOM 3217 C C . ASN A 1 394 ? -4.371 10.325 -4.842 1.00 92.62 394 ASN A C 1
ATOM 3219 O O . ASN A 1 394 ? -5.425 9.693 -4.780 1.00 92.62 394 ASN A O 1
ATOM 3223 N N . GLY A 1 395 ? -3.431 10.224 -3.900 1.00 93.31 395 GLY A N 1
ATOM 3224 C CA . GLY A 1 395 ? -3.558 9.364 -2.722 1.00 93.31 395 GLY A CA 1
ATOM 3225 C C . GLY A 1 395 ? -4.802 9.694 -1.890 1.00 93.31 395 GLY A C 1
ATOM 3226 O O . GLY A 1 395 ? -5.560 8.798 -1.525 1.00 93.31 395 GLY A O 1
ATOM 3227 N N . LYS A 1 396 ? -5.105 10.983 -1.669 1.00 94.31 396 LYS A N 1
ATOM 3228 C CA . LYS A 1 396 ? -6.351 11.408 -0.996 1.00 94.31 396 LYS A CA 1
ATOM 3229 C C . LYS A 1 396 ? -7.612 10.975 -1.754 1.00 94.31 396 LYS A C 1
ATOM 3231 O O . LYS A 1 396 ? -8.586 10.564 -1.126 1.00 94.31 396 LYS A O 1
ATOM 3236 N N . LYS A 1 397 ? -7.621 11.040 -3.091 1.00 96.06 397 LYS A N 1
ATOM 3237 C CA . LYS A 1 397 ? -8.755 10.558 -3.908 1.00 96.06 397 LYS A CA 1
ATOM 3238 C C . LYS A 1 397 ? -8.934 9.041 -3.805 1.00 96.06 397 LYS A C 1
ATOM 3240 O O . LYS A 1 397 ? -10.071 8.575 -3.721 1.00 96.06 397 LYS A O 1
ATOM 3245 N N . MET A 1 398 ? -7.839 8.285 -3.771 1.00 97.19 398 MET A N 1
ATOM 3246 C CA . MET A 1 398 ? -7.879 6.833 -3.582 1.00 97.19 398 MET A CA 1
ATOM 3247 C C . MET A 1 398 ? -8.447 6.467 -2.211 1.00 97.19 398 MET A C 1
ATOM 3249 O O . MET A 1 398 ? -9.369 5.663 -2.139 1.00 97.19 398 MET A O 1
ATOM 3253 N N . ILE A 1 399 ? -7.983 7.122 -1.140 1.00 97.06 399 ILE A N 1
ATOM 3254 C CA . ILE A 1 399 ? -8.505 6.920 0.222 1.00 97.06 399 ILE A CA 1
ATOM 3255 C C . ILE A 1 399 ? -10.015 7.165 0.271 1.00 97.06 399 ILE A C 1
ATOM 3257 O O . ILE A 1 399 ? -10.745 6.340 0.812 1.00 97.06 399 ILE A O 1
ATOM 3261 N N . LYS A 1 400 ? -10.501 8.244 -0.357 1.00 96.50 400 LYS A N 1
ATOM 3262 C CA . LYS A 1 400 ? -11.942 8.523 -0.470 1.00 96.50 400 LYS A CA 1
ATOM 3263 C C . LYS A 1 400 ? -12.701 7.431 -1.213 1.00 96.50 400 LYS A C 1
ATOM 3265 O O . LYS A 1 400 ? -13.819 7.092 -0.841 1.00 96.50 400 LYS A O 1
ATOM 3270 N N . THR A 1 401 ? -12.118 6.910 -2.288 1.00 96.50 401 THR A N 1
ATOM 3271 C CA . THR A 1 401 ? -12.736 5.863 -3.111 1.00 96.50 401 THR A CA 1
ATOM 3272 C C . THR A 1 401 ? -12.828 4.554 -2.336 1.00 96.50 401 THR A C 1
ATOM 3274 O O . THR A 1 401 ? -13.904 3.971 -2.255 1.00 96.50 401 THR A O 1
ATOM 3277 N N . ILE A 1 402 ? -11.737 4.148 -1.684 1.00 97.12 402 ILE A N 1
ATOM 3278 C CA . ILE A 1 402 ? -11.689 2.960 -0.828 1.00 97.12 402 ILE A CA 1
ATOM 3279 C C . ILE A 1 402 ? -12.654 3.119 0.349 1.00 97.12 402 ILE A C 1
ATOM 3281 O O . ILE A 1 402 ? -13.482 2.247 0.585 1.00 97.12 402 ILE A O 1
ATOM 3285 N N . GLY A 1 403 ? -12.600 4.263 1.036 1.00 96.44 403 GLY A N 1
ATOM 3286 C CA . GLY A 1 403 ? -13.415 4.584 2.206 1.00 96.44 403 GLY A CA 1
ATOM 3287 C C . GLY A 1 403 ? -14.916 4.464 1.979 1.00 96.44 403 GLY A C 1
ATOM 3288 O O . GLY A 1 403 ? -15.632 4.011 2.867 1.00 96.44 403 GLY A O 1
ATOM 3289 N N . LYS A 1 404 ? -15.394 4.820 0.782 1.00 95.44 404 LYS A N 1
ATOM 3290 C CA . LYS A 1 404 ? -16.806 4.658 0.412 1.00 95.44 404 LYS A CA 1
ATOM 3291 C C . LYS A 1 404 ? -17.255 3.198 0.432 1.00 95.44 404 LYS A C 1
ATOM 3293 O O . LYS A 1 404 ? -18.341 2.921 0.924 1.00 95.44 404 LYS A O 1
ATOM 3298 N N . GLU A 1 405 ? -16.419 2.287 -0.058 1.00 94.19 405 GLU A N 1
ATOM 3299 C CA . GLU A 1 405 ? -16.738 0.857 -0.187 1.00 94.19 405 GLU A CA 1
ATOM 3300 C C . GLU A 1 405 ? -16.611 0.085 1.138 1.00 94.19 405 GLU A C 1
ATOM 3302 O O . GLU A 1 405 ? -17.204 -0.981 1.295 1.00 94.19 405 GLU A O 1
ATOM 3307 N N . ILE A 1 406 ? -15.832 0.605 2.092 1.00 94.62 406 ILE A N 1
ATOM 3308 C CA . ILE A 1 406 ? -15.612 -0.011 3.415 1.00 94.62 406 ILE A CA 1
ATOM 3309 C C . ILE A 1 406 ? -16.298 0.747 4.556 1.00 94.62 406 ILE A C 1
ATOM 3311 O O . ILE A 1 406 ? -15.923 0.598 5.722 1.00 94.62 406 ILE A O 1
ATOM 3315 N N . PHE A 1 407 ? -17.257 1.608 4.227 1.00 94.62 407 PHE A N 1
ATOM 3316 C CA . PHE A 1 407 ? -18.000 2.375 5.215 1.00 94.62 407 PHE A CA 1
ATOM 3317 C C . PHE A 1 407 ? -18.947 1.488 6.020 1.00 94.62 407 PHE A C 1
ATOM 3319 O O . PHE A 1 407 ? -19.681 0.687 5.450 1.00 94.62 407 PHE A O 1
ATOM 3326 N N . ILE A 1 408 ? -18.922 1.666 7.339 1.00 89.56 408 ILE A N 1
ATOM 3327 C CA . ILE A 1 408 ? -19.861 1.047 8.275 1.00 89.56 408 ILE A CA 1
ATOM 3328 C C . ILE A 1 408 ? -21.099 1.934 8.364 1.00 89.56 408 ILE A C 1
ATOM 3330 O O . ILE A 1 408 ? -21.002 3.095 8.791 1.00 89.56 408 ILE A O 1
ATOM 3334 N N . ASP A 1 409 ? -22.258 1.383 8.014 1.00 79.75 409 ASP A N 1
ATOM 3335 C CA . ASP A 1 409 ? -23.519 2.087 8.192 1.00 79.75 409 ASP A CA 1
ATOM 3336 C C . ASP A 1 409 ? -24.015 1.881 9.624 1.00 79.75 409 ASP A C 1
ATOM 3338 O O . ASP A 1 409 ? -24.558 0.845 10.002 1.00 79.75 409 ASP A O 1
ATOM 3342 N N . LYS A 1 410 ? -23.847 2.925 10.435 1.00 73.00 410 LYS A N 1
ATOM 3343 C CA . LYS A 1 410 ? -24.190 2.932 11.863 1.00 73.00 410 LYS A CA 1
ATOM 3344 C C . LYS A 1 410 ? -25.674 2.677 12.137 1.00 73.00 410 LYS A C 1
ATOM 3346 O O . LYS A 1 410 ? -26.015 2.450 13.294 1.00 73.00 410 LYS A O 1
ATOM 3351 N N . GLU A 1 411 ? -26.549 2.785 11.136 1.00 63.91 411 GLU A N 1
ATOM 3352 C CA . GLU A 1 411 ? -27.978 2.493 11.287 1.00 63.91 411 GLU A CA 1
ATOM 3353 C C . GLU A 1 411 ? -28.341 1.044 10.936 1.00 63.91 411 GLU A C 1
ATOM 3355 O O . GLU A 1 411 ? -29.327 0.538 11.467 1.00 63.91 411 GLU A O 1
ATOM 3360 N N . LEU A 1 412 ? -27.551 0.374 10.091 1.00 56.72 412 LEU A N 1
ATOM 3361 C CA . LEU A 1 412 ? -27.762 -1.023 9.689 1.00 56.72 412 LEU A CA 1
ATOM 3362 C C . LEU A 1 412 ? -26.944 -2.008 10.538 1.00 56.72 412 LEU A C 1
ATOM 3364 O O . LEU A 1 412 ? -27.399 -3.120 10.785 1.00 56.72 412 LEU A O 1
ATOM 3368 N N . ASP A 1 413 ? -25.779 -1.578 11.026 1.00 55.62 413 ASP A N 1
ATOM 3369 C CA . ASP A 1 413 ? -24.818 -2.413 11.761 1.00 55.62 413 ASP A CA 1
ATOM 3370 C C . ASP A 1 413 ? -24.938 -2.269 13.295 1.00 55.62 413 ASP A C 1
ATOM 3372 O O . ASP A 1 413 ? -24.084 -2.731 14.054 1.00 55.62 413 ASP A O 1
ATOM 3376 N N . ALA A 1 414 ? -25.993 -1.599 13.771 1.00 48.19 414 ALA A N 1
ATOM 3377 C CA . ALA A 1 414 ? -26.325 -1.471 15.187 1.00 48.19 414 ALA A CA 1
ATOM 3378 C C . ALA A 1 414 ? -27.295 -2.585 15.609 1.00 48.19 414 ALA A C 1
ATOM 3380 O O . ALA A 1 414 ? -28.504 -2.364 15.675 1.00 48.19 414 ALA A O 1
ATOM 3381 N N . PHE A 1 415 ? -26.758 -3.771 15.896 1.00 38.91 415 PHE A N 1
ATOM 3382 C CA . PHE A 1 415 ? -27.489 -4.869 16.532 1.00 38.91 415 PHE A CA 1
ATOM 3383 C C . PHE A 1 415 ? -26.726 -5.412 17.734 1.00 38.91 415 PHE A C 1
ATOM 3385 O O . PHE A 1 415 ? -25.499 -5.641 17.601 1.00 38.91 415 PHE A O 1
#

pLDDT: mean 72.19, std 23.95, range [24.11, 98.19]

Mean predicted aligned error: 20.62 Å

Foldseek 3Di:
DPDDPDQQQWKWKKKKFFQDPVGLDIAIDIDSDPVVVVVCLQPDDPDDPVCVVVQVVQVVVVHCPRMDIGTDDTHGDPDVLSRVVVSVVVVVVSVVVVVCVVDDDDDDDDDDDDDDDDDDDDDDDDDDDDYDDDDDDDDQDKDADPQDRDIDRDPVVVVVVCPDPVNVVSVVVVVVPDDPDDDDDDDDDDDDDDDDPDDDDPPPVVVVVVVVVVVVVVVVVVVVVVVVVVVVVVVVVVVPPDPDDDDDDPPPPQDFDDVQCCCCPQLLQADALVVLLVPQDDDVVLLVCCLVPFLLVSLLVSSLVSQVVDDLSRHQKAAADLVVLWMWGQHPSDIDICVVCVVVLVSSQSSLVNVSVVLVVVCVVDVCCVVPPVNVVSSVSSVVRSPDDQDPVSSVVSSSVNNVSRYDDSVVSRD

Secondary structure (DSSP, 8-state):
-------GGGEEEEEEEESSTT---EEEEEES-HHHHHHHHHH--S--TTSHHHHHHHHHTT-GGGEEEEEEEEE--SSHHHHHHHHHHHHHHHHHHHHHTTS-----------------------------------PPPPEE-SSSS-EES-HHHHHHHHTSHHHHHHHHHHHTTS-----------------------TTHHHHHHHHHHHHHHHHHHHHHHHHHHHHHHHHHHTTS------------------HHHIIIIISTTPPPHHHHHHHPPP-HHHHHHHHH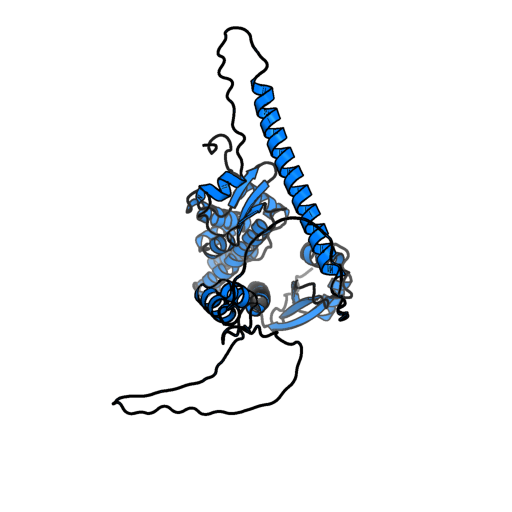T-HHHHHHHHHHHHHHTS-GGG-SEEEEETTTTEEEEEETTEEEE-GGGHHHHHHHHHHHHHHHHHHHHHHHH-THHHH-HHHHHHHHHHHHHHTSPPPHHHHHHHHHHHHHHTB--TTTS--

Solvent-accessible surface area (backbone atoms only — not comparable to full-atom values): 25919 Å² total; per-residue (Å²): 129,84,79,75,79,77,74,39,61,59,28,33,34,30,37,37,38,48,73,52,88,89,48,80,67,70,46,67,49,75,41,81,44,68,70,60,48,54,50,50,69,76,64,66,75,91,78,55,85,90,49,45,69,60,53,51,50,39,51,78,66,72,31,70,86,49,47,44,81,44,81,73,46,78,47,72,24,92,46,75,62,50,48,54,52,48,43,49,52,52,48,49,53,50,56,47,50,66,55,47,76,75,58,87,88,87,86,79,89,80,90,87,82,91,85,92,87,89,89,90,82,89,83,89,86,87,86,84,89,85,92,88,86,89,90,90,88,89,86,85,68,73,48,71,49,94,77,51,96,55,68,42,75,47,68,69,62,49,59,54,46,69,71,30,68,70,47,50,53,46,50,56,63,66,59,70,80,74,80,92,78,89,85,86,91,84,87,81,92,76,91,77,88,87,80,88,78,87,70,95,65,101,57,62,67,64,53,53,50,51,50,52,48,51,51,50,51,51,50,50,50,50,49,53,53,45,52,55,48,49,54,50,46,51,61,52,56,75,68,70,81,74,94,76,80,92,75,95,67,89,75,80,79,74,77,78,68,53,66,69,54,49,46,62,64,65,26,58,77,28,45,33,40,70,58,50,62,67,69,58,78,81,51,71,67,44,47,49,40,19,47,78,69,31,44,67,58,26,47,48,47,53,54,50,52,57,51,67,76,35,58,80,46,38,39,30,55,39,18,76,34,74,92,75,65,42,36,36,34,27,44,96,92,39,80,43,72,39,76,90,43,50,67,61,50,52,50,52,52,54,53,45,54,50,48,49,56,48,52,49,50,50,57,74,72,38,71,51,44,80,76,36,68,69,52,29,50,54,49,51,52,26,47,55,34,60,70,50,78,82,46,72,70,55,49,53,52,45,51,52,57,53,31,63,79,37,48,61,53,66,83,80,73,61,124

Organism: NCBI:txid1070528

InterPro domains:
  IPR013087 Zinc finger C2H2-type [PS00028] (145-167)

Radius of gyration: 33.44 Å; Cα contacts (8 Å, |Δi|>4): 338; chains: 1; bounding box: 91×78×106 Å